Protein AF-A0A212DAT8-F1 (afdb_monomer_lite)

Sequence (733 aa):
SWKTYIPGWPRCLNEETVKNLNLNIKYSVAKNTTFYLRGGSALAELKLKGLLDRKGLWKSLQEMRRVFNFRKTPAVEYVFEHWQEDAFFAYQFLNGLNPVLIRRCHYLPKNFPVTDAMVAPVLGPGTSLQAELEKGSLFLVDYGLLAGVRTNVINGRPQFSTAPMTLLYQRPGRGPLLPLAIQLSQTPGPNSPVFLPSDDKWDWLLAKTWVRNAEFSIHEALTHLLQAHLVPEVFALATLRQLPHCHPLFKLLIPHTRYTLHINTLGRELLIAPGQVVDRSTGLGIGGFSELIQKNMEQLNYSALCLPDDIRARGVEDIPDYYYRDDGMQIWGAVELFVSEMIDIYYPSDESVRNDSELQAWVWEIFSEGFLGRESSGLPSTLGTREALIQYVTMVIFNCSAKHSAVSAGQYDFGAWMPNLPPTMQLPPPTSKGQARLEGFLATLPPVNATCDVVTALWLLSKEPGDRSRLAEISRDIQERNRGLALPYPYLDPPLIENIMSKYTVRVATSSLLGSGTWDRVSVSLDGTPDESSRLRLDGFGKDFRQDAMSAVLAETPSHSNPHGLRGDSAPGRGPGAAGARAQGAPSTARAPPALCRWLQLMLPGGAPLRFHCYQWLEGEGSQVLREGQVSRGRAGAFPLREANAGSGPERAPVRWCGHWATLCTPTSCRFLNGLNPVLIRHCHHLSKNFPVTDAMVAPVLGPRTSLQAELELSQTSGPDSPIFEPSNSPEN

Secondary structure (DSSP, 8-state):
-EE-SSTTSPPEES-SSTTTS-TTTSPPHHHHHHHHHHHHHHHHHHHHTTTTT--S--S-HHHHGGGTTT---HHHHHHHHHTT-HHHHHHHHHHSS-TTS-EE-SS--TT----HHHHHHHH-TT--HHHHHHTT-EEEEE-GGGTTPPP-EETTEE-B----EEEEEE-TTT--EEEEEEESSSS-BTTB-EE-TTS-HHHHHHHHHHHHHHHHHHIIIIIIIIIIIIHHHHHHHHHHHHS-TTSHHHHHHTTTTTTHHHHHHHHHHHTSSTTSHHHHH-SSHHHHHHHHHHHHHHH--GGGTSHHHHHHHTT-SS-TT-HHHHHHHHHHHHHHHHHHHHHHHH--SHHHHHT-HHHHHHHHHIIIIISTT-GGG---SS--SHHHHHHHHHHHHHIIIIIHHHHHTTHHHHHSSGGGS-S-BSSPPPSSSS---HHHHHHHSPPHHHHHHHHHHHHHHT---S-----HHHHHHHHHHHHT-SS---TT-GGGSSS-EEEEEEEEEE-SSTT----SEEEEEEE-SS-BPP-EE---SSS---TT-EEEEEEEEETT----EEEEEEE---PPP--------PPPS-------EEEEEEE-SSSPPEEE---S---SSEEEEEETT-----SS---------PPP----PPPP-----------------------------------------------------------------------------

Foldseek 3Di:
DWDDPDPLAFIFDPDQALVVDDPQQHDDPVQVVVLCVLLVVLCVVCVVVVLLVFQFFQPALVSLCVLCVSPDDLLQVVLVVPLLDQLVLQVCCQQNQPVQQKFFALDDDPQDPDAQVQQCVPVDPPATPNRQSNVRQKMKGWQCLLAPQDWAQAPNFAFDAFGKMWMWGQDPPRDGIGTAWMWRYSHDDLQTDIDGPPFDSQLNLLRSLRVLLSVLLCLVLPLAPRQQQQLLSLLLVLLVPLPDPPHLLNQLCVLLSHNSSSVNSVCSVAPQDDPHLQNHFFTRHNRSSVSSSSSCLLQAAPLSLQLVSSCVVRPNPDRPPSVLNVLLVVVLVVLLVLLLVSLVVQPVWLVSQQPPPSNLSSQLSSCCNRSVVDVSRVRDNGRRTSNSVSSVSSSSSCSSKLSNLSNQQNLLSQLSSCSSRARTFRDYRGRDGPPGDSVVSSNGGTGSSSSSSSSSVSVSRNDRPDDFDDPPPSLVVLVVVQVPDPDRRCSSNRRSIHRQWWKKKKKWWWAQDAPAFDDWWKWKWFDFDPDIFDTHTPDDPDRPHDRGDIDIDMGIDGPSGDRQKMKMWTAGDDDDDDDDDDDDDDDDPDPDDDNATQWMWMDGDVDDIQIFGGGGDDDHGDMDITGGPDDDDDPDDDDDDDDDDDDDDDDDDDDDDDDDDDDDDDDDDDDDDDDDDDDDDDDDDDDDDDDDDDDDDDDDDDDDDDDDDDDDDDDDDDDDDDDDDDDDDDDDD

pLDDT: mean 75.95, std 27.85, range [19.14, 98.94]

Radius of gyration: 34.79 Å; chains: 1; bounding box: 63×97×116 Å

Structure (mmCIF, N/CA/C/O backbone):
data_AF-A0A212DAT8-F1
#
_entry.id   AF-A0A212DAT8-F1
#
loop_
_atom_site.group_PDB
_atom_site.id
_atom_site.type_symbol
_atom_site.label_atom_id
_atom_site.label_alt_id
_atom_site.label_comp_id
_atom_site.label_asym_id
_atom_site.label_entity_id
_atom_site.label_seq_id
_atom_site.pdbx_PDB_ins_code
_atom_site.Cartn_x
_atom_site.Cartn_y
_atom_site.Cartn_z
_atom_site.occupancy
_atom_site.B_iso_or_equiv
_atom_site.auth_seq_id
_atom_site.auth_comp_id
_atom_site.auth_asym_id
_atom_site.auth_atom_id
_atom_site.pdbx_PDB_model_num
ATOM 1 N N . SER A 1 1 ? -12.383 21.827 11.820 1.00 91.94 1 SER A N 1
ATOM 2 C CA . SER A 1 1 ? -13.535 21.459 10.963 1.00 91.94 1 SER A CA 1
ATOM 3 C C . SER A 1 1 ? -13.023 20.717 9.737 1.00 91.94 1 SER A C 1
ATOM 5 O O . SER A 1 1 ? -11.810 20.572 9.617 1.00 91.94 1 SER A O 1
ATOM 7 N N . TRP A 1 2 ? -13.903 20.227 8.863 1.00 98.19 2 TRP A N 1
ATOM 8 C CA . TRP A 1 2 ? -13.529 19.584 7.598 1.00 98.19 2 TRP A CA 1
ATOM 9 C C . TRP A 1 2 ? -13.233 20.603 6.494 1.00 98.19 2 TRP A C 1
ATOM 11 O O . TRP A 1 2 ? -13.866 21.660 6.444 1.00 98.19 2 TRP A O 1
ATOM 21 N N . LYS A 1 3 ? -12.322 20.260 5.580 1.00 97.56 3 LYS A N 1
ATOM 22 C CA . LYS A 1 3 ? -12.214 20.863 4.245 1.00 97.56 3 LYS A CA 1
ATOM 23 C C . LYS A 1 3 ? -12.069 19.790 3.175 1.00 97.56 3 LYS A C 1
ATOM 25 O O . LYS A 1 3 ? -11.593 18.689 3.434 1.00 97.56 3 LYS A O 1
ATOM 30 N N . THR A 1 4 ? -12.420 20.153 1.951 1.00 97.12 4 THR A N 1
ATOM 31 C CA . THR A 1 4 ? -12.051 19.384 0.760 1.00 97.12 4 THR A CA 1
ATOM 32 C C . THR A 1 4 ? -10.657 19.840 0.328 1.00 97.12 4 THR A C 1
ATOM 34 O O . THR A 1 4 ? -10.459 21.034 0.121 1.00 97.12 4 THR A O 1
ATOM 37 N N . TYR A 1 5 ? -9.687 18.926 0.234 1.00 95.25 5 TYR A N 1
ATOM 38 C CA . TYR A 1 5 ? -8.332 19.253 -0.238 1.00 95.25 5 TYR A CA 1
ATOM 39 C C . TYR A 1 5 ? -8.266 19.245 -1.769 1.00 95.25 5 TYR A C 1
ATOM 41 O O . TYR A 1 5 ? -7.872 20.232 -2.381 1.00 95.25 5 TYR A O 1
ATOM 49 N N . ILE A 1 6 ? -8.721 18.146 -2.374 1.00 94.62 6 ILE A N 1
ATOM 50 C CA . ILE A 1 6 ? -8.888 17.961 -3.818 1.00 94.62 6 ILE A CA 1
ATOM 51 C C . ILE A 1 6 ? -10.252 17.265 -4.023 1.00 94.62 6 ILE A C 1
ATOM 53 O O . ILE A 1 6 ? -10.624 16.431 -3.192 1.00 94.62 6 ILE A O 1
ATOM 57 N N . PRO A 1 7 ? -11.045 17.593 -5.064 1.00 94.69 7 PRO A N 1
ATOM 58 C CA . PRO A 1 7 ? -12.322 16.922 -5.320 1.00 94.69 7 PRO A CA 1
ATOM 59 C C . PRO A 1 7 ? -12.179 15.398 -5.456 1.00 94.69 7 PRO A C 1
ATOM 61 O O . PRO A 1 7 ? -11.207 14.911 -6.030 1.00 94.69 7 PRO A O 1
ATOM 64 N N . GLY A 1 8 ? -13.148 14.640 -4.936 1.00 94.81 8 GLY A N 1
ATOM 65 C CA . GLY A 1 8 ? -13.164 13.170 -4.994 1.00 94.81 8 GLY A CA 1
ATOM 66 C C . GLY A 1 8 ? -12.215 12.451 -4.022 1.00 94.81 8 GLY A C 1
ATOM 67 O O . GLY A 1 8 ? -12.266 11.228 -3.941 1.00 94.81 8 GLY A O 1
ATOM 68 N N . TRP A 1 9 ? -11.386 13.178 -3.267 1.00 98.00 9 TRP A N 1
ATOM 69 C CA . TRP A 1 9 ? -10.642 12.639 -2.122 1.00 98.00 9 TRP A CA 1
ATOM 70 C C . TRP A 1 9 ? -11.524 12.646 -0.858 1.00 98.00 9 TRP A C 1
ATOM 72 O O . TRP A 1 9 ? -12.429 13.485 -0.773 1.00 98.00 9 TRP A O 1
ATOM 82 N N . PRO A 1 10 ? -11.224 11.818 0.163 1.00 98.12 10 PRO A N 1
ATOM 83 C CA . PRO A 1 10 ? -11.741 12.025 1.515 1.00 98.12 10 PRO A CA 1
ATOM 84 C C . PRO A 1 10 ? -11.473 13.454 1.998 1.00 98.12 10 PRO A C 1
ATOM 86 O O . PRO A 1 10 ? -10.415 14.034 1.715 1.00 98.12 10 PRO A O 1
ATOM 89 N N . ARG A 1 11 ? -12.411 14.034 2.750 1.00 98.31 11 ARG A N 1
ATOM 90 C CA . ARG A 1 11 ? -12.193 15.343 3.375 1.00 98.31 11 ARG A CA 1
ATOM 91 C C . ARG A 1 11 ? -11.193 15.221 4.523 1.00 98.31 11 ARG A C 1
ATOM 93 O O . ARG A 1 11 ? -10.992 14.155 5.096 1.00 98.31 11 ARG A O 1
ATOM 100 N N . CYS A 1 12 ? -10.545 16.331 4.854 1.00 98.19 12 CYS A N 1
ATOM 101 C CA . CYS A 1 12 ? -9.455 16.370 5.826 1.00 98.19 12 CYS A CA 1
ATOM 102 C C . CYS A 1 12 ? -9.594 17.545 6.800 1.00 98.19 12 CYS A C 1
ATOM 104 O O . CYS A 1 12 ? -10.516 18.361 6.691 1.00 98.19 12 CYS A O 1
ATOM 106 N N . LEU A 1 13 ? -8.670 17.653 7.757 1.00 97.94 13 LEU A N 1
ATOM 107 C CA . LEU A 1 13 ? -8.641 18.770 8.694 1.00 97.94 13 LEU A CA 1
ATOM 108 C C . LEU A 1 13 ? -8.474 20.114 7.968 1.00 97.94 13 LEU A C 1
ATOM 110 O O . LEU A 1 13 ? -7.531 20.314 7.201 1.00 97.94 13 LEU A O 1
ATOM 114 N N . ASN A 1 14 ? -9.365 21.063 8.265 1.00 97.38 14 ASN A N 1
ATOM 115 C CA . ASN A 1 14 ? -9.313 22.443 7.783 1.00 97.38 14 ASN A CA 1
ATOM 116 C C . ASN A 1 14 ? -8.207 23.266 8.465 1.00 97.38 14 ASN A C 1
ATOM 118 O O . ASN A 1 14 ? -8.485 24.227 9.173 1.00 97.38 14 ASN A O 1
ATOM 122 N N . GLU A 1 15 ? -6.959 22.861 8.249 1.00 95.75 15 GLU A N 1
ATOM 123 C CA . GLU A 1 15 ? -5.752 23.586 8.638 1.00 95.75 15 GLU A CA 1
ATOM 124 C C . GLU A 1 15 ? -4.762 23.600 7.471 1.00 95.75 15 GLU A C 1
ATOM 126 O O . GLU A 1 15 ? -4.713 22.665 6.665 1.00 95.75 15 GLU A O 1
ATOM 131 N N . GLU A 1 16 ? -4.018 24.692 7.314 1.00 90.44 16 GLU A N 1
ATOM 132 C CA . GLU A 1 16 ? -3.115 24.892 6.168 1.00 90.44 16 GLU A CA 1
ATOM 133 C C . GLU A 1 16 ? -1.683 24.446 6.445 1.00 90.44 16 GLU A C 1
ATOM 135 O O . GLU A 1 16 ? -1.040 23.890 5.561 1.00 90.44 16 GLU A O 1
ATOM 140 N N . THR A 1 17 ? -1.195 24.665 7.669 1.00 93.12 17 THR A N 1
ATOM 141 C CA . THR A 1 17 ? 0.179 24.333 8.068 1.00 93.12 17 THR A CA 1
ATOM 142 C C . THR A 1 17 ? 0.209 23.697 9.449 1.00 93.12 17 THR A C 1
ATOM 144 O O . THR A 1 17 ? -0.672 23.932 10.286 1.00 93.12 17 THR A O 1
ATOM 147 N N . VAL A 1 18 ? 1.280 22.963 9.754 1.00 91.50 18 VAL A N 1
ATOM 148 C CA . VAL A 1 18 ? 1.470 22.373 11.091 1.00 91.50 18 VAL A CA 1
ATOM 149 C C . VAL A 1 18 ? 1.577 23.403 12.223 1.00 91.50 18 VAL A C 1
ATOM 151 O O . VAL A 1 18 ? 1.440 23.049 13.398 1.00 91.50 18 VAL A O 1
ATOM 154 N N . LYS A 1 19 ? 1.794 24.687 11.902 1.00 90.56 19 LYS A N 1
ATOM 155 C CA . LYS A 1 19 ? 1.864 25.785 12.878 1.00 90.56 19 LYS A CA 1
ATOM 156 C C . LYS A 1 19 ? 0.498 26.122 13.469 1.00 90.56 19 LYS A C 1
ATOM 158 O O . LYS A 1 19 ? 0.444 26.444 14.657 1.00 90.56 19 LYS A O 1
ATOM 163 N N . ASN A 1 20 ? -0.579 25.997 12.697 1.00 92.25 20 ASN A N 1
ATOM 164 C CA . ASN A 1 20 ? -1.924 26.391 13.123 1.00 92.25 20 ASN A CA 1
ATOM 165 C C . ASN A 1 20 ? -2.554 25.375 14.093 1.00 92.25 20 ASN A C 1
ATOM 167 O O . ASN A 1 20 ? -3.254 25.764 15.024 1.00 92.25 20 ASN A O 1
ATOM 171 N N . LEU A 1 21 ? -2.240 24.084 13.911 1.00 90.19 21 LEU A N 1
ATOM 172 C CA . LEU A 1 21 ? -2.785 22.953 14.675 1.00 90.19 21 LEU A CA 1
ATOM 173 C C . LEU A 1 21 ? -2.852 23.209 16.194 1.00 90.19 21 LEU A C 1
ATOM 175 O O . LEU A 1 21 ? -1.903 23.715 16.802 1.00 90.19 21 LEU A O 1
ATOM 179 N N . ASN A 1 22 ? -3.932 22.769 16.841 1.00 91.94 22 ASN A N 1
ATOM 180 C CA . ASN A 1 22 ? -4.049 22.815 18.300 1.00 91.94 22 ASN A CA 1
ATOM 181 C C . ASN A 1 22 ? -2.918 22.003 18.979 1.00 91.94 22 ASN A C 1
ATOM 183 O O . ASN A 1 22 ? -2.496 20.961 18.473 1.00 91.94 22 ASN A O 1
ATOM 187 N N . LEU A 1 23 ? -2.431 22.462 20.140 1.00 88.38 23 LEU A N 1
ATOM 188 C CA . LEU A 1 23 ? -1.356 21.798 20.893 1.00 88.38 23 LEU A CA 1
ATOM 189 C C . LEU A 1 23 ? -1.659 20.325 21.213 1.00 88.38 23 LEU A C 1
ATOM 191 O O . LEU A 1 23 ? -0.742 19.511 21.191 1.00 88.38 23 LEU A O 1
ATOM 195 N N . ASN A 1 24 ? -2.929 19.973 21.434 1.00 86.19 24 ASN A N 1
ATOM 196 C CA . ASN A 1 24 ? -3.353 18.611 21.767 1.00 86.19 24 ASN A CA 1
ATOM 197 C C . ASN A 1 24 ? -3.184 17.610 20.606 1.00 86.19 24 ASN A C 1
ATOM 199 O O . ASN A 1 24 ? -3.125 16.410 20.854 1.00 86.19 24 ASN A O 1
ATOM 203 N N . ILE A 1 25 ? -3.103 18.088 19.356 1.00 87.81 25 ILE A N 1
ATOM 204 C CA . ILE A 1 25 ? -2.953 17.247 18.151 1.00 87.81 25 ILE A CA 1
ATOM 205 C C . ILE A 1 25 ? -1.596 17.421 17.450 1.00 87.81 25 ILE A C 1
ATOM 207 O O . ILE A 1 25 ? -1.312 16.716 16.484 1.00 87.81 25 ILE A O 1
ATOM 211 N N . LYS A 1 26 ? -0.739 18.338 17.921 1.00 83.94 26 LYS A N 1
ATOM 212 C CA . LYS A 1 26 ? 0.630 18.532 17.413 1.00 83.94 26 LYS A CA 1
ATOM 213 C C . LYS A 1 26 ? 1.567 17.409 17.867 1.00 83.94 26 LYS A C 1
ATOM 215 O O . LYS A 1 26 ? 1.401 16.849 18.948 1.00 83.94 26 LYS A O 1
ATOM 220 N N . TYR A 1 27 ? 2.611 17.137 17.078 1.00 83.06 27 TYR A N 1
ATOM 221 C CA . TYR A 1 27 ? 3.769 16.367 17.543 1.00 83.06 27 TYR A CA 1
ATOM 222 C C . TYR A 1 27 ? 4.326 16.935 18.859 1.00 83.06 27 TYR A C 1
ATOM 224 O O . TYR A 1 27 ? 4.384 18.151 19.056 1.00 83.06 27 TYR A O 1
ATOM 232 N N . SER A 1 28 ? 4.813 16.056 19.739 1.00 79.19 28 SER A N 1
ATOM 233 C CA . SER A 1 28 ? 5.617 16.487 20.886 1.00 79.19 28 SER A CA 1
ATOM 234 C C . SER A 1 28 ? 6.922 17.135 20.412 1.00 79.19 28 SER A C 1
ATOM 236 O O . SER A 1 28 ? 7.454 16.776 19.360 1.00 79.19 28 SER A O 1
ATOM 238 N N . VAL A 1 29 ? 7.491 18.044 21.213 1.00 75.88 29 VAL A N 1
ATOM 239 C CA . VAL A 1 29 ? 8.786 18.684 20.901 1.00 75.88 29 VAL A CA 1
ATOM 240 C C . VAL A 1 29 ? 9.879 17.636 20.640 1.00 75.88 29 VAL A C 1
ATOM 242 O O . VAL A 1 29 ? 10.715 17.834 19.766 1.00 75.88 29 VAL A O 1
ATOM 245 N N . ALA A 1 30 ? 9.829 16.484 21.320 1.00 73.00 30 ALA A N 1
ATOM 246 C CA . ALA A 1 30 ? 10.729 15.359 21.076 1.00 73.00 30 ALA A CA 1
ATOM 247 C C . ALA A 1 30 ? 10.510 14.694 19.698 1.00 73.00 30 ALA A C 1
ATOM 249 O O . ALA A 1 30 ? 11.453 14.654 18.910 1.00 73.00 30 ALA A O 1
ATOM 250 N N . LYS A 1 31 ? 9.285 14.236 19.362 1.00 77.94 31 LYS A N 1
ATOM 251 C CA . LYS A 1 31 ? 8.987 13.589 18.057 1.00 77.94 31 LYS A CA 1
ATOM 252 C C . LYS A 1 31 ? 9.256 14.567 16.899 1.00 77.94 31 LYS A C 1
ATOM 254 O O . LYS A 1 31 ? 9.888 14.181 15.920 1.00 77.94 31 LYS A O 1
ATOM 259 N N . ASN A 1 32 ? 8.916 15.851 17.065 1.00 77.81 32 ASN A N 1
ATOM 260 C CA . ASN A 1 32 ? 9.205 16.923 16.106 1.00 77.81 32 ASN A CA 1
ATOM 261 C C . ASN A 1 32 ? 10.711 17.153 15.891 1.00 77.81 32 ASN A C 1
ATOM 263 O O . ASN A 1 32 ? 11.193 17.061 14.764 1.00 77.81 32 ASN A O 1
ATOM 267 N N . THR A 1 33 ? 11.474 17.413 16.957 1.00 76.56 33 THR A N 1
ATOM 268 C CA . THR A 1 33 ? 12.925 17.646 16.854 1.00 76.56 33 THR A CA 1
ATOM 269 C C . THR A 1 33 ? 13.648 16.425 16.288 1.00 76.56 33 THR A C 1
ATOM 271 O O . THR A 1 33 ? 14.509 16.574 15.425 1.00 76.56 33 THR A O 1
ATOM 274 N N . THR A 1 34 ? 13.276 15.205 16.692 1.00 78.19 34 THR A N 1
ATOM 275 C CA . THR A 1 34 ? 13.860 13.981 16.126 1.00 78.19 34 THR A CA 1
ATOM 276 C C . THR A 1 34 ? 13.530 13.808 14.641 1.00 78.19 34 THR A C 1
ATOM 278 O O . THR A 1 34 ? 14.423 13.436 13.882 1.00 78.19 34 THR A O 1
ATOM 281 N N . PHE A 1 35 ? 12.303 14.108 14.203 1.00 78.69 35 PHE A N 1
ATOM 282 C CA . PHE A 1 35 ? 11.917 14.048 12.789 1.00 78.69 35 PHE A CA 1
ATOM 283 C C . PHE A 1 35 ? 12.742 15.022 11.932 1.00 78.69 35 PHE A C 1
ATOM 285 O O . PHE A 1 35 ? 13.412 14.599 10.988 1.00 78.69 35 PHE A O 1
ATOM 292 N N . TYR A 1 36 ? 12.784 16.306 12.307 1.00 80.62 36 TYR A N 1
ATOM 293 C CA . TYR A 1 36 ? 13.533 17.319 11.555 1.00 80.62 36 TYR A CA 1
ATOM 294 C C . TYR A 1 36 ? 15.055 17.107 11.597 1.00 80.62 36 TYR A C 1
ATOM 296 O O . TYR A 1 36 ? 15.713 17.323 10.581 1.00 80.62 36 TYR A O 1
ATOM 304 N N . LEU A 1 37 ? 15.631 16.628 12.709 1.00 81.56 37 LEU A N 1
ATOM 305 C CA . LEU A 1 37 ? 17.060 16.285 12.763 1.00 81.56 37 LEU A CA 1
ATOM 306 C C . LEU A 1 37 ? 17.400 15.063 11.895 1.00 81.56 37 LEU A C 1
ATOM 308 O O . LEU A 1 37 ? 18.420 15.084 11.206 1.00 81.56 37 LEU A O 1
ATOM 312 N N . ARG A 1 38 ? 16.550 14.021 11.875 1.00 82.06 38 ARG A N 1
ATOM 313 C CA . ARG A 1 38 ? 16.717 12.863 10.976 1.00 82.06 38 ARG A CA 1
ATOM 314 C C . ARG A 1 38 ? 16.670 13.310 9.512 1.00 82.06 38 ARG A C 1
ATOM 316 O O . ARG A 1 38 ? 17.630 13.073 8.781 1.00 82.06 38 ARG A O 1
ATOM 323 N N . GLY A 1 39 ? 15.601 13.998 9.101 1.00 79.88 39 GLY A N 1
ATOM 324 C CA . GLY A 1 39 ? 15.423 14.465 7.721 1.00 79.88 39 GLY A CA 1
ATOM 325 C C . GLY A 1 39 ? 16.510 15.448 7.274 1.00 79.88 39 GLY A C 1
ATOM 326 O O . GLY A 1 39 ? 17.096 15.280 6.206 1.00 79.88 39 GLY A O 1
ATOM 327 N N . GLY A 1 40 ? 16.852 16.423 8.122 1.00 81.75 40 GLY A N 1
ATOM 328 C CA . GLY A 1 40 ? 17.917 17.392 7.857 1.00 81.75 40 GLY A CA 1
ATOM 329 C C . GLY A 1 40 ? 19.291 16.737 7.700 1.00 81.75 40 GLY A C 1
ATOM 330 O O . GLY A 1 40 ? 20.000 17.038 6.743 1.00 81.75 40 GLY A O 1
ATOM 331 N N . SER A 1 41 ? 19.645 15.788 8.576 1.00 83.62 41 SER A N 1
ATOM 332 C CA . SER A 1 41 ? 20.892 15.019 8.452 1.00 83.62 41 SER A CA 1
ATOM 333 C C . SER A 1 41 ? 20.938 14.187 7.168 1.00 83.62 41 SER A C 1
ATOM 335 O O . SER A 1 41 ? 22.003 14.078 6.565 1.00 83.62 41 SER A O 1
ATOM 337 N N . ALA A 1 42 ? 19.812 13.601 6.750 1.00 82.38 42 ALA A N 1
ATOM 338 C CA . ALA A 1 42 ? 19.737 12.770 5.551 1.00 82.38 42 ALA A CA 1
ATOM 339 C C . ALA A 1 42 ? 19.927 13.585 4.265 1.00 82.38 42 ALA A C 1
ATOM 341 O O . ALA A 1 42 ? 20.788 13.275 3.437 1.00 82.38 42 ALA A O 1
ATOM 342 N N . LEU A 1 43 ? 19.171 14.679 4.142 1.00 82.69 43 LEU A N 1
ATOM 343 C CA . LEU A 1 43 ? 19.263 15.599 3.012 1.00 82.69 43 LEU A CA 1
ATOM 344 C C . LEU A 1 43 ? 20.649 16.251 2.935 1.00 82.69 43 LEU A C 1
ATOM 346 O O . LEU A 1 43 ? 21.221 16.320 1.849 1.00 82.69 43 LEU A O 1
ATOM 350 N N . ALA A 1 44 ? 21.223 16.671 4.068 1.00 82.94 44 ALA A N 1
ATOM 351 C CA . ALA A 1 44 ? 22.563 17.256 4.110 1.00 82.94 44 ALA A CA 1
ATOM 352 C C . ALA A 1 44 ? 23.636 16.287 3.590 1.00 82.94 44 ALA A C 1
ATOM 354 O O . ALA A 1 44 ? 24.473 16.679 2.779 1.00 82.94 44 ALA A O 1
ATOM 355 N N . GLU A 1 45 ? 23.598 15.014 3.991 1.00 85.00 45 GLU A N 1
ATOM 356 C CA . GLU A 1 45 ? 24.589 14.021 3.568 1.00 85.00 45 GLU A CA 1
ATOM 357 C C . GLU A 1 45 ? 24.543 13.762 2.049 1.00 85.00 45 GLU A C 1
ATOM 359 O O . GLU A 1 45 ? 25.579 13.739 1.380 1.00 85.00 45 GLU A O 1
ATOM 364 N N . LEU A 1 46 ? 23.344 13.626 1.476 1.00 81.88 46 LEU A N 1
ATOM 365 C CA . LEU A 1 46 ? 23.158 13.386 0.040 1.00 81.88 46 LEU A CA 1
ATOM 366 C C . LEU A 1 46 ? 23.377 14.650 -0.810 1.00 81.88 46 LEU A C 1
ATOM 368 O O . LEU A 1 46 ? 23.826 14.543 -1.957 1.00 81.88 46 LEU A O 1
ATOM 372 N N . LYS A 1 47 ? 23.139 15.840 -0.241 1.00 85.00 47 LYS A N 1
ATOM 373 C CA . LYS A 1 47 ? 23.489 17.139 -0.835 1.00 85.00 47 LYS A CA 1
ATOM 374 C C . LYS A 1 47 ? 25.004 17.348 -0.875 1.00 85.00 47 LYS A C 1
ATOM 376 O O . LYS A 1 47 ? 25.530 17.707 -1.922 1.00 85.00 47 LYS A O 1
ATOM 381 N N . LEU A 1 48 ? 25.720 17.047 0.212 1.00 82.31 48 LEU A N 1
ATOM 382 C CA . LEU A 1 48 ? 27.189 17.123 0.276 1.00 82.31 48 LEU A CA 1
ATOM 383 C C . LEU A 1 48 ? 27.871 16.099 -0.646 1.00 82.31 48 LEU A C 1
ATOM 385 O O . LEU A 1 48 ? 28.912 16.392 -1.227 1.00 82.31 48 LEU A O 1
ATOM 389 N N . LYS A 1 49 ? 27.256 14.927 -0.860 1.00 83.94 49 LYS A N 1
ATOM 390 C CA . LYS A 1 49 ? 27.667 13.953 -1.892 1.00 83.94 49 LYS A CA 1
ATOM 391 C C . LYS A 1 49 ? 27.301 14.385 -3.329 1.00 83.94 49 LYS A C 1
ATOM 393 O O . LYS A 1 49 ? 27.595 13.651 -4.272 1.00 83.94 49 LYS A O 1
ATOM 398 N N . GLY A 1 50 ? 26.640 15.534 -3.513 1.00 86.19 50 GLY A N 1
ATOM 399 C CA . GLY A 1 50 ? 26.213 16.080 -4.808 1.00 86.19 50 GLY A CA 1
ATOM 400 C C . GLY A 1 50 ? 25.140 15.262 -5.537 1.00 86.19 50 GLY A C 1
ATOM 401 O O . GLY A 1 50 ? 24.891 15.490 -6.719 1.00 86.19 50 GLY A O 1
ATOM 402 N N . LEU A 1 51 ? 24.515 14.280 -4.878 1.00 88.62 51 LEU A N 1
ATOM 403 C CA . LEU A 1 51 ? 23.609 13.333 -5.538 1.00 88.62 51 LEU A CA 1
ATOM 404 C C . LEU A 1 51 ? 22.246 13.966 -5.845 1.00 88.62 51 LEU A C 1
ATOM 406 O O . LEU A 1 51 ? 21.715 13.761 -6.934 1.00 88.62 51 LEU A O 1
ATOM 410 N N . LEU A 1 52 ? 21.734 14.812 -4.945 1.00 88.19 52 LEU A N 1
ATOM 411 C CA . LEU A 1 52 ? 20.471 15.542 -5.133 1.00 88.19 52 LEU A CA 1
ATOM 412 C C . LEU A 1 52 ? 20.522 16.583 -6.275 1.00 88.19 52 LEU A C 1
ATOM 414 O O . LEU A 1 52 ? 19.477 17.022 -6.746 1.00 88.19 52 LEU A O 1
ATOM 418 N N . ASP A 1 53 ? 21.712 16.944 -6.765 1.00 91.56 53 ASP A N 1
ATOM 419 C CA . ASP A 1 53 ? 21.895 17.869 -7.896 1.00 91.56 53 ASP A CA 1
ATOM 420 C C . ASP A 1 53 ? 22.147 17.152 -9.238 1.00 91.56 53 ASP A C 1
ATOM 422 O O . ASP A 1 53 ? 22.073 17.765 -10.307 1.00 91.56 53 ASP A O 1
ATOM 426 N N . ARG A 1 54 ? 22.412 15.837 -9.226 1.00 94.44 54 ARG A N 1
ATOM 427 C CA . ARG A 1 54 ? 22.674 15.053 -10.444 1.00 94.44 54 ARG A CA 1
ATOM 428 C C . ARG A 1 54 ? 21.376 14.727 -11.189 1.00 94.44 54 ARG A C 1
ATOM 430 O O . ARG A 1 54 ? 20.779 13.673 -11.000 1.00 94.44 54 ARG A O 1
ATOM 437 N N . LYS A 1 55 ? 20.996 15.597 -12.127 1.00 94.62 55 LYS A N 1
ATOM 438 C CA . LYS A 1 55 ? 19.837 15.407 -13.028 1.00 94.62 55 LYS A CA 1
ATOM 439 C C . LYS A 1 55 ? 19.984 14.270 -14.060 1.00 94.62 55 LYS A C 1
ATOM 441 O O . LYS A 1 55 ? 19.023 13.953 -14.755 1.00 94.62 55 LYS A O 1
ATOM 446 N N . GLY A 1 56 ? 21.183 13.700 -14.204 1.00 93.31 56 GLY A N 1
ATOM 447 C CA . GLY A 1 56 ? 21.505 12.659 -15.188 1.00 93.31 56 GLY A CA 1
ATOM 448 C C . GLY A 1 56 ? 21.334 11.222 -14.681 1.00 93.31 56 GLY A C 1
ATOM 449 O O . GLY A 1 56 ? 20.948 10.986 -13.536 1.00 93.31 56 GLY A O 1
ATOM 450 N N . LEU A 1 57 ? 21.667 10.262 -15.547 1.00 95.56 57 LEU A N 1
ATOM 451 C CA . LEU A 1 57 ? 21.617 8.826 -15.255 1.00 95.56 57 LEU A CA 1
ATOM 452 C C . LEU A 1 57 ? 22.671 8.379 -14.224 1.00 95.56 57 LEU A C 1
ATOM 454 O O . LEU A 1 57 ? 23.702 9.028 -13.997 1.00 95.56 57 LEU A O 1
ATOM 458 N N . TRP A 1 58 ? 22.421 7.208 -13.642 1.00 95.50 58 TRP A N 1
ATOM 459 C CA . TRP A 1 58 ? 23.433 6.397 -12.968 1.00 95.50 58 TRP A CA 1
ATOM 460 C C . TRP A 1 58 ? 24.392 5.793 -14.001 1.00 95.50 58 TRP A C 1
ATOM 462 O O . TRP A 1 58 ? 23.956 5.312 -15.043 1.00 95.50 58 TRP A O 1
ATOM 472 N N . LYS A 1 59 ? 25.701 5.783 -13.718 1.00 94.50 59 LYS A N 1
ATOM 473 C CA . LYS A 1 59 ? 26.712 5.266 -14.663 1.00 94.50 59 LYS A CA 1
ATOM 474 C C . LYS A 1 59 ? 26.678 3.743 -14.826 1.00 94.50 59 LYS A C 1
ATOM 476 O O . LYS A 1 59 ? 27.141 3.228 -15.836 1.00 94.50 59 LYS A O 1
ATOM 481 N N . SER A 1 60 ? 26.191 3.029 -13.814 1.00 95.56 60 SER A N 1
ATOM 482 C CA . SER A 1 60 ? 25.986 1.578 -13.811 1.00 95.56 60 SER A CA 1
ATOM 483 C C . SER A 1 60 ? 25.152 1.167 -12.593 1.00 95.56 60 SER A C 1
ATOM 485 O O . SER A 1 60 ? 25.020 1.938 -11.638 1.00 95.56 60 SER A O 1
ATOM 487 N N . LEU A 1 61 ? 24.664 -0.078 -12.574 1.00 93.06 61 LEU A N 1
ATOM 488 C CA . LEU A 1 61 ? 24.026 -0.674 -11.390 1.00 93.06 61 LEU A CA 1
ATOM 489 C C . LEU A 1 61 ? 24.973 -0.673 -10.171 1.00 93.06 61 LEU A C 1
ATOM 491 O O . LEU A 1 61 ? 24.551 -0.425 -9.045 1.00 93.06 61 LEU A O 1
ATOM 495 N N . GLN A 1 62 ? 26.280 -0.854 -10.388 1.00 91.06 62 GLN A N 1
ATOM 496 C CA . GLN A 1 62 ? 27.281 -0.778 -9.318 1.00 91.06 62 GLN A CA 1
ATOM 497 C C . GLN A 1 62 ? 27.450 0.655 -8.768 1.00 91.06 62 GLN A C 1
ATOM 499 O O . GLN A 1 62 ? 27.821 0.807 -7.606 1.00 91.06 62 GLN A O 1
ATOM 504 N N . GLU A 1 63 ? 27.142 1.714 -9.538 1.00 92.12 63 GLU A N 1
ATOM 505 C CA . GLU A 1 63 ? 27.099 3.076 -8.983 1.00 92.12 63 GLU A CA 1
ATOM 506 C C . GLU A 1 63 ? 25.903 3.265 -8.034 1.00 92.12 63 GLU A C 1
ATOM 508 O O . GLU A 1 63 ? 26.059 3.922 -7.005 1.00 92.12 63 GLU A O 1
ATOM 513 N N . MET A 1 64 ? 24.747 2.651 -8.317 1.00 90.94 64 MET A N 1
ATOM 514 C CA . MET A 1 64 ? 23.541 2.767 -7.477 1.00 90.94 64 MET A CA 1
ATOM 515 C C . MET A 1 64 ? 23.772 2.269 -6.043 1.00 90.94 64 MET A C 1
ATOM 517 O O . MET A 1 64 ? 23.203 2.824 -5.107 1.00 90.94 64 MET A O 1
ATOM 521 N N . ARG A 1 65 ? 24.696 1.318 -5.823 1.00 84.19 65 ARG A N 1
ATOM 522 C CA . ARG A 1 65 ? 25.101 0.874 -4.471 1.00 84.19 65 ARG A CA 1
ATOM 523 C C . ARG A 1 65 ? 25.650 2.002 -3.587 1.00 84.19 65 ARG A C 1
ATOM 525 O O . ARG A 1 65 ? 25.667 1.860 -2.370 1.00 84.19 65 ARG A O 1
ATOM 532 N N . ARG A 1 66 ? 26.046 3.152 -4.154 1.00 77.31 66 ARG A N 1
ATOM 533 C CA . ARG A 1 66 ? 26.404 4.362 -3.385 1.00 77.31 66 ARG A CA 1
ATOM 534 C C . ARG A 1 66 ? 25.244 4.906 -2.545 1.00 77.31 66 ARG A C 1
ATOM 536 O O . ARG A 1 66 ? 25.507 5.634 -1.592 1.00 77.31 66 ARG A O 1
ATOM 543 N N . VAL A 1 67 ? 23.998 4.537 -2.849 1.00 72.44 67 VAL A N 1
ATOM 544 C CA . VAL A 1 67 ? 22.830 4.812 -2.000 1.00 72.44 67 VAL A CA 1
ATOM 545 C C . VAL A 1 67 ? 22.940 4.077 -0.654 1.00 72.44 67 VAL A C 1
ATOM 547 O O . VAL A 1 67 ? 22.618 4.659 0.375 1.00 72.44 67 VAL A O 1
ATOM 550 N N . PHE A 1 68 ? 23.508 2.867 -0.606 1.00 65.88 68 PHE A N 1
ATOM 551 C CA . PHE A 1 68 ? 23.720 2.128 0.651 1.00 65.88 68 PHE A CA 1
ATOM 552 C C . PHE A 1 68 ? 24.831 2.727 1.530 1.00 65.88 68 PHE A C 1
ATOM 554 O O . PHE A 1 68 ? 24.883 2.485 2.734 1.00 65.88 68 PHE A O 1
ATOM 561 N N . ASN A 1 69 ? 25.684 3.589 0.961 1.00 67.94 69 ASN A N 1
ATOM 562 C CA . ASN A 1 69 ? 26.634 4.399 1.731 1.00 67.94 69 ASN A CA 1
ATOM 563 C C . ASN A 1 69 ? 25.946 5.550 2.495 1.00 67.94 69 ASN A C 1
ATOM 565 O O . ASN A 1 69 ? 26.649 6.367 3.089 1.00 67.94 69 ASN A O 1
ATOM 569 N N . PHE A 1 70 ? 24.615 5.681 2.417 1.00 67.44 70 PHE A N 1
ATOM 570 C CA . PHE A 1 70 ? 23.811 6.512 3.314 1.00 67.44 70 PHE A CA 1
ATOM 571 C C . PHE A 1 70 ? 23.349 5.695 4.530 1.00 67.44 70 PHE A C 1
ATOM 573 O O . PHE A 1 70 ? 23.713 6.001 5.665 1.00 67.44 70 PHE A O 1
ATOM 580 N N . ARG A 1 71 ? 22.575 4.625 4.304 1.00 76.00 71 ARG A N 1
ATOM 581 C CA . ARG A 1 71 ? 22.128 3.668 5.330 1.00 76.00 71 ARG A CA 1
ATOM 582 C C . ARG A 1 71 ? 22.044 2.263 4.728 1.00 76.00 71 ARG A C 1
ATOM 584 O O . ARG A 1 71 ? 21.917 2.103 3.520 1.00 76.00 71 ARG A O 1
ATOM 591 N N . LYS A 1 72 ? 22.121 1.251 5.592 1.00 79.50 72 LYS A N 1
ATOM 592 C CA . LYS A 1 72 ? 22.152 -0.172 5.235 1.00 79.50 72 LYS A CA 1
ATOM 593 C C . LYS A 1 72 ? 21.429 -0.980 6.311 1.00 79.50 72 LYS A C 1
ATOM 595 O O . LYS A 1 72 ? 21.620 -0.721 7.499 1.00 79.50 72 LYS A O 1
ATOM 600 N N . THR A 1 73 ? 20.613 -1.941 5.895 1.00 86.19 73 THR A N 1
ATOM 601 C CA . THR A 1 73 ? 19.955 -2.943 6.750 1.00 86.19 73 THR A CA 1
ATOM 602 C C . THR A 1 73 ? 20.205 -4.332 6.141 1.00 86.19 73 THR A C 1
ATOM 604 O O . THR A 1 73 ? 20.593 -4.407 4.971 1.00 86.19 73 THR A O 1
ATOM 607 N N . PRO A 1 74 ? 19.993 -5.438 6.879 1.00 91.00 74 PRO A N 1
ATOM 608 C CA . PRO A 1 74 ? 20.086 -6.779 6.298 1.00 91.00 74 PRO A CA 1
ATOM 609 C C . PRO A 1 74 ? 19.107 -6.986 5.131 1.00 91.00 74 PRO A C 1
ATOM 611 O O . PRO A 1 74 ? 19.486 -7.552 4.110 1.00 91.00 74 PRO A O 1
ATOM 614 N N . ALA A 1 75 ? 17.883 -6.459 5.243 1.00 93.06 75 ALA A N 1
ATOM 615 C CA . ALA A 1 75 ? 16.867 -6.564 4.198 1.00 93.06 75 ALA A CA 1
ATOM 616 C C . ALA A 1 75 ? 17.241 -5.777 2.926 1.00 93.06 75 ALA A C 1
ATOM 618 O O . ALA A 1 75 ? 17.046 -6.291 1.829 1.00 93.06 75 ALA A O 1
ATOM 619 N N . VAL A 1 76 ? 17.855 -4.591 3.048 1.00 92.69 76 VAL A N 1
ATOM 620 C CA . VAL A 1 76 ? 18.351 -3.820 1.888 1.00 92.69 76 VAL A CA 1
ATOM 621 C C . VAL A 1 76 ? 19.428 -4.580 1.104 1.00 92.69 76 VAL A C 1
ATOM 623 O O . VAL A 1 76 ? 19.430 -4.537 -0.126 1.00 92.69 76 VAL A O 1
ATOM 626 N N . GLU A 1 77 ? 20.335 -5.294 1.781 1.00 92.88 77 GLU A N 1
ATOM 627 C CA . GLU A 1 77 ? 21.323 -6.132 1.083 1.00 92.88 77 GLU A CA 1
ATOM 628 C C . GLU A 1 77 ? 20.671 -7.363 0.452 1.00 92.88 77 GLU A C 1
ATOM 630 O O . GLU A 1 77 ? 20.941 -7.637 -0.711 1.00 92.88 77 GLU A O 1
ATOM 635 N N . TYR A 1 78 ? 19.752 -8.035 1.156 1.00 96.25 78 TYR A N 1
ATOM 636 C CA . TYR A 1 78 ? 18.992 -9.158 0.598 1.00 96.25 78 TYR A CA 1
ATOM 637 C C . TYR A 1 78 ? 18.250 -8.748 -0.686 1.00 96.25 78 TYR A C 1
ATOM 639 O O . TYR A 1 78 ? 18.310 -9.434 -1.702 1.00 96.25 78 TYR A O 1
ATOM 647 N N . VAL A 1 79 ? 17.606 -7.577 -0.684 1.00 96.62 79 VAL A N 1
ATOM 648 C CA . VAL A 1 79 ? 16.952 -7.005 -1.871 1.00 96.62 79 VAL A CA 1
ATOM 649 C C . VAL A 1 79 ? 17.976 -6.719 -2.979 1.00 96.62 79 VAL A C 1
ATOM 651 O O . VAL A 1 79 ? 17.725 -7.049 -4.137 1.00 96.62 79 VAL A O 1
ATOM 654 N N . PHE A 1 80 ? 19.139 -6.144 -2.658 1.00 94.94 80 PHE A N 1
ATOM 655 C CA . PHE A 1 80 ? 20.211 -5.911 -3.636 1.00 94.94 80 PHE A CA 1
ATOM 656 C C . PHE A 1 80 ? 20.749 -7.210 -4.265 1.00 94.94 80 PHE A C 1
ATOM 658 O O . PHE A 1 80 ? 21.064 -7.224 -5.458 1.00 94.94 80 PHE A O 1
ATOM 665 N N . GLU A 1 81 ? 20.849 -8.288 -3.491 1.00 96.06 81 GLU A N 1
ATOM 666 C CA . GLU A 1 81 ? 21.359 -9.582 -3.949 1.00 96.06 81 GLU A CA 1
ATOM 667 C C . GLU A 1 81 ? 20.301 -10.334 -4.780 1.00 96.06 81 GLU A C 1
ATOM 669 O O . GLU A 1 81 ? 20.605 -10.787 -5.886 1.00 96.06 81 GLU A O 1
ATOM 674 N N . HIS A 1 82 ? 19.040 -10.356 -4.331 1.00 98.25 82 HIS A N 1
ATOM 675 C CA . HIS A 1 82 ? 17.990 -11.221 -4.885 1.00 98.25 82 HIS A CA 1
ATOM 676 C C . HIS A 1 82 ? 16.979 -10.549 -5.846 1.00 98.25 82 HIS A C 1
ATOM 678 O O . HIS A 1 82 ? 16.194 -11.259 -6.469 1.00 98.25 82 HIS A O 1
ATOM 684 N N . TRP A 1 83 ? 16.975 -9.221 -6.067 1.00 98.06 83 TRP A N 1
ATOM 685 C CA . TRP A 1 83 ? 15.976 -8.540 -6.941 1.00 98.06 83 TRP A CA 1
ATOM 686 C C . TRP A 1 83 ? 15.846 -9.077 -8.382 1.00 98.06 83 TRP A C 1
ATOM 688 O O . TRP A 1 83 ? 14.814 -8.879 -9.024 1.00 98.06 83 TRP A O 1
ATOM 698 N N . GLN A 1 84 ? 16.882 -9.730 -8.919 1.00 98.56 84 GLN A N 1
ATOM 699 C CA . GLN A 1 84 ? 16.834 -10.339 -10.254 1.00 98.56 84 GLN A CA 1
ATOM 700 C C . GLN A 1 84 ? 16.053 -11.660 -10.284 1.00 98.56 84 GLN A C 1
ATOM 702 O O . GLN A 1 84 ? 15.650 -12.090 -11.365 1.00 98.56 84 GLN A O 1
ATOM 707 N N . GLU A 1 85 ? 15.823 -12.300 -9.138 1.00 98.75 85 GLU A N 1
ATOM 708 C CA . GLU A 1 85 ? 15.213 -13.624 -9.038 1.00 98.75 85 GLU A CA 1
ATOM 709 C C . GLU A 1 85 ? 13.691 -13.584 -9.204 1.00 98.75 85 GLU A C 1
ATOM 711 O O . GLU A 1 85 ? 13.009 -12.636 -8.811 1.00 98.75 85 GLU A O 1
ATOM 716 N N . ASP A 1 86 ? 13.139 -14.638 -9.797 1.00 98.75 86 ASP A N 1
ATOM 717 C CA . ASP A 1 86 ? 11.697 -14.770 -10.022 1.00 98.75 86 ASP A CA 1
ATOM 718 C C . ASP A 1 86 ? 10.936 -15.110 -8.735 1.00 98.75 86 ASP A C 1
ATOM 720 O O . ASP A 1 86 ? 9.863 -14.557 -8.493 1.00 98.75 86 ASP A O 1
ATOM 724 N N . ALA A 1 87 ? 11.527 -15.933 -7.862 1.00 98.25 87 ALA A N 1
ATOM 725 C CA . ALA A 1 87 ? 10.967 -16.239 -6.547 1.00 98.25 87 ALA A CA 1
ATOM 726 C C . ALA A 1 87 ? 10.912 -14.995 -5.644 1.00 98.25 87 ALA A C 1
ATOM 728 O O . ALA A 1 87 ? 9.887 -14.741 -5.018 1.00 98.25 87 ALA A O 1
ATOM 729 N N . PHE A 1 88 ? 11.968 -14.172 -5.615 1.00 98.69 88 PHE A N 1
ATOM 730 C CA . PHE A 1 88 ? 11.977 -12.953 -4.802 1.00 98.69 88 PHE A CA 1
ATOM 731 C C . PHE A 1 88 ? 11.109 -11.820 -5.385 1.00 98.69 88 PHE A C 1
ATOM 733 O O . PHE A 1 88 ? 10.521 -11.036 -4.637 1.00 98.69 88 PHE A O 1
ATOM 740 N N . PHE A 1 89 ? 10.954 -11.750 -6.711 1.00 98.88 89 PHE A N 1
ATOM 741 C CA . PHE A 1 89 ? 9.949 -10.886 -7.338 1.00 98.88 89 PHE A CA 1
ATOM 742 C C . PHE A 1 89 ? 8.526 -11.272 -6.899 1.00 98.88 89 PHE A C 1
ATOM 744 O O . PHE A 1 89 ? 7.768 -10.405 -6.469 1.00 98.88 89 PHE A O 1
ATOM 751 N N . ALA A 1 90 ? 8.187 -12.566 -6.932 1.00 98.75 90 ALA A N 1
ATOM 752 C CA . ALA A 1 90 ? 6.883 -13.071 -6.500 1.00 98.75 90 ALA A CA 1
ATOM 753 C C . ALA A 1 90 ? 6.635 -12.920 -4.988 1.00 98.75 90 ALA A C 1
ATOM 755 O O . ALA A 1 90 ? 5.558 -12.487 -4.577 1.00 98.75 90 ALA A O 1
ATOM 756 N N . TYR A 1 91 ? 7.640 -13.228 -4.160 1.00 98.56 91 TYR A N 1
ATOM 757 C CA . TYR A 1 91 ? 7.601 -13.114 -2.696 1.00 98.56 91 TYR A CA 1
ATOM 758 C C . TYR A 1 91 ? 7.139 -11.728 -2.229 1.00 98.56 91 TYR A C 1
ATOM 760 O O . TYR A 1 91 ? 6.414 -11.606 -1.242 1.00 98.56 91 TYR A O 1
ATOM 768 N N . GLN A 1 92 ? 7.504 -10.671 -2.959 1.00 98.75 92 GLN A N 1
ATOM 769 C CA . GLN A 1 92 ? 7.148 -9.300 -2.602 1.00 98.75 92 GLN A CA 1
ATOM 770 C C . GLN A 1 92 ? 5.656 -8.959 -2.758 1.00 98.75 92 GLN A C 1
ATOM 772 O O . GLN A 1 92 ? 5.230 -7.950 -2.198 1.00 98.75 92 GLN A O 1
ATOM 777 N N . PHE A 1 93 ? 4.853 -9.784 -3.438 1.00 98.81 93 PHE A N 1
ATOM 778 C CA . PHE A 1 93 ? 3.389 -9.634 -3.460 1.00 98.81 93 PHE A CA 1
ATOM 779 C C . PHE A 1 93 ? 2.701 -10.229 -2.218 1.00 98.81 93 PHE A C 1
ATOM 781 O O . PHE A 1 93 ? 1.536 -9.929 -1.967 1.00 98.81 93 PHE A O 1
ATOM 788 N N . LEU A 1 94 ? 3.419 -11.041 -1.431 1.00 98.62 94 LEU A N 1
ATOM 789 C CA . LEU A 1 94 ? 2.944 -11.641 -0.177 1.00 98.62 94 LEU A CA 1
ATOM 790 C C . LEU A 1 94 ? 3.576 -10.983 1.057 1.00 98.62 94 LEU A C 1
ATOM 792 O O . LEU A 1 94 ? 2.899 -10.701 2.038 1.00 98.62 94 LEU A O 1
ATOM 796 N N . ASN A 1 95 ? 4.881 -10.721 0.995 1.00 98.31 95 ASN A N 1
ATOM 797 C CA . ASN A 1 95 ? 5.716 -10.354 2.144 1.00 98.31 95 ASN A CA 1
ATOM 798 C C . ASN A 1 95 ? 6.573 -9.104 1.876 1.00 98.31 95 ASN A C 1
ATOM 800 O O . ASN A 1 95 ? 7.504 -8.800 2.625 1.00 98.31 95 ASN A O 1
ATOM 804 N N . GLY A 1 96 ? 6.299 -8.414 0.767 1.00 96.06 96 GLY A N 1
ATOM 805 C CA . GLY A 1 96 ? 6.942 -7.160 0.397 1.00 96.06 96 GLY A CA 1
ATOM 806 C C . GLY A 1 96 ? 6.221 -5.938 0.955 1.00 96.06 96 GLY A C 1
ATOM 807 O O . GLY A 1 96 ? 5.432 -6.020 1.891 1.00 96.06 96 GLY A O 1
ATOM 808 N N . LEU A 1 97 ? 6.486 -4.796 0.323 1.00 94.38 97 LEU A N 1
ATOM 809 C CA . LEU A 1 97 ? 5.957 -3.485 0.703 1.00 94.38 97 LEU A CA 1
ATOM 810 C C . LEU A 1 97 ? 4.427 -3.345 0.562 1.00 94.38 97 LEU A C 1
ATOM 812 O O . LEU A 1 97 ? 3.810 -2.567 1.284 1.00 94.38 97 LEU A O 1
ATOM 816 N N . ASN A 1 98 ? 3.814 -4.079 -0.371 1.00 97.75 98 ASN A N 1
ATOM 817 C CA . ASN A 1 98 ? 2.414 -3.888 -0.762 1.00 97.75 98 ASN A CA 1
ATOM 818 C C . ASN A 1 98 ? 1.637 -5.222 -0.837 1.00 97.75 98 ASN A C 1
ATOM 820 O O . ASN A 1 98 ? 1.183 -5.627 -1.910 1.00 97.75 98 ASN A O 1
ATOM 824 N N . PRO A 1 99 ? 1.493 -5.949 0.285 1.00 97.94 99 PRO A N 1
ATOM 825 C CA . PRO A 1 99 ? 1.067 -7.352 0.310 1.00 97.94 99 PRO A CA 1
ATOM 826 C C . PRO A 1 99 ? -0.456 -7.558 0.131 1.00 97.94 99 PRO A C 1
ATOM 828 O O . PRO A 1 99 ? -1.045 -8.444 0.750 1.00 97.94 99 PRO A O 1
ATOM 831 N N . VAL A 1 100 ? -1.118 -6.721 -0.676 1.00 97.81 100 VAL A N 1
ATOM 832 C CA . VAL A 1 100 ? -2.590 -6.561 -0.709 1.00 97.81 100 VAL A CA 1
ATOM 833 C C . VAL A 1 100 ? -3.227 -6.704 -2.098 1.00 97.81 100 VAL A C 1
ATOM 835 O O . VAL A 1 100 ? -4.446 -6.775 -2.200 1.00 97.81 100 VAL A O 1
ATOM 838 N N . LEU A 1 101 ? -2.449 -6.727 -3.186 1.00 98.25 101 LEU A N 1
ATOM 839 C CA . LEU A 1 101 ? -3.009 -6.719 -4.551 1.00 98.25 101 LEU A CA 1
ATOM 840 C C . LEU A 1 101 ? -3.266 -8.117 -5.135 1.00 98.25 101 LEU A C 1
ATOM 842 O O . LEU A 1 101 ? -4.162 -8.280 -5.973 1.00 98.25 101 LEU A O 1
ATOM 846 N N . ILE A 1 102 ? -2.479 -9.108 -4.707 1.00 98.81 102 ILE A N 1
ATOM 847 C CA . ILE A 1 102 ? -2.520 -10.474 -5.235 1.00 98.81 102 ILE A CA 1
ATOM 848 C C . ILE A 1 102 ? -3.827 -11.182 -4.874 1.00 98.81 102 ILE A C 1
ATOM 850 O O . ILE A 1 102 ? -4.288 -11.123 -3.732 1.00 98.81 102 ILE A O 1
ATOM 854 N N . ARG A 1 103 ? -4.413 -11.857 -5.865 1.00 98.69 103 ARG A N 1
ATOM 855 C CA . ARG A 1 103 ? -5.653 -12.634 -5.739 1.00 98.69 103 ARG A CA 1
ATOM 856 C C . ARG A 1 103 ? -5.576 -13.937 -6.528 1.00 98.69 103 ARG A C 1
ATOM 858 O O . ARG A 1 103 ? -4.856 -14.004 -7.524 1.00 98.69 103 ARG A O 1
ATOM 865 N N . ARG A 1 104 ? -6.327 -14.958 -6.119 1.00 98.75 104 ARG A N 1
ATOM 866 C CA . ARG A 1 104 ? -6.436 -16.228 -6.851 1.00 98.75 104 ARG A CA 1
ATOM 867 C C . ARG A 1 104 ? -7.150 -16.030 -8.189 1.00 98.75 104 ARG A C 1
ATOM 869 O O . ARG A 1 104 ? -8.074 -15.227 -8.304 1.00 98.75 104 ARG A O 1
ATOM 876 N N . CYS A 1 105 ? -6.703 -16.748 -9.214 1.00 98.62 105 CYS A N 1
ATOM 877 C CA . CYS A 1 105 ? -7.182 -16.628 -10.584 1.00 98.62 105 CYS A CA 1
ATOM 878 C C . CYS A 1 105 ? -7.736 -17.977 -11.061 1.00 98.62 105 CYS A C 1
ATOM 880 O O . CYS A 1 105 ? -6.980 -18.913 -11.295 1.00 98.62 105 CYS A O 1
ATOM 882 N N . HIS A 1 106 ? -9.060 -18.057 -11.214 1.00 98.00 106 HIS A N 1
ATOM 883 C CA . HIS A 1 106 ? -9.752 -19.210 -11.815 1.00 98.00 106 HIS A CA 1
ATOM 884 C C . HIS A 1 106 ? -10.153 -18.970 -13.281 1.00 98.00 106 HIS A C 1
ATOM 886 O O . HIS A 1 106 ? -10.480 -19.906 -14.002 1.00 98.00 106 HIS A O 1
ATOM 892 N N . TYR A 1 107 ? -10.111 -17.713 -13.734 1.00 97.62 107 TYR A N 1
ATOM 893 C CA . TYR A 1 107 ? -10.401 -17.302 -15.105 1.00 97.62 107 TYR A CA 1
ATOM 894 C C . TYR A 1 107 ? -9.442 -16.174 -15.488 1.00 97.62 107 TYR A C 1
ATOM 896 O O . TYR A 1 107 ? -9.352 -15.176 -14.768 1.00 97.62 107 TYR A O 1
ATOM 904 N N . LEU A 1 108 ? -8.738 -16.312 -16.614 1.00 97.88 108 LEU A N 1
ATOM 905 C CA . LEU A 1 108 ? -7.881 -15.241 -17.123 1.00 97.88 108 LEU A CA 1
ATOM 906 C C . LEU A 1 108 ? -8.719 -14.041 -17.605 1.00 97.88 108 LEU A C 1
ATOM 908 O O . LEU A 1 108 ? -9.750 -14.239 -18.260 1.00 97.88 108 LEU A O 1
ATOM 912 N N . PRO A 1 109 ? -8.274 -12.794 -17.355 1.00 98.31 109 PRO A N 1
ATOM 913 C CA . PRO A 1 109 ? -8.857 -11.615 -17.985 1.00 98.31 109 PRO A CA 1
ATOM 914 C C . PRO A 1 109 ? -8.806 -11.736 -19.514 1.00 98.31 109 PRO A C 1
ATOM 916 O O . PRO A 1 109 ? -7.767 -12.063 -20.085 1.00 98.31 109 PRO A O 1
ATOM 919 N N . LYS A 1 110 ? -9.912 -11.435 -20.210 1.00 97.81 110 LYS A N 1
ATOM 920 C CA . LYS A 1 110 ? -9.995 -11.554 -21.686 1.00 97.81 110 LYS A CA 1
ATOM 921 C C . LYS A 1 110 ? -8.984 -10.670 -22.430 1.00 97.81 110 LYS A C 1
ATOM 923 O O . LYS A 1 110 ? -8.670 -10.928 -23.586 1.00 97.81 110 LYS A O 1
ATOM 928 N N . ASN A 1 111 ? -8.496 -9.625 -21.769 1.00 98.44 111 ASN A N 1
ATOM 929 C CA . ASN A 1 111 ? -7.474 -8.702 -22.246 1.00 98.44 111 ASN A CA 1
ATOM 930 C C . ASN A 1 111 ? -6.031 -9.143 -21.912 1.00 98.44 111 ASN A C 1
ATOM 932 O O . ASN A 1 111 ? -5.091 -8.435 -22.269 1.00 98.44 111 ASN A O 1
ATOM 936 N N . PHE A 1 112 ? -5.841 -10.307 -21.280 1.00 98.62 112 PHE A N 1
ATOM 937 C CA . PHE A 1 112 ? -4.541 -10.913 -20.979 1.00 98.62 112 PHE A CA 1
ATOM 938 C C . PHE A 1 112 ? -4.433 -12.301 -21.649 1.00 98.62 112 PHE A C 1
ATOM 940 O O . PHE A 1 112 ? -4.628 -13.325 -20.993 1.00 98.62 112 PHE A O 1
ATOM 947 N N . PRO A 1 113 ? -4.165 -12.364 -22.971 1.00 98.00 113 PRO A N 1
ATOM 948 C CA . PRO A 1 113 ? -4.202 -13.591 -23.771 1.00 98.00 113 PRO A CA 1
ATOM 949 C C . PRO A 1 113 ? -2.958 -14.478 -23.565 1.00 98.00 113 PRO A C 1
ATOM 951 O O . PRO A 1 113 ? -2.237 -14.800 -24.510 1.00 98.00 113 PRO A O 1
ATOM 954 N N . VAL A 1 114 ? -2.701 -14.878 -22.318 1.00 98.56 114 VAL A N 1
ATOM 955 C CA . VAL A 1 114 ? -1.717 -15.917 -21.989 1.00 98.56 114 VAL A CA 1
ATOM 956 C C . VAL A 1 114 ? -2.227 -17.255 -22.523 1.00 98.56 114 VAL A C 1
ATOM 958 O O . VAL A 1 114 ? -3.386 -17.610 -22.311 1.00 98.56 114 VAL A O 1
ATOM 961 N N . THR A 1 115 ? -1.372 -18.007 -23.214 1.00 98.44 115 THR A N 1
ATOM 962 C CA . THR A 1 115 ? -1.706 -19.338 -23.740 1.00 98.44 115 THR A CA 1
ATOM 963 C C . THR A 1 115 ? -0.907 -20.426 -23.034 1.00 98.44 115 THR A C 1
ATOM 965 O O . THR A 1 115 ? 0.155 -20.167 -22.472 1.00 98.44 115 THR A O 1
ATOM 968 N N . ASP A 1 116 ? -1.398 -21.664 -23.087 1.00 98.19 116 ASP A N 1
ATOM 969 C CA . ASP A 1 116 ? -0.733 -22.822 -22.478 1.00 98.19 116 ASP A CA 1
ATOM 970 C C . ASP A 1 116 ? 0.734 -22.960 -22.928 1.00 98.19 116 ASP A C 1
ATOM 972 O O . ASP A 1 116 ? 1.645 -23.032 -22.104 1.00 98.19 116 ASP A O 1
ATOM 976 N N . ALA A 1 117 ? 0.982 -22.830 -24.235 1.00 98.25 117 ALA A N 1
ATOM 977 C CA . ALA A 1 117 ? 2.318 -22.889 -24.827 1.00 98.25 117 ALA A CA 1
ATOM 978 C C . ALA A 1 117 ? 3.288 -21.797 -24.324 1.00 98.25 117 ALA A C 1
ATOM 980 O O . ALA A 1 117 ? 4.499 -22.002 -24.377 1.00 98.25 117 ALA A O 1
ATOM 981 N N . MET A 1 118 ? 2.791 -20.655 -23.825 1.00 98.44 118 MET A N 1
ATOM 982 C CA . MET A 1 118 ? 3.637 -19.620 -23.212 1.00 98.44 118 MET A CA 1
ATOM 983 C C . MET A 1 118 ? 4.142 -20.023 -21.820 1.00 98.44 118 MET A C 1
ATOM 985 O O . MET A 1 118 ? 5.230 -19.613 -21.424 1.00 98.44 118 MET A O 1
ATOM 989 N N . VAL A 1 119 ? 3.360 -20.804 -21.066 1.00 98.06 119 VAL A N 1
ATOM 990 C CA . VAL A 1 119 ? 3.622 -21.101 -19.644 1.00 98.06 119 VAL A CA 1
ATOM 991 C C . VAL A 1 119 ? 4.059 -22.545 -19.384 1.00 98.06 119 VAL A C 1
ATOM 993 O O . VAL A 1 119 ? 4.654 -22.825 -18.340 1.00 98.06 119 VAL A O 1
ATOM 996 N N . ALA A 1 120 ? 3.856 -23.447 -20.347 1.00 97.25 120 ALA A N 1
ATOM 997 C CA . ALA A 1 120 ? 4.307 -24.837 -20.312 1.00 97.25 120 ALA A CA 1
ATOM 998 C C . ALA A 1 120 ? 5.789 -25.033 -19.899 1.00 97.25 120 ALA A C 1
ATOM 1000 O O . ALA A 1 120 ? 6.051 -25.982 -19.157 1.00 97.25 120 ALA A O 1
ATOM 1001 N N . PRO A 1 121 ? 6.762 -24.156 -20.251 1.00 96.00 121 PRO A N 1
ATOM 1002 C CA . PRO A 1 121 ? 8.141 -24.280 -19.759 1.00 96.00 121 PRO A CA 1
ATOM 1003 C C . PRO A 1 121 ? 8.299 -24.157 -18.231 1.00 96.00 121 PRO A C 1
ATOM 1005 O O . PRO A 1 121 ? 9.272 -24.666 -17.679 1.00 96.00 121 PRO A O 1
ATOM 1008 N N . VAL A 1 122 ? 7.363 -23.492 -17.540 1.00 95.31 122 VAL A N 1
ATOM 1009 C CA . VAL A 1 122 ? 7.399 -23.270 -16.080 1.00 95.31 122 VAL A CA 1
ATOM 1010 C C . VAL A 1 122 ? 6.434 -24.197 -15.332 1.00 95.31 122 VAL A C 1
ATOM 1012 O O . VAL A 1 122 ? 6.753 -24.627 -14.217 1.00 95.31 122 VAL A O 1
ATOM 1015 N N . LEU A 1 123 ? 5.288 -24.526 -15.944 1.00 95.88 123 LEU A N 1
ATOM 1016 C CA . LEU A 1 123 ? 4.319 -25.504 -15.430 1.00 95.88 123 LEU A CA 1
ATOM 1017 C C . LEU A 1 123 ? 4.826 -26.953 -15.550 1.00 95.88 123 LEU A C 1
ATOM 1019 O O . LEU A 1 123 ? 4.603 -27.762 -14.649 1.00 95.88 123 LEU A O 1
ATOM 1023 N N . GLY A 1 124 ? 5.545 -27.264 -16.633 1.00 92.69 124 GLY A N 1
ATOM 1024 C CA . GLY A 1 124 ? 5.984 -28.612 -16.990 1.00 92.69 124 GLY A CA 1
ATOM 1025 C C . GLY A 1 124 ? 4.893 -29.450 -17.682 1.00 92.69 124 GLY A C 1
ATOM 1026 O O . GLY A 1 124 ? 3.716 -29.101 -17.645 1.00 92.69 124 GLY A O 1
ATOM 1027 N N . PRO A 1 125 ? 5.256 -30.595 -18.293 1.00 93.25 125 PRO A N 1
ATOM 1028 C CA . PRO A 1 125 ? 4.359 -31.395 -19.140 1.00 93.25 125 PRO A CA 1
ATOM 1029 C C . PRO A 1 125 ? 3.300 -32.211 -18.374 1.00 93.25 125 PRO A C 1
ATOM 1031 O O . PRO A 1 125 ? 2.569 -32.987 -18.982 1.00 93.25 125 PRO A O 1
ATOM 1034 N N . GLY A 1 126 ? 3.245 -32.099 -17.043 1.00 94.81 126 GLY A N 1
ATOM 1035 C CA . GLY A 1 126 ? 2.314 -32.846 -16.187 1.00 94.81 126 GLY A CA 1
ATOM 1036 C C . GLY A 1 126 ? 0.994 -32.125 -15.893 1.00 94.81 126 GLY A C 1
ATOM 1037 O O . GLY A 1 126 ? 0.200 -32.637 -15.109 1.00 94.81 126 GLY A O 1
ATOM 1038 N N . THR A 1 127 ? 0.781 -30.932 -16.451 1.00 97.12 127 THR A N 1
ATOM 1039 C CA . THR A 1 127 ? -0.416 -30.105 -16.241 1.00 97.12 127 THR A CA 1
ATOM 1040 C C . THR A 1 127 ? -0.611 -29.139 -17.420 1.00 97.12 127 THR A C 1
ATOM 1042 O O . THR A 1 127 ? 0.156 -29.178 -18.381 1.00 97.12 127 THR A O 1
ATOM 1045 N N . SER A 1 128 ? -1.627 -28.280 -17.356 1.00 98.00 128 SER A N 1
ATOM 1046 C CA . SER A 1 128 ? -1.891 -27.215 -18.330 1.00 98.00 128 SER A CA 1
ATOM 1047 C C . SER A 1 128 ? -2.319 -25.921 -17.635 1.00 98.00 128 SER A C 1
ATOM 1049 O O . SER A 1 128 ? -2.737 -25.929 -16.476 1.00 98.00 128 SER A O 1
ATOM 1051 N N . LEU A 1 129 ? -2.269 -24.802 -18.360 1.00 98.38 129 LEU A N 1
ATOM 1052 C CA . LEU A 1 129 ? -2.760 -23.498 -17.905 1.00 98.38 129 LEU A CA 1
ATOM 1053 C C . LEU A 1 129 ? -4.204 -23.581 -17.381 1.00 98.38 129 LEU A C 1
ATOM 1055 O O . LEU A 1 129 ? -4.502 -23.045 -16.318 1.00 98.38 129 LEU A O 1
ATOM 1059 N N . GLN A 1 130 ? -5.083 -24.297 -18.090 1.00 98.25 130 GLN A N 1
ATOM 1060 C CA . GLN A 1 130 ? -6.482 -24.469 -17.689 1.00 98.25 130 GLN A CA 1
ATOM 1061 C C . GLN A 1 130 ? -6.622 -25.338 -16.428 1.00 98.25 130 GLN A C 1
ATOM 1063 O O . GLN A 1 130 ? -7.387 -24.990 -15.531 1.00 98.25 130 GLN A O 1
ATOM 1068 N N . ALA A 1 131 ? -5.852 -26.425 -16.316 1.00 98.19 131 ALA A N 1
ATOM 1069 C CA . ALA A 1 131 ? -5.894 -27.293 -15.140 1.00 98.19 131 ALA A CA 1
ATOM 1070 C C . ALA A 1 131 ? -5.404 -26.575 -13.868 1.00 98.19 131 ALA A C 1
ATOM 1072 O O . ALA A 1 131 ? -5.968 -26.769 -12.794 1.00 98.19 131 ALA A O 1
ATOM 1073 N N . GLU A 1 132 ? -4.391 -25.708 -13.972 1.00 98.50 132 GLU A N 1
ATOM 1074 C CA . GLU A 1 132 ? -3.896 -24.919 -12.837 1.00 98.50 132 GLU A CA 1
ATOM 1075 C C . GLU A 1 132 ? -4.829 -23.735 -12.467 1.00 98.50 132 GLU A C 1
ATOM 1077 O O . GLU A 1 132 ? -4.934 -23.400 -11.284 1.00 98.50 132 GLU A O 1
ATOM 1082 N N . LEU A 1 133 ? -5.587 -23.164 -13.422 1.00 98.44 133 LEU A N 1
ATOM 1083 C CA . LEU A 1 133 ? -6.704 -22.237 -13.133 1.00 98.44 133 LEU A CA 1
ATOM 1084 C C . LEU A 1 133 ? -7.817 -22.929 -12.320 1.00 98.44 133 LEU A C 1
ATOM 1086 O O . LEU A 1 133 ? -8.241 -22.429 -11.274 1.00 98.44 133 LEU A O 1
ATOM 1090 N N . GLU A 1 134 ? -8.280 -24.097 -12.776 1.00 98.19 134 GLU A N 1
ATOM 1091 C CA . GLU A 1 134 ? -9.353 -24.871 -12.127 1.00 98.19 134 GLU A CA 1
ATOM 1092 C C . GLU A 1 134 ? -8.954 -25.335 -10.719 1.00 98.19 134 GLU A C 1
ATOM 1094 O O . GLU A 1 134 ? -9.729 -25.223 -9.770 1.00 98.19 134 GLU A O 1
ATOM 1099 N N . LYS A 1 135 ? -7.702 -25.771 -10.566 1.00 97.25 135 LYS A N 1
ATOM 1100 C CA . LYS A 1 135 ? -7.064 -26.156 -9.298 1.00 97.25 135 LYS A CA 1
ATOM 1101 C C . LYS A 1 135 ? -6.781 -24.974 -8.358 1.00 97.25 135 LYS A C 1
ATOM 1103 O O . LYS A 1 135 ? -6.474 -25.198 -7.190 1.00 97.25 135 LYS A O 1
ATOM 1108 N N . GLY A 1 136 ? -6.867 -23.731 -8.841 1.00 97.81 136 GLY A N 1
ATOM 1109 C CA . GLY A 1 136 ? -6.667 -22.523 -8.035 1.00 97.81 136 GLY A CA 1
ATOM 1110 C C . GLY A 1 136 ? -5.219 -22.247 -7.620 1.00 97.81 136 GLY A C 1
ATOM 1111 O O . GLY A 1 136 ? -4.992 -21.506 -6.669 1.00 97.81 136 GLY A O 1
ATOM 1112 N N . SER A 1 137 ? -4.233 -22.827 -8.307 1.00 98.00 137 SER A N 1
ATOM 1113 C CA . SER A 1 137 ? -2.805 -22.605 -8.032 1.00 98.00 137 SER A CA 1
ATOM 1114 C C . SER A 1 137 ? -2.240 -21.366 -8.738 1.00 98.00 137 SER A C 1
ATOM 1116 O O . SER A 1 137 ? -1.089 -20.990 -8.495 1.00 98.00 137 SER A O 1
ATOM 1118 N N . LEU A 1 138 ? -3.025 -20.733 -9.616 1.00 98.75 138 LEU A N 1
ATOM 1119 C CA . LEU A 1 138 ? -2.654 -19.502 -10.304 1.00 98.75 138 LEU A CA 1
ATOM 1120 C C . LEU A 1 138 ? -3.190 -18.264 -9.585 1.00 98.75 138 LEU A C 1
ATOM 1122 O O . LEU A 1 138 ? -4.312 -18.235 -9.079 1.00 98.75 138 LEU A O 1
ATOM 1126 N N . PHE A 1 139 ? -2.377 -17.213 -9.586 1.00 98.88 139 PHE A N 1
ATOM 1127 C CA . PHE A 1 139 ? -2.654 -15.940 -8.931 1.00 98.88 139 PHE A CA 1
ATOM 1128 C C . PHE A 1 139 ? -2.397 -14.787 -9.902 1.00 98.88 139 PHE A C 1
ATOM 1130 O O . PHE A 1 139 ? -1.525 -14.868 -10.766 1.00 98.88 139 PHE A O 1
ATOM 1137 N N . LEU A 1 140 ? -3.161 -13.709 -9.766 1.00 98.94 140 LEU A N 1
ATOM 1138 C CA . LEU A 1 140 ? -3.080 -12.519 -10.606 1.00 98.94 140 LEU A CA 1
ATOM 1139 C C . LEU A 1 140 ? -2.754 -11.298 -9.743 1.00 98.94 140 LEU A C 1
ATOM 1141 O O . LEU A 1 140 ? -3.337 -11.111 -8.671 1.00 98.94 140 LEU A O 1
ATOM 1145 N N . VAL A 1 141 ? -1.871 -10.439 -10.250 1.00 98.88 141 VAL A N 1
ATOM 1146 C CA . VAL A 1 141 ? -1.732 -9.052 -9.793 1.00 98.88 141 VAL A CA 1
ATOM 1147 C C . VAL A 1 141 ? -2.002 -8.136 -10.982 1.00 98.88 141 VAL A C 1
ATOM 1149 O O . VAL A 1 141 ? -1.351 -8.250 -12.021 1.00 98.88 141 VAL A O 1
ATOM 1152 N N . ASP A 1 142 ? -2.999 -7.268 -10.844 1.00 98.75 142 ASP A N 1
ATOM 1153 C CA . ASP A 1 142 ? -3.530 -6.419 -11.911 1.00 98.75 142 ASP A CA 1
ATOM 1154 C C . ASP A 1 142 ? -3.529 -4.955 -11.457 1.00 98.75 142 ASP A C 1
ATOM 1156 O O . ASP A 1 142 ? -4.063 -4.614 -10.399 1.00 98.75 142 ASP A O 1
ATOM 1160 N N . TYR A 1 143 ? -2.911 -4.097 -12.268 1.00 98.75 143 TYR A N 1
ATOM 1161 C CA . TYR A 1 143 ? -2.715 -2.675 -11.998 1.00 98.75 143 TYR A CA 1
ATOM 1162 C C . TYR A 1 143 ? -3.589 -1.802 -12.911 1.00 98.75 143 TYR A C 1
ATOM 1164 O O . TYR A 1 143 ? -3.250 -0.645 -13.166 1.00 98.75 143 TYR A O 1
ATOM 1172 N N . GLY A 1 144 ? -4.718 -2.325 -13.406 1.00 98.38 144 GLY A N 1
ATOM 1173 C CA . GLY A 1 144 ? -5.638 -1.631 -14.315 1.00 98.38 144 GLY A CA 1
ATOM 1174 C C . GLY A 1 144 ? -6.081 -0.224 -13.883 1.00 98.38 144 GLY A C 1
ATOM 1175 O O . GLY A 1 144 ? -6.355 0.607 -14.744 1.00 98.38 144 GLY A O 1
ATOM 1176 N N . LEU A 1 145 ? -6.043 0.109 -12.585 1.00 97.62 145 LEU A N 1
ATOM 1177 C CA . LEU A 1 145 ? -6.253 1.479 -12.081 1.00 97.62 145 LEU A CA 1
ATOM 1178 C C . LEU A 1 145 ? -5.303 2.523 -12.707 1.00 97.62 145 LEU A C 1
ATOM 1180 O O . LEU A 1 145 ? -5.724 3.658 -12.953 1.00 97.62 145 LEU A O 1
ATOM 1184 N N . LEU A 1 146 ? -4.056 2.138 -13.017 1.00 98.62 146 LEU A N 1
ATOM 1185 C CA . LEU A 1 146 ? -3.061 2.989 -13.689 1.00 98.62 146 LEU A CA 1
ATOM 1186 C C . LEU A 1 146 ? -3.406 3.279 -15.161 1.00 98.62 146 LEU A C 1
ATOM 1188 O O . LEU A 1 146 ? -2.801 4.166 -15.763 1.00 98.62 146 LEU A O 1
ATOM 1192 N N . ALA A 1 147 ? -4.368 2.571 -15.765 1.00 97.88 147 ALA A N 1
ATOM 1193 C CA . ALA A 1 147 ? -4.713 2.769 -17.168 1.00 97.88 147 ALA A CA 1
ATOM 1194 C C . ALA A 1 147 ? -5.254 4.189 -17.400 1.00 97.88 147 ALA A C 1
ATOM 1196 O O . ALA A 1 147 ? -6.229 4.619 -16.777 1.00 97.88 147 ALA A O 1
ATOM 1197 N N . GLY A 1 148 ? -4.587 4.937 -18.281 1.00 96.62 148 GLY A N 1
ATOM 1198 C CA . GLY A 1 148 ? -4.930 6.329 -18.577 1.00 96.62 148 GLY A CA 1
ATOM 1199 C C . GLY A 1 148 ? -4.700 7.316 -17.425 1.00 96.62 148 GLY A C 1
ATOM 1200 O O . GLY A 1 148 ? -5.269 8.398 -17.471 1.00 96.62 148 GLY A O 1
ATOM 1201 N N . VAL A 1 149 ? -3.918 6.967 -16.393 1.00 98.19 149 VAL A N 1
ATOM 1202 C CA . VAL A 1 149 ? -3.454 7.947 -15.391 1.00 98.19 149 VAL A CA 1
ATOM 1203 C C . VAL A 1 149 ? -2.347 8.811 -15.998 1.00 98.19 149 VAL A C 1
ATOM 1205 O O . VAL A 1 149 ? -1.437 8.291 -16.649 1.00 98.19 149 VAL A O 1
ATOM 1208 N N . ARG A 1 150 ? -2.405 10.128 -15.782 1.00 96.75 150 ARG A N 1
ATOM 1209 C CA . ARG A 1 150 ? -1.381 11.071 -16.256 1.00 96.75 150 ARG A CA 1
ATOM 1210 C C . ARG A 1 150 ? -0.007 10.813 -15.633 1.00 96.75 150 ARG A C 1
ATOM 1212 O O . ARG A 1 150 ? 0.113 10.478 -14.455 1.00 96.75 150 ARG A O 1
ATOM 1219 N N . THR A 1 151 ? 1.041 11.066 -16.411 1.00 98.44 151 THR A N 1
ATOM 1220 C CA . THR A 1 151 ? 2.434 11.008 -15.950 1.00 98.44 151 THR A CA 1
ATOM 1221 C C . THR A 1 151 ? 3.025 12.405 -15.730 1.00 98.44 151 THR A C 1
ATOM 1223 O O . THR A 1 151 ? 2.399 13.430 -16.011 1.00 98.44 151 THR A O 1
ATOM 1226 N N . ASN A 1 152 ? 4.230 12.442 -15.163 1.00 98.38 152 ASN A N 1
ATOM 1227 C CA . ASN A 1 152 ? 4.920 13.644 -14.704 1.00 98.38 152 ASN A CA 1
ATOM 1228 C C . ASN A 1 152 ? 6.060 14.088 -15.651 1.00 98.38 152 ASN A C 1
ATOM 1230 O O . ASN A 1 152 ? 6.411 13.388 -16.602 1.00 98.38 152 ASN A O 1
ATOM 1234 N N . VAL A 1 153 ? 6.693 15.230 -15.363 1.00 98.50 153 VAL A N 1
ATOM 1235 C CA . VAL A 1 153 ? 7.886 15.740 -16.059 1.00 98.50 153 VAL A CA 1
ATOM 1236 C C . VAL A 1 153 ? 9.010 16.000 -15.049 1.00 98.50 153 VAL A C 1
ATOM 1238 O O . VAL A 1 153 ? 9.038 17.028 -14.378 1.00 98.50 153 VAL A O 1
ATOM 1241 N N . ILE A 1 154 ? 9.989 15.094 -14.969 1.00 98.25 154 ILE A N 1
ATOM 1242 C CA . ILE A 1 154 ? 11.134 15.203 -14.046 1.00 98.25 154 ILE A CA 1
ATOM 1243 C C . ILE A 1 154 ? 12.349 15.738 -14.802 1.00 98.25 154 ILE A C 1
ATOM 1245 O O . ILE A 1 154 ? 12.683 15.262 -15.886 1.00 98.25 154 ILE A O 1
ATOM 1249 N N . ASN A 1 155 ? 13.039 16.734 -14.235 1.00 97.25 155 ASN A N 1
ATOM 1250 C CA . ASN A 1 155 ? 14.201 17.400 -14.848 1.00 97.25 155 ASN A CA 1
ATOM 1251 C C . ASN A 1 155 ? 13.949 17.937 -16.282 1.00 97.25 155 ASN A C 1
ATOM 1253 O O . ASN A 1 155 ? 14.898 18.088 -17.049 1.00 97.25 155 ASN A O 1
ATOM 1257 N N . GLY A 1 156 ? 12.692 18.218 -16.653 1.00 96.94 156 GLY A N 1
ATOM 1258 C CA . GLY A 1 156 ? 12.307 18.618 -18.015 1.00 96.94 156 GLY A CA 1
ATOM 1259 C C . GLY A 1 156 ? 12.120 17.458 -19.006 1.00 96.94 156 GLY A C 1
ATOM 1260 O O . GLY A 1 156 ? 11.940 17.706 -20.195 1.00 96.94 156 GLY A O 1
ATOM 1261 N N . ARG A 1 157 ? 12.152 16.198 -18.549 1.00 97.62 157 ARG A N 1
ATOM 1262 C CA . ARG A 1 157 ? 11.887 15.003 -19.366 1.00 97.62 157 ARG A CA 1
ATOM 1263 C C . ARG A 1 157 ? 10.518 14.404 -19.012 1.00 97.62 157 ARG A C 1
ATOM 1265 O O . ARG A 1 157 ? 10.287 14.155 -17.825 1.00 97.62 157 ARG A O 1
ATOM 1272 N N . PRO A 1 158 ? 9.638 14.106 -19.986 1.00 98.38 158 PRO A N 1
ATOM 1273 C CA . PRO A 1 158 ? 8.439 13.308 -19.739 1.00 98.38 158 PRO A CA 1
ATOM 1274 C C . PRO A 1 158 ? 8.784 11.976 -19.073 1.00 98.38 158 PRO A C 1
ATOM 1276 O O . PRO A 1 158 ? 9.792 11.351 -19.410 1.00 98.38 158 PRO A O 1
ATOM 1279 N N . GLN A 1 159 ? 7.968 11.576 -18.105 1.00 98.62 159 GLN A N 1
ATOM 1280 C CA . GLN A 1 159 ? 8.041 10.284 -17.436 1.00 98.62 159 GLN A CA 1
ATOM 1281 C C . GLN A 1 159 ? 6.923 9.367 -17.938 1.00 98.62 159 GLN A C 1
ATOM 1283 O O . GLN A 1 159 ? 5.945 9.814 -18.542 1.00 98.62 159 GLN A O 1
ATOM 1288 N N . PHE A 1 160 ? 7.071 8.077 -17.670 1.00 98.69 160 PHE A N 1
ATOM 1289 C CA . PHE A 1 160 ? 6.199 7.020 -18.158 1.00 98.69 160 PHE A CA 1
ATOM 1290 C C . PHE A 1 160 ? 5.754 6.119 -17.002 1.00 98.69 160 PHE A C 1
ATOM 1292 O O . PHE A 1 160 ? 6.464 5.959 -16.009 1.00 98.69 160 PHE A O 1
ATOM 1299 N N . SER A 1 161 ? 4.576 5.521 -17.154 1.00 98.38 161 SER A N 1
ATOM 1300 C CA . SER A 1 161 ? 4.020 4.501 -16.264 1.00 98.38 161 SER A CA 1
ATOM 1301 C C . SER A 1 161 ? 3.295 3.446 -17.108 1.00 98.38 161 SER A C 1
ATOM 1303 O O . SER A 1 161 ? 3.088 3.633 -18.309 1.00 98.38 161 SER A O 1
ATOM 1305 N N . THR A 1 162 ? 2.928 2.330 -16.490 1.00 98.44 162 THR A N 1
ATOM 1306 C CA . THR A 1 162 ? 2.269 1.181 -17.127 1.00 98.44 162 THR A CA 1
ATOM 1307 C C . THR A 1 162 ? 1.138 0.677 -16.245 1.00 98.44 162 THR A C 1
ATOM 1309 O O . THR A 1 162 ? 1.216 0.802 -15.028 1.00 98.44 162 THR A O 1
ATOM 1312 N N . ALA A 1 163 ? 0.144 0.020 -16.840 1.00 98.69 163 ALA A N 1
ATOM 1313 C CA . ALA A 1 163 ? -0.942 -0.647 -16.119 1.00 98.69 163 ALA A CA 1
ATOM 1314 C C . ALA A 1 163 ? -0.867 -2.173 -16.322 1.00 98.69 163 ALA A C 1
ATOM 1316 O O . ALA A 1 163 ? -1.720 -2.732 -17.018 1.00 98.69 163 ALA A O 1
ATOM 1317 N N . PRO A 1 164 ? 0.191 -2.843 -15.819 1.00 98.88 164 PRO A N 1
ATOM 1318 C CA . PRO A 1 164 ? 0.468 -4.227 -16.165 1.00 98.88 164 PRO A CA 1
ATOM 1319 C C . PRO A 1 164 ? -0.535 -5.225 -15.577 1.00 98.88 164 PRO A C 1
ATOM 1321 O O . PRO A 1 164 ? -1.302 -4.917 -14.666 1.00 98.88 164 PRO A O 1
ATOM 1324 N N . MET A 1 165 ? -0.449 -6.458 -16.070 1.00 98.94 165 MET A N 1
ATOM 1325 C CA . MET A 1 165 ? -1.000 -7.660 -15.447 1.00 98.94 165 MET A CA 1
ATOM 1326 C C . MET A 1 165 ? 0.119 -8.692 -15.302 1.00 98.94 165 MET A C 1
ATOM 1328 O O . MET A 1 165 ? 0.897 -8.901 -16.235 1.00 98.94 165 MET A O 1
ATOM 1332 N N . THR A 1 166 ? 0.206 -9.321 -14.131 1.00 98.94 166 THR A N 1
ATOM 1333 C CA . THR A 1 166 ? 1.207 -10.343 -13.788 1.00 98.94 166 THR A CA 1
ATOM 1334 C C . THR A 1 166 ? 0.497 -11.623 -13.374 1.00 98.94 166 THR A C 1
ATOM 1336 O O . THR A 1 166 ? -0.205 -11.635 -12.363 1.00 98.94 166 THR A O 1
ATOM 1339 N N . LEU A 1 167 ? 0.690 -12.698 -14.137 1.00 98.94 167 LEU A N 1
ATOM 1340 C CA . LEU A 1 167 ? 0.238 -14.041 -13.778 1.00 98.94 167 LEU A CA 1
ATOM 1341 C C . LEU A 1 167 ? 1.342 -14.746 -12.984 1.00 98.94 167 LEU A C 1
ATOM 1343 O O . LEU A 1 167 ? 2.504 -14.719 -13.395 1.00 98.94 167 LEU A O 1
ATOM 1347 N N . LEU A 1 168 ? 0.984 -15.402 -11.882 1.00 98.88 168 LEU A N 1
ATOM 1348 C CA . LEU A 1 168 ? 1.879 -16.182 -11.028 1.00 98.88 168 LEU A CA 1
ATOM 1349 C C . LEU A 1 168 ? 1.337 -17.598 -10.795 1.00 98.88 168 LEU A C 1
ATOM 1351 O O . LEU A 1 168 ? 0.136 -17.833 -10.883 1.00 98.88 168 LEU A O 1
ATOM 1355 N N . TYR A 1 169 ? 2.234 -18.521 -10.458 1.00 98.56 169 TYR A N 1
ATOM 1356 C CA . TYR A 1 169 ? 1.967 -19.927 -10.168 1.00 98.56 169 TYR A CA 1
ATOM 1357 C C . TYR A 1 169 ? 2.560 -20.324 -8.820 1.00 98.56 169 TYR A C 1
ATOM 1359 O O . TYR A 1 169 ? 3.770 -20.217 -8.602 1.00 98.56 169 TYR A O 1
ATOM 1367 N N . GLN A 1 170 ? 1.705 -20.804 -7.921 1.00 98.00 170 GLN A N 1
ATOM 1368 C CA . GLN A 1 170 ? 2.097 -21.409 -6.658 1.00 98.00 170 GLN A CA 1
ATOM 1369 C C . GLN A 1 170 ? 2.528 -22.859 -6.902 1.00 98.00 170 GLN A C 1
ATOM 1371 O O . GLN A 1 170 ? 1.690 -23.732 -7.141 1.00 98.00 170 GLN A O 1
ATOM 1376 N N . ARG A 1 171 ? 3.835 -23.146 -6.820 1.00 94.75 171 ARG A N 1
ATOM 1377 C CA . ARG A 1 171 ? 4.322 -24.520 -7.013 1.00 94.75 171 ARG A CA 1
ATOM 1378 C C . ARG A 1 171 ? 3.767 -25.481 -5.940 1.00 94.75 171 ARG A C 1
ATOM 1380 O O . ARG A 1 171 ? 3.651 -25.086 -4.774 1.00 94.75 171 ARG A O 1
ATOM 1387 N N . PRO A 1 172 ? 3.456 -26.746 -6.293 1.00 91.94 172 PRO A N 1
ATOM 1388 C CA . PRO A 1 172 ? 2.961 -27.747 -5.345 1.00 91.94 172 PRO A CA 1
ATOM 1389 C C . PRO A 1 172 ? 3.889 -27.977 -4.142 1.00 91.94 172 PRO A C 1
ATOM 1391 O O . PRO A 1 172 ? 5.084 -27.693 -4.201 1.00 91.94 172 PRO A O 1
ATOM 1394 N N . GLY A 1 173 ? 3.341 -28.531 -3.055 1.00 89.06 173 GLY A N 1
ATOM 1395 C CA . GLY A 1 173 ? 4.129 -28.974 -1.894 1.00 89.06 173 GLY A CA 1
ATOM 1396 C C . GLY A 1 173 ? 4.779 -27.847 -1.081 1.00 89.06 173 GLY A C 1
ATOM 1397 O O . GLY A 1 173 ? 5.851 -28.055 -0.525 1.00 89.06 173 GLY A O 1
ATOM 1398 N N . ARG A 1 174 ? 4.156 -26.658 -1.035 1.00 87.50 174 ARG A N 1
ATOM 1399 C CA . ARG A 1 174 ? 4.744 -25.410 -0.499 1.00 87.50 174 ARG A CA 1
ATOM 1400 C C . ARG A 1 174 ? 6.059 -25.012 -1.195 1.00 87.50 174 ARG A C 1
ATOM 1402 O O . ARG A 1 174 ? 6.973 -24.495 -0.562 1.00 87.50 174 ARG A O 1
ATOM 1409 N N . GLY A 1 175 ? 6.160 -25.256 -2.505 1.00 90.50 175 GLY A N 1
ATOM 1410 C CA . GLY A 1 175 ? 7.218 -24.678 -3.335 1.00 90.50 175 GLY A CA 1
ATOM 1411 C C . GLY A 1 175 ? 7.080 -23.152 -3.477 1.00 90.50 175 GLY A C 1
ATOM 1412 O O . GLY A 1 175 ? 6.091 -22.576 -3.024 1.00 90.50 175 GLY A O 1
ATOM 1413 N N . PRO A 1 176 ? 8.034 -22.468 -4.131 1.00 94.25 176 PRO A N 1
ATOM 1414 C CA . PRO A 1 176 ? 7.955 -21.023 -4.319 1.00 94.25 176 PRO A CA 1
ATOM 1415 C C . PRO A 1 176 ? 6.798 -20.629 -5.249 1.00 94.25 176 PRO A C 1
ATOM 1417 O O . PRO A 1 176 ? 6.546 -21.290 -6.263 1.00 94.25 176 PRO A O 1
ATOM 1420 N N . LEU A 1 177 ? 6.155 -19.504 -4.935 1.00 98.25 177 LEU A N 1
ATOM 1421 C CA . LEU A 1 177 ? 5.377 -18.724 -5.897 1.00 98.25 177 LEU A CA 1
ATOM 1422 C C . LEU A 1 177 ? 6.333 -18.181 -6.972 1.00 98.25 177 LEU A C 1
ATOM 1424 O O . LEU A 1 177 ? 7.411 -17.683 -6.645 1.00 98.25 177 LEU A O 1
ATOM 1428 N N . LEU A 1 178 ? 5.960 -18.279 -8.249 1.00 98.50 178 LEU A N 1
ATOM 1429 C CA . LEU A 1 178 ? 6.770 -17.802 -9.375 1.00 98.50 178 LEU A CA 1
ATOM 1430 C C . LEU A 1 178 ? 5.919 -17.026 -10.390 1.00 98.50 178 LEU A C 1
ATOM 1432 O O . LEU A 1 178 ? 4.792 -17.438 -10.658 1.00 98.50 178 LEU A O 1
ATOM 1436 N N . PRO A 1 179 ? 6.432 -15.950 -11.011 1.00 98.69 179 PRO A N 1
ATOM 1437 C CA . PRO A 1 179 ? 5.806 -15.341 -12.180 1.00 98.69 179 PRO A CA 1
ATOM 1438 C C . PRO A 1 179 ? 5.789 -16.307 -13.378 1.00 98.69 179 PRO A C 1
ATOM 1440 O O . PRO A 1 179 ? 6.766 -17.004 -13.646 1.00 98.69 179 PRO A O 1
ATOM 1443 N N . LEU A 1 180 ? 4.683 -16.308 -14.122 1.00 98.69 180 LEU A N 1
ATOM 1444 C CA . LEU A 1 180 ? 4.517 -17.014 -15.397 1.00 98.69 180 LEU A CA 1
ATOM 1445 C C . LEU A 1 180 ? 4.573 -16.066 -16.598 1.00 98.69 180 LEU A C 1
ATOM 1447 O O . LEU A 1 180 ? 5.167 -16.401 -17.617 1.00 98.69 180 LEU A O 1
ATOM 1451 N N . ALA A 1 181 ? 3.908 -14.913 -16.494 1.00 98.88 181 ALA A N 1
ATOM 1452 C CA . ALA A 1 181 ? 3.707 -13.997 -17.611 1.00 98.88 181 ALA A CA 1
ATOM 1453 C C . ALA A 1 181 ? 3.462 -12.561 -17.128 1.00 98.88 181 ALA A C 1
ATOM 1455 O O . ALA A 1 181 ? 2.811 -12.354 -16.102 1.00 98.88 181 ALA A O 1
ATOM 1456 N N . ILE A 1 182 ? 3.939 -11.575 -17.892 1.00 98.94 182 ILE A N 1
ATOM 1457 C CA . ILE A 1 182 ? 3.710 -10.141 -17.661 1.00 98.94 182 ILE A CA 1
ATOM 1458 C C . ILE A 1 182 ? 3.264 -9.479 -18.968 1.00 98.94 182 ILE A C 1
ATOM 1460 O O . ILE A 1 182 ? 3.989 -9.520 -19.958 1.00 98.94 182 ILE A O 1
ATOM 1464 N N . GLN A 1 183 ? 2.118 -8.800 -18.969 1.00 98.88 183 GLN A N 1
ATOM 1465 C CA . GLN A 1 183 ? 1.732 -7.862 -20.032 1.00 98.88 183 GLN A CA 1
ATOM 1466 C C . GLN A 1 183 ? 1.783 -6.440 -19.470 1.00 98.88 183 GLN A C 1
ATOM 1468 O O . GLN A 1 183 ? 1.271 -6.201 -18.381 1.00 98.88 183 GLN A O 1
ATOM 1473 N N . LEU A 1 184 ? 2.392 -5.487 -20.185 1.00 98.81 184 LEU A N 1
ATOM 1474 C CA . LEU A 1 184 ? 2.624 -4.118 -19.678 1.00 98.81 184 LEU A CA 1
ATOM 1475 C C . LEU A 1 184 ? 1.469 -3.129 -19.937 1.00 98.81 184 LEU A C 1
ATOM 1477 O O . LEU A 1 184 ? 1.570 -1.947 -19.606 1.00 98.81 184 LEU A O 1
ATOM 1481 N N . SER A 1 185 ? 0.368 -3.605 -20.516 1.00 98.31 185 SER A N 1
ATOM 1482 C CA . SER A 1 185 ? -0.819 -2.822 -20.865 1.00 98.31 185 SER A CA 1
ATOM 1483 C C . SER A 1 185 ? -2.095 -3.588 -20.533 1.00 98.31 185 SER A C 1
ATOM 1485 O O . SER A 1 185 ? -2.126 -4.817 -20.607 1.00 98.31 185 SER A O 1
ATOM 1487 N N . GLN A 1 186 ? -3.175 -2.852 -20.274 1.00 98.50 186 GLN A N 1
ATOM 1488 C CA . GLN A 1 186 ? -4.535 -3.394 -20.231 1.00 98.50 186 GLN A CA 1
ATOM 1489 C C . GLN A 1 186 ? -5.099 -3.710 -21.623 1.00 98.50 186 GLN A C 1
ATOM 1491 O O . GLN A 1 186 ? -6.075 -4.446 -21.722 1.00 98.50 186 GLN A O 1
ATOM 1496 N N . THR A 1 187 ? -4.491 -3.191 -22.694 1.00 98.12 187 THR A N 1
ATOM 1497 C CA . THR A 1 187 ? -4.889 -3.471 -24.081 1.00 98.12 187 THR A CA 1
ATOM 1498 C C . THR A 1 187 ? -3.845 -4.379 -24.739 1.00 98.12 187 THR A C 1
ATOM 1500 O O . THR A 1 187 ? -2.717 -3.918 -24.951 1.00 98.12 187 THR A O 1
ATOM 1503 N N . PRO A 1 188 ? -4.182 -5.640 -25.078 1.00 97.62 188 PRO A N 1
ATOM 1504 C CA . PRO A 1 188 ? -3.266 -6.555 -25.750 1.00 97.62 188 PRO A CA 1
ATOM 1505 C C . PRO A 1 188 ? -3.087 -6.177 -27.226 1.00 97.62 188 PRO A C 1
ATOM 1507 O O . PRO A 1 188 ? -3.970 -5.585 -27.848 1.00 97.62 188 PRO A O 1
ATOM 1510 N N . GLY A 1 189 ? -1.952 -6.552 -27.813 1.00 95.19 189 GLY A N 1
ATOM 1511 C CA . GLY A 1 189 ? -1.677 -6.336 -29.235 1.00 95.19 189 GLY A CA 1
ATOM 1512 C C . GLY A 1 189 ? -0.201 -6.538 -29.586 1.00 95.19 189 GLY A C 1
ATOM 1513 O O . GLY A 1 189 ? 0.606 -6.788 -28.692 1.00 95.19 189 GLY A O 1
ATOM 1514 N N . PRO A 1 190 ? 0.193 -6.386 -30.864 1.00 94.19 190 PRO A N 1
ATOM 1515 C CA . PRO A 1 190 ? 1.581 -6.591 -31.294 1.00 94.19 190 PRO A CA 1
ATOM 1516 C C . PRO A 1 190 ? 2.574 -5.648 -30.597 1.00 94.19 190 PRO A C 1
ATOM 1518 O O . PRO A 1 190 ? 3.712 -6.035 -30.368 1.00 94.19 190 PRO A O 1
ATOM 1521 N N . ASN A 1 191 ? 2.122 -4.451 -30.202 1.00 96.50 191 ASN A N 1
ATOM 1522 C CA . ASN A 1 191 ? 2.917 -3.454 -29.475 1.00 96.50 191 ASN A CA 1
ATOM 1523 C C . ASN A 1 191 ? 2.841 -3.602 -27.939 1.00 96.50 191 ASN A C 1
ATOM 1525 O O . ASN A 1 191 ? 3.377 -2.760 -27.222 1.00 96.50 191 ASN A O 1
ATOM 1529 N N . SER A 1 192 ? 2.154 -4.623 -27.415 1.00 97.12 192 SER A N 1
ATOM 1530 C CA . SER A 1 192 ? 2.165 -4.970 -25.988 1.00 97.12 192 SER A CA 1
ATOM 1531 C C . SER A 1 192 ? 2.331 -6.485 -25.829 1.00 97.12 192 SER A C 1
ATOM 1533 O O . SER A 1 192 ? 1.358 -7.199 -25.574 1.00 97.12 192 SER A O 1
ATOM 1535 N N . PRO A 1 193 ? 3.553 -7.003 -26.052 1.00 98.06 193 PRO A N 1
ATOM 1536 C CA . PRO A 1 193 ? 3.821 -8.430 -25.958 1.00 98.06 193 PRO A CA 1
ATOM 1537 C C . PRO A 1 193 ? 3.663 -8.941 -24.520 1.00 98.06 193 PRO A C 1
ATOM 1539 O O . PRO A 1 193 ? 3.972 -8.247 -23.549 1.00 98.06 193 PRO A O 1
ATOM 1542 N N . VAL A 1 194 ? 3.239 -10.199 -24.399 1.00 98.81 194 VAL A N 1
ATOM 1543 C CA . VAL A 1 194 ? 3.294 -10.953 -23.142 1.00 98.81 194 VAL A CA 1
ATOM 1544 C C . VAL A 1 194 ? 4.737 -11.417 -22.929 1.00 98.81 194 VAL A C 1
ATOM 1546 O O . VAL A 1 194 ? 5.232 -12.278 -23.661 1.00 98.81 194 VAL A O 1
ATOM 1549 N N . PHE A 1 195 ? 5.423 -10.823 -21.957 1.00 98.81 195 PHE A N 1
ATOM 1550 C CA . PHE A 1 195 ? 6.766 -11.204 -21.523 1.00 98.81 195 PHE A CA 1
ATOM 1551 C C . PHE A 1 195 ? 6.724 -12.442 -20.623 1.00 98.81 195 PHE A C 1
ATOM 1553 O O . PHE A 1 195 ? 5.766 -12.630 -19.872 1.00 98.81 195 PHE A O 1
ATOM 1560 N N . LEU A 1 196 ? 7.762 -13.274 -20.702 1.00 98.81 196 LEU A N 1
ATOM 1561 C CA . LEU A 1 196 ? 7.858 -14.594 -20.072 1.00 98.81 196 LEU A CA 1
ATOM 1562 C C . LEU A 1 196 ? 9.245 -14.792 -19.425 1.00 98.81 196 LEU A C 1
ATOM 1564 O O . LEU A 1 196 ? 10.225 -14.263 -19.952 1.00 98.81 196 LEU A O 1
ATOM 1568 N N . PRO A 1 197 ? 9.380 -15.629 -18.375 1.00 98.44 197 PRO A N 1
ATOM 1569 C CA . PRO A 1 197 ? 10.678 -16.018 -17.803 1.00 98.44 197 PRO A CA 1
ATOM 1570 C C . PRO A 1 197 ? 11.666 -16.660 -18.792 1.00 98.44 197 PRO A C 1
ATOM 1572 O O . PRO A 1 197 ? 12.857 -16.747 -18.506 1.00 98.44 197 PRO A O 1
ATOM 1575 N N . SER A 1 198 ? 11.176 -17.133 -19.943 1.00 97.44 198 SER A N 1
ATOM 1576 C CA . SER A 1 198 ? 11.964 -17.719 -21.032 1.00 97.44 198 SER A CA 1
ATOM 1577 C C . SER A 1 198 ? 12.479 -16.707 -22.067 1.00 97.44 198 SER A C 1
ATOM 1579 O O . SER A 1 198 ? 13.132 -17.120 -23.023 1.00 97.44 198 SER A O 1
ATOM 1581 N N . ASP A 1 199 ? 12.148 -15.420 -21.935 1.00 98.44 199 ASP A N 1
ATOM 1582 C CA . ASP A 1 199 ? 12.648 -14.364 -22.824 1.00 98.44 199 ASP A CA 1
ATOM 1583 C C . ASP A 1 199 ? 14.109 -13.983 -22.501 1.00 98.44 199 ASP A C 1
ATOM 1585 O O . ASP A 1 199 ? 14.659 -14.353 -21.460 1.00 98.44 199 ASP A O 1
ATOM 1589 N N . ASP A 1 200 ? 14.740 -13.187 -23.375 1.00 97.50 200 ASP A N 1
ATOM 1590 C CA . ASP A 1 200 ? 16.066 -12.607 -23.131 1.00 97.50 200 ASP A CA 1
ATOM 1591 C C . ASP A 1 200 ? 16.131 -11.936 -21.747 1.00 97.50 200 ASP A C 1
ATOM 1593 O O . ASP A 1 200 ? 15.256 -11.144 -21.380 1.00 97.50 200 ASP A O 1
ATOM 1597 N N . LYS A 1 201 ? 17.228 -12.175 -21.007 1.00 97.81 201 LYS A N 1
ATOM 1598 C CA . LYS A 1 201 ? 17.431 -11.694 -19.623 1.00 97.81 201 LYS A CA 1
ATOM 1599 C C . LYS A 1 201 ? 16.971 -10.248 -19.396 1.00 97.81 201 LYS A C 1
ATOM 1601 O O . LYS A 1 201 ? 16.375 -9.950 -18.363 1.00 97.81 201 LYS A O 1
ATOM 1606 N N . TRP A 1 202 ? 17.309 -9.342 -20.312 1.00 98.38 202 TRP A N 1
ATOM 1607 C CA . TRP A 1 202 ? 17.010 -7.918 -20.163 1.00 98.38 202 TRP A CA 1
ATOM 1608 C C . TRP A 1 202 ? 15.564 -7.556 -20.502 1.00 98.38 202 TRP A C 1
ATOM 1610 O O . TRP A 1 202 ? 15.061 -6.612 -19.900 1.00 98.38 202 TRP A O 1
ATOM 1620 N N . ASP A 1 203 ? 14.886 -8.291 -21.389 1.00 98.69 203 ASP A N 1
ATOM 1621 C CA . ASP A 1 203 ? 13.461 -8.070 -21.664 1.00 98.69 203 ASP A CA 1
ATOM 1622 C C . ASP A 1 203 ? 12.640 -8.491 -20.441 1.00 98.69 203 ASP A C 1
ATOM 1624 O O . ASP A 1 203 ? 11.845 -7.706 -19.923 1.00 98.69 203 ASP A O 1
ATOM 1628 N N . TRP A 1 204 ? 12.903 -9.695 -19.915 1.00 98.81 204 TRP A N 1
ATOM 1629 C CA . TRP A 1 204 ? 12.213 -10.213 -18.734 1.00 98.81 204 TRP A CA 1
ATOM 1630 C C . TRP A 1 204 ? 12.468 -9.354 -17.488 1.00 98.81 204 TRP A C 1
ATOM 1632 O O . TRP A 1 204 ? 11.536 -8.968 -16.779 1.00 98.81 204 TRP A O 1
ATOM 1642 N N . LEU A 1 205 ? 13.726 -8.973 -17.239 1.00 98.81 205 LEU A N 1
ATOM 1643 C CA . LEU A 1 205 ? 14.077 -8.117 -16.105 1.00 98.81 205 LEU A CA 1
ATOM 1644 C C . LEU A 1 205 ? 13.483 -6.703 -16.236 1.00 98.81 205 LEU A C 1
ATOM 1646 O O . LEU A 1 205 ? 13.056 -6.133 -15.229 1.00 98.81 205 LEU A O 1
ATOM 1650 N N . LEU A 1 206 ? 13.400 -6.143 -17.450 1.00 98.88 206 LEU A N 1
ATOM 1651 C CA . LEU A 1 206 ? 12.723 -4.867 -17.698 1.00 98.88 206 LEU A CA 1
ATOM 1652 C C . LEU A 1 206 ? 11.209 -4.984 -17.469 1.00 98.88 206 LEU A C 1
ATOM 1654 O O . LEU A 1 206 ? 10.646 -4.122 -16.798 1.00 98.88 206 LEU A O 1
ATOM 1658 N N . ALA A 1 207 ? 10.562 -6.055 -17.937 1.00 98.88 207 ALA A N 1
ATOM 1659 C CA . ALA A 1 207 ? 9.140 -6.309 -17.696 1.00 98.88 207 ALA A CA 1
ATOM 1660 C C . ALA A 1 207 ? 8.820 -6.410 -16.193 1.00 98.88 207 ALA A C 1
ATOM 1662 O O . ALA A 1 207 ? 7.923 -5.717 -15.709 1.00 98.88 207 ALA A O 1
ATOM 1663 N N . LYS A 1 208 ? 9.614 -7.169 -15.422 1.00 98.94 208 LYS A N 1
ATOM 1664 C CA . LYS A 1 208 ? 9.512 -7.200 -13.950 1.00 98.94 208 LYS A CA 1
ATOM 1665 C C . LYS A 1 208 ? 9.712 -5.814 -13.327 1.00 98.94 208 LYS A C 1
ATOM 1667 O O . LYS A 1 208 ? 8.950 -5.419 -12.450 1.00 98.94 208 LYS A O 1
ATOM 1672 N N . THR A 1 209 ? 10.688 -5.042 -13.804 1.00 98.94 209 THR A N 1
ATOM 1673 C CA . THR A 1 209 ? 10.980 -3.686 -13.296 1.00 98.94 209 THR A CA 1
ATOM 1674 C C . THR A 1 209 ? 9.828 -2.701 -13.552 1.00 98.94 209 THR A C 1
ATOM 1676 O O . THR A 1 209 ? 9.536 -1.870 -12.694 1.00 98.94 209 THR A O 1
ATOM 1679 N N . TRP A 1 210 ? 9.100 -2.829 -14.668 1.00 98.94 210 TRP A N 1
ATOM 1680 C CA . TRP A 1 210 ? 7.861 -2.075 -14.911 1.00 98.94 210 TRP A CA 1
ATOM 1681 C C . TRP A 1 210 ? 6.736 -2.445 -13.937 1.00 98.94 210 TRP A C 1
ATOM 1683 O O . TRP A 1 210 ? 6.062 -1.554 -13.423 1.00 98.94 210 TRP A O 1
ATOM 1693 N N . VAL A 1 211 ? 6.573 -3.728 -13.598 1.00 98.94 211 VAL A N 1
ATOM 1694 C CA . VAL A 1 211 ? 5.639 -4.138 -12.531 1.00 98.94 211 VAL A CA 1
ATOM 1695 C C . VAL A 1 211 ? 6.057 -3.545 -11.182 1.00 98.94 211 VAL A C 1
ATOM 1697 O O . VAL A 1 211 ? 5.208 -3.066 -10.438 1.00 98.94 211 VAL A O 1
ATOM 1700 N N . ARG A 1 212 ? 7.361 -3.458 -10.885 1.00 98.88 212 ARG A N 1
ATOM 1701 C CA . ARG A 1 212 ? 7.855 -2.777 -9.673 1.00 98.88 212 ARG A CA 1
ATOM 1702 C C . ARG A 1 212 ? 7.644 -1.248 -9.681 1.00 98.88 212 ARG A C 1
ATOM 1704 O O . ARG A 1 212 ? 7.500 -0.665 -8.609 1.00 98.88 212 ARG A O 1
ATOM 1711 N N . ASN A 1 213 ? 7.562 -0.598 -10.848 1.00 98.88 213 ASN A N 1
ATOM 1712 C CA . ASN A 1 213 ? 7.127 0.806 -10.966 1.00 98.88 213 ASN A CA 1
ATOM 1713 C C . ASN A 1 213 ? 5.615 0.974 -10.716 1.00 98.88 213 ASN A C 1
ATOM 1715 O O . ASN A 1 213 ? 5.195 1.914 -10.035 1.00 98.88 213 ASN A O 1
ATOM 1719 N N . ALA A 1 214 ? 4.802 0.059 -11.250 1.00 98.88 214 ALA A N 1
ATOM 1720 C CA . ALA A 1 214 ? 3.362 0.029 -11.010 1.00 98.88 214 ALA A CA 1
ATOM 1721 C C . ALA A 1 214 ? 3.043 -0.224 -9.524 1.00 98.88 214 ALA A C 1
ATOM 1723 O O . ALA A 1 214 ? 2.179 0.446 -8.961 1.00 98.88 214 ALA A O 1
ATOM 1724 N N . GLU A 1 215 ? 3.811 -1.106 -8.873 1.00 98.75 215 GLU A N 1
ATOM 1725 C CA . GLU A 1 215 ? 3.783 -1.329 -7.424 1.00 98.75 215 GLU A CA 1
ATOM 1726 C C . GLU A 1 215 ? 4.010 -0.052 -6.626 1.00 98.75 215 GLU A C 1
ATOM 1728 O O . GLU A 1 215 ? 3.124 0.336 -5.877 1.00 98.75 215 GLU A O 1
ATOM 1733 N N . PHE A 1 216 ? 5.140 0.640 -6.826 1.00 98.81 216 PHE A N 1
ATOM 1734 C CA . PHE A 1 216 ? 5.415 1.916 -6.150 1.00 98.81 216 PHE A CA 1
ATOM 1735 C C . PHE A 1 216 ? 4.254 2.909 -6.307 1.00 98.81 216 PHE A C 1
ATOM 1737 O O . PHE A 1 216 ? 3.841 3.564 -5.354 1.00 98.81 216 PHE A O 1
ATOM 1744 N N . SER A 1 217 ? 3.709 2.995 -7.522 1.00 98.69 217 SER A N 1
ATOM 1745 C CA . SER A 1 217 ? 2.662 3.953 -7.872 1.00 98.69 217 SER A CA 1
ATOM 1746 C C . SER A 1 217 ? 1.327 3.662 -7.175 1.00 98.69 217 SER A C 1
ATOM 1748 O O . SER A 1 217 ? 0.660 4.594 -6.731 1.00 98.69 217 SER A O 1
ATOM 1750 N N . ILE A 1 218 ? 0.933 2.388 -7.057 1.00 98.75 218 ILE A N 1
ATOM 1751 C CA . ILE A 1 218 ? -0.290 1.978 -6.348 1.00 98.75 218 ILE A CA 1
ATOM 1752 C C . ILE A 1 218 ? -0.081 1.966 -4.830 1.00 98.75 218 ILE A C 1
ATOM 1754 O O . ILE A 1 218 ? -0.955 2.428 -4.098 1.00 98.75 218 ILE A O 1
ATOM 1758 N N . HIS A 1 219 ? 1.065 1.480 -4.354 1.00 98.75 219 HIS A N 1
ATOM 1759 C CA . HIS A 1 219 ? 1.409 1.448 -2.935 1.00 98.75 219 HIS A CA 1
ATOM 1760 C C . HIS A 1 219 ? 1.375 2.849 -2.322 1.00 98.75 219 HIS A C 1
ATOM 1762 O O . HIS A 1 219 ? 0.576 3.081 -1.417 1.00 98.75 219 HIS A O 1
ATOM 1768 N N . GLU A 1 220 ? 2.168 3.791 -2.839 1.00 98.50 220 GLU A N 1
ATOM 1769 C CA . GLU A 1 220 ? 2.310 5.102 -2.201 1.00 98.50 220 GLU A CA 1
ATOM 1770 C C . GLU A 1 220 ? 1.026 5.932 -2.309 1.00 98.50 220 GLU A C 1
ATOM 1772 O O . GLU A 1 220 ? 0.622 6.569 -1.338 1.00 98.50 220 GLU A O 1
ATOM 1777 N N . ALA A 1 221 ? 0.341 5.903 -3.458 1.00 98.44 221 ALA A N 1
ATOM 1778 C CA . ALA A 1 221 ? -0.883 6.680 -3.655 1.00 98.44 221 ALA A CA 1
ATOM 1779 C C . ALA A 1 221 ? -2.105 6.083 -2.932 1.00 98.44 221 ALA A C 1
ATOM 1781 O O . ALA A 1 221 ? -2.922 6.835 -2.398 1.00 98.44 221 ALA A O 1
ATOM 1782 N N . LEU A 1 222 ? -2.257 4.752 -2.921 1.00 98.38 222 LEU A N 1
ATOM 1783 C CA . LEU A 1 222 ? -3.491 4.090 -2.481 1.00 98.38 222 LEU A CA 1
ATOM 1784 C C . LEU A 1 222 ? -3.317 3.335 -1.166 1.00 98.38 222 LEU A C 1
ATOM 1786 O O . LEU A 1 222 ? -3.982 3.667 -0.187 1.00 98.38 222 LEU A O 1
ATOM 1790 N N . THR A 1 223 ? -2.432 2.341 -1.116 1.00 98.25 223 THR A N 1
ATOM 1791 C CA . THR A 1 223 ? -2.277 1.500 0.082 1.00 98.25 223 THR A CA 1
ATOM 1792 C C . THR A 1 223 ? -1.736 2.296 1.274 1.00 98.25 223 THR A C 1
ATOM 1794 O O . THR A 1 223 ? -2.146 2.076 2.412 1.00 98.25 223 THR A O 1
ATOM 1797 N N . HIS A 1 224 ? -0.832 3.241 1.014 1.00 97.81 224 HIS A N 1
ATOM 1798 C CA . HIS A 1 224 ? -0.163 4.053 2.021 1.00 97.81 224 HIS A CA 1
ATOM 1799 C C . HIS A 1 224 ? -0.883 5.396 2.231 1.00 97.81 224 HIS A C 1
ATOM 1801 O O . HIS A 1 224 ? -1.493 5.596 3.281 1.00 97.81 224 HIS A O 1
ATOM 1807 N N . LEU A 1 225 ? -0.895 6.302 1.242 1.00 97.88 225 LEU A N 1
ATOM 1808 C CA . LEU A 1 225 ? -1.497 7.629 1.417 1.00 97.88 225 LEU A CA 1
ATOM 1809 C C . LEU A 1 225 ? -3.018 7.574 1.634 1.00 97.88 225 LEU A C 1
ATOM 1811 O O . LEU A 1 225 ? -3.507 8.127 2.617 1.00 97.88 225 LEU A O 1
ATOM 1815 N N . LEU A 1 226 ? -3.790 6.919 0.761 1.00 98.38 226 LEU A N 1
ATOM 1816 C CA . LEU A 1 226 ? -5.248 6.887 0.924 1.00 98.38 226 LEU A CA 1
ATOM 1817 C C . LEU A 1 226 ? -5.681 6.030 2.124 1.00 98.38 226 LEU A C 1
ATOM 1819 O O . LEU A 1 226 ? -6.342 6.534 3.033 1.00 98.38 226 LEU A O 1
ATOM 1823 N N . GLN A 1 227 ? -5.306 4.751 2.138 1.00 97.25 227 GLN A N 1
ATOM 1824 C CA . GLN A 1 227 ? -5.843 3.767 3.084 1.00 97.25 227 GLN A CA 1
ATOM 1825 C C . GLN A 1 227 ? -5.187 3.824 4.471 1.00 97.25 227 GLN A C 1
ATOM 1827 O O . GLN A 1 227 ? -5.886 3.632 5.462 1.00 97.25 227 GLN A O 1
ATOM 1832 N N . ALA A 1 228 ? -3.884 4.120 4.569 1.00 96.06 228 ALA A N 1
ATOM 1833 C CA . ALA A 1 228 ? -3.158 4.155 5.846 1.00 96.06 228 ALA A CA 1
ATOM 1834 C C . ALA A 1 228 ? -2.900 5.572 6.404 1.00 96.06 228 ALA A C 1
ATOM 1836 O O . ALA A 1 228 ? -2.470 5.694 7.549 1.00 96.06 228 ALA A O 1
ATOM 1837 N N . HIS A 1 229 ? -3.207 6.639 5.654 1.00 97.75 229 HIS A N 1
ATOM 1838 C CA . HIS A 1 229 ? -3.116 8.024 6.138 1.00 97.75 229 HIS A CA 1
ATOM 1839 C C . HIS A 1 229 ? -4.445 8.788 6.071 1.00 97.75 229 HIS A C 1
ATOM 1841 O O . HIS A 1 229 ? -4.912 9.271 7.104 1.00 97.75 229 HIS A O 1
ATOM 1847 N N . LEU A 1 230 ? -5.062 8.947 4.894 1.00 98.44 230 LEU A N 1
ATOM 1848 C CA . LEU A 1 230 ? -6.253 9.797 4.742 1.00 98.44 230 LEU A CA 1
ATOM 1849 C C . LEU A 1 230 ? -7.485 9.201 5.438 1.00 98.44 230 LEU A C 1
ATOM 1851 O O . LEU A 1 230 ? -8.172 9.918 6.161 1.00 98.44 230 LEU A O 1
ATOM 1855 N N . VAL A 1 231 ? -7.732 7.897 5.292 1.00 98.25 231 VAL A N 1
ATOM 1856 C CA . VAL A 1 231 ? -8.838 7.202 5.977 1.00 98.25 231 VAL A CA 1
ATOM 1857 C C . VAL A 1 231 ? -8.672 7.238 7.517 1.00 98.25 231 VAL A C 1
ATOM 1859 O O . VAL A 1 231 ? -9.603 7.675 8.196 1.00 98.25 231 VAL A O 1
ATOM 1862 N N . PRO A 1 232 ? -7.490 6.950 8.101 1.00 98.44 232 PRO A N 1
ATOM 1863 C CA . PRO A 1 232 ? -7.208 7.218 9.518 1.00 98.44 232 PRO A CA 1
ATOM 1864 C C . PRO A 1 232 ? -7.379 8.677 9.978 1.00 98.44 232 PRO A C 1
ATOM 1866 O O . PRO A 1 232 ? -7.778 8.911 11.120 1.00 98.44 232 PRO A O 1
ATOM 1869 N N . GLU A 1 233 ? -7.126 9.679 9.127 1.00 98.69 233 GLU A N 1
ATOM 1870 C CA . GLU A 1 233 ? -7.441 11.080 9.455 1.00 98.69 233 GLU A CA 1
ATOM 1871 C C . GLU A 1 233 ? -8.949 11.337 9.534 1.00 98.69 233 GLU A C 1
ATOM 1873 O O . GLU A 1 233 ? -9.374 12.090 10.414 1.00 98.69 233 GLU A O 1
ATOM 1878 N N . VAL A 1 234 ? -9.759 10.688 8.689 1.00 98.75 234 VAL A N 1
ATOM 1879 C CA . VAL A 1 234 ? -11.224 10.755 8.800 1.00 98.75 234 VAL A CA 1
ATOM 1880 C C . VAL A 1 234 ? -11.662 10.215 10.162 1.00 98.75 234 VAL A C 1
ATOM 1882 O O . VAL A 1 234 ? -12.378 10.902 10.894 1.00 98.75 234 VAL A O 1
ATOM 1885 N N . PHE A 1 235 ? -11.182 9.026 10.544 1.00 98.62 235 PHE A N 1
ATOM 1886 C CA . PHE A 1 235 ? -11.494 8.421 11.842 1.00 98.62 235 PHE A CA 1
ATOM 1887 C C . PHE A 1 235 ? -11.071 9.328 13.006 1.00 98.62 235 PHE A C 1
ATOM 1889 O O . PHE A 1 235 ? -11.844 9.537 13.943 1.00 98.62 235 PHE A O 1
ATOM 1896 N N . ALA A 1 236 ? -9.874 9.922 12.940 1.00 98.19 236 ALA A N 1
ATOM 1897 C CA . ALA A 1 236 ? -9.376 10.850 13.953 1.00 98.19 236 ALA A CA 1
ATOM 1898 C C . ALA A 1 236 ? -10.244 12.112 14.082 1.00 98.19 236 ALA A C 1
ATOM 1900 O O . ALA A 1 236 ? -10.597 12.513 15.194 1.00 98.19 236 ALA A O 1
ATOM 1901 N N . LEU A 1 237 ? -10.611 12.740 12.962 1.00 98.62 237 LEU A N 1
ATOM 1902 C CA . LEU A 1 237 ? -11.355 13.997 12.974 1.00 98.62 237 LEU A CA 1
ATOM 1903 C C . LEU A 1 237 ? -12.825 13.805 13.370 1.00 98.62 237 LEU A C 1
ATOM 1905 O O . LEU A 1 237 ? -13.328 14.605 14.158 1.00 98.62 237 LEU A O 1
ATOM 1909 N N . ALA A 1 238 ? -13.477 12.727 12.923 1.00 98.81 238 ALA A N 1
ATOM 1910 C CA . ALA A 1 238 ? -14.819 12.365 13.381 1.00 98.81 238 ALA A CA 1
ATOM 1911 C C . ALA A 1 238 ? -14.830 12.045 14.889 1.00 98.81 238 ALA A C 1
ATOM 1913 O O . ALA A 1 238 ? -15.677 12.554 15.625 1.00 98.81 238 ALA A O 1
ATOM 1914 N N . THR A 1 239 ? -13.845 11.281 15.383 1.00 98.62 239 THR A N 1
ATOM 1915 C CA . THR A 1 239 ? -13.702 10.950 16.819 1.00 98.62 239 THR A CA 1
ATOM 1916 C C . THR A 1 239 ? -13.590 12.207 17.682 1.00 98.62 239 THR A C 1
ATOM 1918 O O . THR A 1 239 ? -14.282 12.320 18.687 1.00 98.62 239 THR A O 1
ATOM 1921 N N . LEU A 1 240 ? -12.781 13.190 17.269 1.00 98.00 240 LEU A N 1
ATOM 1922 C CA . LEU A 1 240 ? -12.630 14.467 17.981 1.00 98.00 240 LEU A CA 1
ATOM 1923 C C . LEU A 1 240 ? -13.843 15.409 17.871 1.00 98.00 240 LEU A C 1
ATOM 1925 O O . LEU A 1 240 ? -13.861 16.441 18.545 1.00 98.00 240 LEU A O 1
ATOM 1929 N N . ARG A 1 241 ? -14.815 15.114 16.999 1.00 98.38 241 ARG A N 1
ATOM 1930 C CA . ARG A 1 241 ? -15.974 15.978 16.725 1.00 98.38 241 ARG A CA 1
ATOM 1931 C C . ARG A 1 241 ? -17.289 15.458 17.284 1.00 98.38 241 ARG A C 1
ATOM 1933 O O . ARG A 1 241 ? -18.101 16.281 17.692 1.00 98.38 241 ARG A O 1
ATOM 1940 N N . GLN A 1 242 ? -17.491 14.143 17.260 1.00 98.75 242 GLN A N 1
ATOM 1941 C CA . GLN A 1 242 ? -18.778 13.512 17.566 1.00 98.75 242 GLN A CA 1
ATOM 1942 C C . GLN A 1 242 ? -18.777 12.740 18.891 1.00 98.75 242 GLN A C 1
ATOM 1944 O O . GLN A 1 242 ? -19.834 12.566 19.484 1.00 98.75 242 GLN A O 1
ATOM 1949 N N . LEU A 1 243 ? -17.607 12.323 19.394 1.00 97.88 243 LEU A N 1
ATOM 1950 C CA . LEU A 1 243 ? -17.494 11.575 20.648 1.00 97.88 243 LEU A CA 1
ATOM 1951 C C . LEU A 1 243 ? -16.891 12.470 21.751 1.00 97.88 243 LEU A C 1
ATOM 1953 O O . LEU A 1 243 ? -15.751 12.923 21.614 1.00 97.88 243 LEU A O 1
ATOM 1957 N N . PRO A 1 244 ? -17.596 12.753 22.862 1.00 94.25 244 PRO A N 1
ATOM 1958 C CA . PRO A 1 244 ? -17.044 13.537 23.962 1.00 94.25 244 PRO A CA 1
ATOM 1959 C C . PRO A 1 244 ? -16.015 12.737 24.773 1.00 94.25 244 PRO A C 1
ATOM 1961 O O . PRO A 1 244 ? -16.014 11.510 24.802 1.00 94.25 244 PRO A O 1
ATOM 1964 N N . HIS A 1 245 ? -15.156 13.430 25.526 1.00 90.25 245 HIS A N 1
ATOM 1965 C CA . HIS A 1 245 ? -14.056 12.803 26.277 1.00 90.25 245 HIS A CA 1
ATOM 1966 C C . HIS A 1 245 ? -14.501 11.763 27.337 1.00 90.25 245 HIS A C 1
ATOM 1968 O O . HIS A 1 245 ? -13.706 10.930 27.782 1.00 90.25 245 HIS A O 1
ATOM 1974 N N . CYS A 1 246 ? -15.762 11.799 27.776 1.00 88.19 246 CYS A N 1
ATOM 1975 C CA . CYS A 1 246 ? -16.358 10.792 28.658 1.00 88.19 246 CYS A CA 1
ATOM 1976 C C . CYS A 1 246 ? -16.764 9.494 27.935 1.00 88.19 246 CYS A C 1
ATOM 1978 O O . CYS A 1 246 ? -16.813 8.459 28.597 1.00 88.19 246 CYS A O 1
ATOM 1980 N N . HIS A 1 247 ? -17.002 9.533 26.622 1.00 95.88 247 HIS A N 1
ATOM 1981 C CA . HIS A 1 247 ? -17.521 8.421 25.828 1.00 95.88 247 HIS A CA 1
ATOM 1982 C C . HIS A 1 247 ? -16.560 7.216 25.819 1.00 95.88 247 HIS A C 1
ATOM 1984 O O . HIS A 1 247 ? -15.350 7.420 25.652 1.00 95.88 247 HIS A O 1
ATOM 1990 N N . PRO A 1 248 ? -17.039 5.962 25.951 1.00 90.31 248 PRO A N 1
ATOM 1991 C CA . PRO A 1 248 ? -16.166 4.785 25.977 1.00 90.31 248 PRO A CA 1
ATOM 1992 C C . PRO A 1 248 ? -15.329 4.662 24.697 1.00 90.31 248 PRO A C 1
ATOM 1994 O O . PRO A 1 248 ? -14.109 4.507 24.773 1.00 90.31 248 PRO A O 1
ATOM 1997 N N . LEU A 1 249 ? -15.944 4.857 23.525 1.00 93.31 249 LEU A N 1
ATOM 1998 C CA . LEU A 1 249 ? -15.227 4.817 22.245 1.00 93.31 249 LEU A CA 1
ATOM 1999 C C . LEU A 1 249 ? -14.208 5.954 22.083 1.00 93.31 249 LEU A C 1
ATOM 2001 O O . LEU A 1 249 ? -13.172 5.732 21.467 1.00 93.31 249 LEU A O 1
ATOM 2005 N N . PHE A 1 250 ? -14.418 7.137 22.680 1.00 95.94 250 PHE A N 1
ATOM 2006 C CA . PHE A 1 250 ? -13.378 8.176 22.670 1.00 95.94 250 PHE A CA 1
ATOM 2007 C C . PHE A 1 250 ? -12.131 7.682 23.410 1.00 95.94 250 PHE A C 1
ATOM 2009 O O . PHE A 1 250 ? -11.018 7.819 22.910 1.00 95.94 250 PHE A O 1
ATOM 2016 N N . LYS A 1 251 ? -12.311 7.086 24.597 1.00 83.25 251 LYS A N 1
ATOM 2017 C CA . LYS A 1 251 ? -11.204 6.578 25.425 1.00 83.25 251 LYS A CA 1
ATOM 2018 C C . LYS A 1 251 ? -10.444 5.446 24.736 1.00 83.25 251 LYS A C 1
ATOM 2020 O O . LYS A 1 251 ? -9.222 5.408 24.829 1.00 83.25 251 LYS A O 1
ATOM 2025 N N . LEU A 1 252 ? -11.168 4.575 24.033 1.00 86.25 252 LEU A N 1
ATOM 2026 C CA . LEU A 1 252 ? -10.613 3.473 23.252 1.00 86.25 252 LEU A CA 1
ATOM 2027 C C . LEU A 1 252 ? -9.855 3.963 22.004 1.00 86.25 252 LEU A C 1
ATOM 2029 O O . LEU A 1 252 ? -8.754 3.498 21.743 1.00 86.25 252 LEU A O 1
ATOM 2033 N N . LEU A 1 253 ? -10.402 4.924 21.251 1.00 92.81 253 LEU A N 1
ATOM 2034 C CA . LEU A 1 253 ? -9.850 5.352 19.956 1.00 92.81 253 LEU A CA 1
ATOM 2035 C C . LEU A 1 253 ? -8.776 6.451 20.048 1.00 92.81 253 LEU A C 1
ATOM 2037 O O . LEU A 1 253 ? -7.903 6.533 19.178 1.00 92.81 253 LEU A O 1
ATOM 2041 N N . ILE A 1 254 ? -8.794 7.301 21.082 1.00 90.31 254 ILE A N 1
ATOM 2042 C CA . ILE A 1 254 ? -7.867 8.443 21.173 1.00 90.31 254 ILE A CA 1
ATOM 2043 C C . ILE A 1 254 ? -6.362 8.069 21.161 1.00 90.31 254 ILE A C 1
ATOM 2045 O O . ILE A 1 254 ? -5.598 8.843 20.581 1.00 90.31 254 ILE A O 1
ATOM 2049 N N . PRO A 1 255 ? -5.884 6.910 21.678 1.00 84.50 255 PRO A N 1
ATOM 2050 C CA . PRO A 1 255 ? -4.476 6.524 21.545 1.00 84.50 255 PRO A CA 1
ATOM 2051 C C . PRO A 1 255 ? -4.089 6.194 20.097 1.00 84.50 255 PRO A C 1
ATOM 2053 O O . PRO A 1 255 ? -3.017 6.588 19.646 1.00 84.50 255 PRO A O 1
ATOM 2056 N N . HIS A 1 256 ? -4.971 5.523 19.351 1.00 89.00 256 HIS A N 1
ATOM 2057 C CA . HIS A 1 256 ? -4.714 5.067 17.979 1.00 89.00 256 HIS A CA 1
ATOM 2058 C C . HIS A 1 256 ? -4.750 6.212 16.950 1.00 89.00 256 HIS A C 1
ATOM 2060 O O . HIS A 1 256 ? -4.099 6.138 15.915 1.00 89.00 256 HIS A O 1
ATOM 2066 N N . THR A 1 257 ? -5.451 7.308 17.254 1.00 89.38 257 THR A N 1
ATOM 2067 C CA . THR A 1 257 ? -5.516 8.527 16.412 1.00 89.38 257 THR A CA 1
ATOM 2068 C C . THR A 1 257 ? -4.383 9.534 16.685 1.00 89.38 257 THR A C 1
ATOM 2070 O O . THR A 1 257 ? -4.343 10.636 16.121 1.00 89.38 257 THR A O 1
ATOM 2073 N N . ARG A 1 258 ? -3.451 9.194 17.587 1.00 87.69 258 ARG A N 1
ATOM 2074 C CA . ARG A 1 258 ? -2.412 10.101 18.082 1.00 87.69 258 ARG A CA 1
ATOM 2075 C C . ARG A 1 258 ? -1.439 10.506 16.973 1.00 87.69 258 ARG A C 1
ATOM 2077 O O . ARG A 1 258 ? -0.696 9.693 16.440 1.00 87.69 258 ARG A O 1
ATOM 2084 N N . TYR A 1 259 ? -1.379 11.816 16.733 1.00 90.12 259 TYR A N 1
ATOM 2085 C CA . TYR A 1 259 ? -0.539 12.507 15.746 1.00 90.12 259 TYR A CA 1
ATOM 2086 C C . TYR A 1 259 ? -0.925 12.369 14.258 1.00 90.12 259 TYR A C 1
ATOM 2088 O O . TYR A 1 259 ? -0.345 13.098 13.449 1.00 90.12 259 TYR A O 1
ATOM 2096 N N . THR A 1 260 ? -1.930 11.567 13.883 1.00 93.81 260 THR A N 1
ATOM 2097 C CA . THR A 1 260 ? -2.381 11.385 12.482 1.00 93.81 260 THR A CA 1
ATOM 2098 C C . THR A 1 260 ? -2.690 12.721 11.788 1.00 93.81 260 THR A C 1
ATOM 2100 O O . THR A 1 260 ? -2.193 13.013 10.701 1.00 93.81 260 THR A O 1
ATOM 2103 N N . LEU A 1 261 ? -3.415 13.609 12.477 1.00 95.38 261 LEU A N 1
ATOM 2104 C CA . LEU A 1 261 ? -3.762 14.953 11.989 1.00 95.38 261 LEU A CA 1
ATOM 2105 C C . LEU A 1 261 ? -2.534 15.853 11.749 1.00 95.38 261 LEU A C 1
ATOM 2107 O O . LEU A 1 261 ? -2.569 16.730 10.883 1.00 95.38 261 LEU A O 1
ATOM 2111 N N . HIS A 1 262 ? -1.440 15.646 12.491 1.00 93.69 262 HIS A N 1
ATOM 2112 C CA . HIS A 1 262 ? -0.203 16.405 12.312 1.00 93.69 262 HIS A CA 1
ATOM 2113 C C . HIS A 1 262 ? 0.593 15.902 11.110 1.00 93.69 262 HIS A C 1
ATOM 2115 O O . HIS A 1 262 ? 0.970 16.716 10.269 1.00 93.69 262 HIS A O 1
ATOM 2121 N N . ILE A 1 263 ? 0.820 14.587 10.995 1.00 93.06 263 ILE A N 1
ATOM 2122 C CA . ILE A 1 263 ? 1.601 14.031 9.880 1.00 93.06 263 ILE A CA 1
ATOM 2123 C C . ILE A 1 263 ? 0.890 14.224 8.537 1.00 93.06 263 ILE A C 1
ATOM 2125 O O . ILE A 1 263 ? 1.541 14.604 7.570 1.00 93.06 263 ILE A O 1
ATOM 2129 N N . ASN A 1 264 ? -0.439 14.108 8.474 1.00 96.31 264 ASN A N 1
ATOM 2130 C CA . ASN A 1 264 ? -1.173 14.368 7.232 1.00 96.31 264 ASN A CA 1
ATOM 2131 C C . ASN A 1 264 ? -1.159 15.854 6.836 1.00 96.31 264 ASN A C 1
ATOM 2133 O O . ASN A 1 264 ? -1.061 16.180 5.652 1.00 96.31 264 ASN A O 1
ATOM 2137 N N . THR A 1 265 ? -1.207 16.768 7.811 1.00 96.88 265 THR A N 1
ATOM 2138 C CA . THR A 1 265 ? -1.039 18.208 7.548 1.00 96.88 265 THR A CA 1
ATOM 2139 C C . THR A 1 265 ? 0.383 18.506 7.062 1.00 96.88 265 THR A C 1
ATOM 2141 O O . THR A 1 265 ? 0.547 19.209 6.070 1.00 96.88 265 THR A O 1
ATOM 2144 N N . LEU A 1 266 ? 1.402 17.888 7.670 1.00 92.75 266 LEU A N 1
ATOM 2145 C CA . LEU A 1 266 ? 2.795 17.990 7.227 1.00 92.75 266 LEU A CA 1
ATOM 2146 C C . LEU A 1 266 ? 3.014 17.384 5.830 1.00 92.75 266 LEU A C 1
ATOM 2148 O O . LEU A 1 266 ? 3.779 17.928 5.042 1.00 92.75 266 LEU A O 1
ATOM 2152 N N . GLY A 1 267 ? 2.319 16.294 5.495 1.00 94.38 267 GLY A N 1
ATOM 2153 C CA . GLY A 1 267 ? 2.334 15.682 4.166 1.00 94.38 267 GLY A CA 1
ATOM 2154 C C . GLY A 1 267 ? 1.735 16.601 3.099 1.00 94.38 267 GLY A C 1
ATOM 2155 O O . GLY A 1 267 ? 2.338 16.796 2.043 1.00 94.38 267 GLY A O 1
ATOM 2156 N N . ARG A 1 268 ? 0.603 17.250 3.400 1.00 96.62 268 ARG A N 1
ATOM 2157 C CA . ARG A 1 268 ? 0.011 18.292 2.541 1.00 96.62 268 ARG A CA 1
ATOM 2158 C C . ARG A 1 268 ? 0.901 19.531 2.382 1.00 96.62 268 ARG A C 1
ATOM 2160 O O . ARG A 1 268 ? 0.802 20.190 1.355 1.00 96.62 268 ARG A O 1
ATOM 2167 N N . GLU A 1 269 ? 1.758 19.832 3.360 1.00 92.00 269 GLU A N 1
ATOM 2168 C CA . GLU A 1 269 ? 2.692 20.971 3.347 1.00 92.00 269 GLU A CA 1
ATOM 2169 C C . GLU A 1 269 ? 4.021 20.645 2.617 1.00 92.00 269 GLU A C 1
ATOM 2171 O O . GLU A 1 269 ? 4.536 21.470 1.861 1.00 92.00 269 GLU A O 1
ATOM 2176 N N . LEU A 1 270 ? 4.576 19.437 2.810 1.00 88.88 270 LEU A N 1
ATOM 2177 C CA . LEU A 1 270 ? 5.961 19.084 2.441 1.00 88.88 270 LEU A CA 1
ATOM 2178 C C . LEU A 1 270 ? 6.139 17.809 1.587 1.00 88.88 270 LEU A C 1
ATOM 2180 O O . LEU A 1 270 ? 7.270 17.516 1.202 1.00 88.88 270 LEU A O 1
ATOM 2184 N N . LEU A 1 271 ? 5.080 17.050 1.280 1.00 92.44 271 LEU A N 1
ATOM 2185 C CA . LEU A 1 271 ? 5.165 15.796 0.508 1.00 92.44 271 LEU A CA 1
ATOM 2186 C C . LEU A 1 271 ? 4.427 15.882 -0.839 1.00 92.44 271 LEU A C 1
ATOM 2188 O O . LEU A 1 271 ? 5.030 15.629 -1.882 1.00 92.44 271 LEU A O 1
ATOM 2192 N N . ILE A 1 272 ? 3.145 16.272 -0.799 1.00 94.12 272 ILE A N 1
ATOM 2193 C CA . ILE A 1 272 ? 2.223 16.329 -1.954 1.00 94.12 272 ILE A CA 1
ATOM 2194 C C . ILE A 1 272 ? 1.869 17.762 -2.400 1.00 94.12 272 ILE A C 1
ATOM 2196 O O . ILE A 1 272 ? 0.954 17.952 -3.195 1.00 94.12 272 ILE A O 1
ATOM 2200 N N . ALA A 1 273 ? 2.599 18.772 -1.917 1.00 93.12 273 ALA A N 1
ATOM 2201 C CA . ALA A 1 273 ? 2.536 20.137 -2.446 1.00 93.12 273 ALA A CA 1
ATOM 2202 C C . ALA A 1 273 ? 3.447 20.311 -3.685 1.00 93.12 273 ALA A C 1
ATOM 2204 O O . ALA A 1 273 ? 4.456 19.605 -3.796 1.00 93.12 273 ALA A O 1
ATOM 2205 N N . PRO A 1 274 ? 3.147 21.253 -4.604 1.00 94.75 274 PRO A N 1
ATOM 2206 C CA . PRO A 1 274 ? 3.978 21.519 -5.780 1.00 94.75 274 PRO A CA 1
ATOM 2207 C C . PRO A 1 274 ? 5.454 21.765 -5.439 1.00 94.75 274 PRO A C 1
ATOM 2209 O O . PRO A 1 274 ? 5.783 22.410 -4.442 1.00 94.75 274 PRO A O 1
ATOM 2212 N N . GLY A 1 275 ? 6.355 21.232 -6.262 1.00 92.94 275 GLY A N 1
ATOM 2213 C CA . GLY A 1 275 ? 7.805 21.282 -6.062 1.00 92.94 275 GLY A CA 1
ATOM 2214 C C . GLY A 1 275 ? 8.368 20.354 -4.973 1.00 92.94 275 GLY A C 1
ATOM 2215 O O . GLY A 1 275 ? 9.595 20.237 -4.880 1.00 92.94 275 GLY A O 1
ATOM 2216 N N . GLN A 1 276 ? 7.530 19.682 -4.171 1.00 94.75 276 GLN A N 1
ATOM 2217 C CA . GLN A 1 276 ? 7.953 18.691 -3.167 1.00 94.75 276 GLN A CA 1
ATOM 2218 C C . GLN A 1 276 ? 8.196 17.301 -3.780 1.00 94.75 276 GLN A C 1
ATOM 2220 O O . GLN A 1 276 ? 8.051 17.118 -4.983 1.00 94.75 276 GLN A O 1
ATOM 2225 N N . VAL A 1 277 ? 8.613 16.315 -2.974 1.00 93.75 277 VAL A N 1
ATOM 2226 C CA . VAL A 1 277 ? 9.164 15.031 -3.466 1.00 93.75 277 VAL A CA 1
ATOM 2227 C C . VAL A 1 277 ? 8.247 14.270 -4.435 1.00 93.75 277 VAL A C 1
ATOM 2229 O O . VAL A 1 277 ? 8.748 13.732 -5.423 1.00 93.75 277 VAL A O 1
ATOM 2232 N N . VAL A 1 278 ? 6.923 14.262 -4.227 1.00 96.38 278 VAL A N 1
ATOM 2233 C CA . VAL A 1 278 ? 5.998 13.571 -5.147 1.00 96.38 278 VAL A CA 1
ATOM 2234 C C . VAL A 1 278 ? 6.000 14.242 -6.522 1.00 96.38 278 VAL A C 1
ATOM 2236 O O . VAL A 1 278 ? 6.195 13.571 -7.535 1.00 96.38 278 VAL A O 1
ATOM 2239 N N . ASP A 1 279 ? 5.879 15.568 -6.555 1.00 96.75 279 ASP A N 1
ATOM 2240 C CA . ASP A 1 279 ? 5.898 16.393 -7.770 1.00 96.75 279 ASP A CA 1
ATOM 2241 C C . ASP A 1 279 ? 7.269 16.403 -8.467 1.00 96.75 279 ASP A C 1
ATOM 2243 O O . ASP A 1 279 ? 7.371 16.384 -9.690 1.00 96.75 279 ASP A O 1
ATOM 2247 N N . ARG A 1 280 ? 8.346 16.393 -7.681 1.00 96.50 280 ARG A N 1
ATOM 2248 C CA . ARG A 1 280 ? 9.728 16.545 -8.145 1.00 96.50 280 ARG A CA 1
ATOM 2249 C C . ARG A 1 280 ? 10.352 15.244 -8.650 1.00 96.50 280 ARG A C 1
ATOM 2251 O O . ARG A 1 280 ? 11.240 15.305 -9.503 1.00 96.50 280 ARG A O 1
ATOM 2258 N N . SER A 1 281 ? 9.918 14.098 -8.116 1.00 97.75 281 SER A N 1
ATOM 2259 C CA . SER A 1 281 ? 10.699 12.854 -8.182 1.00 97.75 281 SER A CA 1
ATOM 2260 C C . SER A 1 281 ? 9.893 11.558 -8.400 1.00 97.75 281 SER A C 1
ATOM 2262 O O . SER A 1 281 ? 10.511 10.496 -8.485 1.00 97.75 281 SER A O 1
ATOM 2264 N N . THR A 1 282 ? 8.559 11.604 -8.557 1.00 98.50 282 THR A N 1
ATOM 2265 C CA . THR A 1 282 ? 7.738 10.423 -8.933 1.00 98.50 282 THR A CA 1
ATOM 2266 C C . THR A 1 282 ? 7.180 10.518 -10.355 1.00 98.50 282 THR A C 1
ATOM 2268 O O . THR A 1 282 ? 6.903 11.609 -10.855 1.00 98.50 282 THR A O 1
ATOM 2271 N N . GLY A 1 283 ? 6.984 9.374 -11.016 1.00 98.31 283 GLY A N 1
ATOM 2272 C CA . GLY A 1 283 ? 6.573 9.298 -12.425 1.00 98.31 283 GLY A CA 1
ATOM 2273 C C . GLY A 1 283 ? 5.127 9.708 -12.709 1.00 98.31 283 GLY A C 1
ATOM 2274 O O . GLY A 1 283 ? 4.800 9.988 -13.860 1.00 98.31 283 GLY A O 1
ATOM 2275 N N . LEU A 1 284 ? 4.286 9.788 -11.675 1.00 98.44 284 LEU A N 1
ATOM 2276 C CA . LEU A 1 284 ? 2.891 10.240 -11.749 1.00 98.44 284 LEU A CA 1
ATOM 2277 C C . LEU A 1 284 ? 2.696 11.687 -11.265 1.00 98.44 284 LEU A C 1
ATOM 2279 O O . LEU A 1 284 ? 1.800 12.387 -11.743 1.00 98.44 284 LEU A O 1
ATOM 2283 N N . GLY A 1 285 ? 3.538 12.152 -10.335 1.00 97.94 285 GLY A N 1
ATOM 2284 C CA . GLY A 1 285 ? 3.388 13.464 -9.706 1.00 97.94 285 GLY A CA 1
ATOM 2285 C C . GLY A 1 285 ? 2.081 13.596 -8.916 1.00 97.94 285 GLY A C 1
ATOM 2286 O O . GLY A 1 285 ? 1.318 12.640 -8.760 1.00 97.94 285 GLY A O 1
ATOM 2287 N N . ILE A 1 286 ? 1.788 14.808 -8.437 1.00 96.56 286 ILE A N 1
ATOM 2288 C CA . ILE A 1 286 ? 0.573 15.081 -7.643 1.00 96.56 286 ILE A CA 1
ATOM 2289 C C . ILE A 1 286 ? -0.694 14.757 -8.449 1.00 96.56 286 ILE A C 1
ATOM 2291 O O . ILE A 1 286 ? -1.658 14.207 -7.919 1.00 96.56 286 ILE A O 1
ATOM 2295 N N . GLY A 1 287 ? -0.685 15.070 -9.749 1.00 96.81 287 GLY A N 1
ATOM 2296 C CA . GLY A 1 287 ? -1.830 14.861 -10.632 1.00 96.81 287 GLY A CA 1
ATOM 2297 C C . GLY A 1 287 ? -2.195 13.388 -10.814 1.00 96.81 287 GLY A C 1
ATOM 2298 O O . GLY A 1 287 ? -3.354 13.033 -10.622 1.00 96.81 287 GLY A O 1
ATOM 2299 N N . GLY A 1 288 ? -1.225 12.523 -11.129 1.00 98.12 288 GLY A N 1
ATOM 2300 C CA . GLY A 1 288 ? -1.497 11.093 -11.292 1.00 98.12 288 GLY A CA 1
ATOM 2301 C C . GLY A 1 288 ? -1.806 10.389 -9.964 1.00 98.12 288 GLY A C 1
ATOM 2302 O O . GLY A 1 288 ? -2.656 9.503 -9.931 1.00 98.12 288 GLY A O 1
ATOM 2303 N N . PHE A 1 289 ? -1.214 10.840 -8.848 1.00 97.75 289 PHE A N 1
ATOM 2304 C CA . PHE A 1 289 ? -1.628 10.412 -7.502 1.00 97.75 289 PHE A CA 1
ATOM 2305 C C . PHE A 1 289 ? -3.097 10.779 -7.226 1.00 97.75 289 PHE A C 1
ATOM 2307 O O . PHE A 1 289 ? -3.851 9.952 -6.720 1.00 97.75 289 PHE A O 1
ATOM 2314 N N . SER A 1 290 ? -3.531 11.989 -7.599 1.00 97.81 290 SER A N 1
ATOM 2315 C CA . SER A 1 290 ? -4.927 12.410 -7.442 1.00 97.81 290 SER A CA 1
ATOM 2316 C C . SER A 1 290 ? -5.894 11.595 -8.296 1.00 97.81 290 SER A C 1
ATOM 2318 O O . SER A 1 290 ? -6.930 11.179 -7.787 1.00 97.81 290 SER A O 1
ATOM 2320 N N . GLU A 1 291 ? -5.573 11.353 -9.568 1.00 98.25 291 GLU A N 1
ATOM 2321 C CA . GLU A 1 291 ? -6.410 10.542 -10.462 1.00 98.25 291 GLU A CA 1
ATOM 2322 C C . GLU A 1 291 ? -6.538 9.096 -9.964 1.00 98.25 291 GLU A C 1
ATOM 2324 O O . GLU A 1 291 ? -7.628 8.525 -10.005 1.00 98.25 291 GLU A O 1
ATOM 2329 N N . LEU A 1 292 ? -5.456 8.512 -9.432 1.00 98.12 292 LEU A N 1
ATOM 2330 C CA . LEU A 1 292 ? -5.507 7.212 -8.757 1.00 98.12 292 LEU A CA 1
ATOM 2331 C C . LEU A 1 292 ? -6.430 7.234 -7.537 1.00 98.12 292 LEU A C 1
ATOM 2333 O O . LEU A 1 292 ? -7.266 6.343 -7.405 1.00 98.12 292 LEU A O 1
ATOM 2337 N N . ILE A 1 293 ? -6.292 8.228 -6.655 1.00 98.44 293 ILE A N 1
ATOM 2338 C CA . ILE A 1 293 ? -7.101 8.339 -5.432 1.00 98.44 293 ILE A CA 1
ATOM 2339 C C . ILE A 1 293 ? -8.584 8.512 -5.775 1.00 98.44 293 ILE A C 1
ATOM 2341 O O . ILE A 1 293 ? -9.419 7.815 -5.205 1.00 98.44 293 ILE A O 1
ATOM 2345 N N . GLN A 1 294 ? -8.911 9.359 -6.754 1.00 97.94 294 GLN A N 1
ATOM 2346 C CA . GLN A 1 294 ? -10.279 9.558 -7.245 1.00 97.94 294 GLN A CA 1
ATOM 2347 C C . GLN A 1 294 ? -10.885 8.251 -7.780 1.00 97.94 294 GLN A C 1
ATOM 2349 O O . GLN A 1 294 ? -11.949 7.844 -7.312 1.00 97.94 294 GLN A O 1
ATOM 2354 N N . LYS A 1 295 ? -10.172 7.547 -8.675 1.00 97.62 295 LYS A N 1
ATOM 2355 C CA . LYS A 1 295 ? -10.582 6.229 -9.195 1.00 97.62 295 LYS A CA 1
ATOM 2356 C C . LYS A 1 295 ? -10.739 5.187 -8.086 1.00 97.62 295 LYS A C 1
ATOM 2358 O O . LYS A 1 295 ? -11.688 4.412 -8.094 1.00 97.62 295 LYS A O 1
ATOM 2363 N N . ASN A 1 296 ? -9.820 5.138 -7.118 1.00 97.81 296 ASN A N 1
ATOM 2364 C CA . ASN A 1 296 ? -9.901 4.158 -6.036 1.00 97.81 296 ASN A CA 1
ATOM 2365 C C . ASN A 1 296 ? -11.094 4.436 -5.117 1.00 97.81 296 ASN A C 1
ATOM 2367 O O . ASN A 1 296 ? -11.816 3.503 -4.791 1.00 97.81 296 ASN A O 1
ATOM 2371 N N . MET A 1 297 ? -11.370 5.701 -4.790 1.00 97.44 297 MET A N 1
ATOM 2372 C CA . MET A 1 297 ? -12.532 6.109 -3.991 1.00 97.44 297 MET A CA 1
ATOM 2373 C C . MET A 1 297 ? -13.886 5.753 -4.625 1.00 97.44 297 MET A C 1
ATOM 2375 O O . MET A 1 297 ? -14.905 5.806 -3.937 1.00 97.44 297 MET A O 1
ATOM 2379 N N . GLU A 1 298 ? -13.954 5.443 -5.923 1.00 95.75 298 GLU A N 1
ATOM 2380 C CA . GLU A 1 298 ? -15.189 5.000 -6.599 1.00 95.75 298 GLU A CA 1
ATOM 2381 C C . GLU A 1 298 ? -15.492 3.511 -6.368 1.00 95.75 298 GLU A C 1
ATOM 2383 O O . GLU A 1 298 ? -16.651 3.105 -6.441 1.00 95.75 298 GLU A O 1
ATOM 2388 N N . GLN A 1 299 ? -14.469 2.721 -6.022 1.00 93.94 299 GLN A N 1
ATOM 2389 C CA . GLN A 1 299 ? -14.543 1.268 -5.811 1.00 93.94 299 GLN A CA 1
ATOM 2390 C C . GLN A 1 299 ? -13.987 0.798 -4.449 1.00 93.94 299 GLN A C 1
ATOM 2392 O O . GLN A 1 299 ? -13.896 -0.405 -4.204 1.00 93.94 299 GLN A O 1
ATOM 2397 N N . LEU A 1 300 ? -13.578 1.718 -3.568 1.00 94.12 300 LEU A N 1
ATOM 2398 C CA . LEU A 1 300 ? -13.066 1.411 -2.232 1.00 94.12 300 LEU A CA 1
ATOM 2399 C C . LEU A 1 300 ? -14.202 0.853 -1.374 1.00 94.12 300 LEU A C 1
ATOM 2401 O O . LEU A 1 300 ? -15.148 1.570 -1.052 1.00 94.12 300 LEU A O 1
ATOM 2405 N N . ASN A 1 301 ? -14.089 -0.419 -0.998 1.00 93.62 301 ASN A N 1
ATOM 2406 C CA . ASN A 1 301 ? -15.112 -1.125 -0.240 1.00 93.62 301 ASN A CA 1
ATOM 2407 C C . ASN A 1 301 ? -14.678 -1.391 1.212 1.00 93.62 301 ASN A C 1
ATOM 2409 O O . ASN A 1 301 ? -13.509 -1.676 1.465 1.00 93.62 301 ASN A O 1
ATOM 2413 N N . TYR A 1 302 ? -15.622 -1.354 2.155 1.00 96.12 302 TYR A N 1
ATOM 2414 C CA . TYR A 1 302 ? -15.406 -1.633 3.581 1.00 96.12 302 TYR A CA 1
ATOM 2415 C C . TYR A 1 302 ? -14.753 -3.005 3.836 1.00 96.12 302 TYR A C 1
ATOM 2417 O O . TYR A 1 302 ? -13.848 -3.098 4.661 1.00 96.12 302 TYR A O 1
ATOM 2425 N N . SER A 1 303 ? -15.092 -4.034 3.050 1.00 93.31 303 SER A N 1
ATOM 2426 C CA . SER A 1 303 ? -14.431 -5.351 3.116 1.00 93.31 303 SER A CA 1
ATOM 2427 C C . SER A 1 303 ? -12.918 -5.306 2.854 1.00 93.31 303 SER A C 1
ATOM 2429 O O . SER A 1 303 ? -12.183 -6.087 3.443 1.00 93.31 303 SER A O 1
ATOM 2431 N N . ALA A 1 304 ? -12.414 -4.356 2.055 1.00 94.12 304 ALA A N 1
ATOM 2432 C CA . ALA A 1 304 ? -10.974 -4.182 1.823 1.00 94.12 304 ALA A CA 1
ATOM 2433 C C . ALA A 1 304 ? -10.234 -3.529 3.015 1.00 94.12 304 ALA A C 1
ATOM 2435 O O . ALA A 1 304 ? -8.999 -3.490 3.044 1.00 94.12 304 ALA A O 1
ATOM 2436 N N . LEU A 1 305 ? -10.980 -3.004 3.995 1.00 97.12 305 LEU A N 1
ATOM 2437 C CA . LEU A 1 305 ? -10.459 -2.460 5.253 1.00 97.12 305 LEU A CA 1
ATOM 2438 C C . LEU A 1 305 ? -10.516 -3.492 6.395 1.00 97.12 305 LEU A C 1
ATOM 2440 O O . LEU A 1 305 ? -9.788 -3.343 7.379 1.00 97.12 305 LEU A O 1
ATOM 2444 N N . CYS A 1 306 ? -11.328 -4.544 6.254 1.00 98.56 306 CYS A N 1
ATOM 2445 C CA . CYS A 1 306 ? -11.451 -5.649 7.202 1.00 98.56 306 CYS A CA 1
ATOM 2446 C C . CYS A 1 306 ? -10.583 -6.831 6.750 1.00 98.56 306 CYS A C 1
ATOM 2448 O O . CYS A 1 306 ? -10.912 -7.506 5.777 1.00 98.56 306 CYS A O 1
ATOM 2450 N N . LEU A 1 307 ? -9.465 -7.100 7.438 1.00 98.56 307 LEU A N 1
ATOM 2451 C CA . LEU A 1 307 ? -8.461 -8.058 6.944 1.00 98.56 307 LEU A CA 1
ATOM 2452 C C . LEU A 1 307 ? -9.017 -9.471 6.644 1.00 98.56 307 LEU A C 1
ATOM 2454 O O . LEU A 1 307 ? -8.663 -10.001 5.589 1.00 98.56 307 LEU A O 1
ATOM 2458 N N . PRO A 1 308 ? -9.883 -10.085 7.482 1.00 98.62 308 PRO A N 1
ATOM 2459 C CA . PRO A 1 308 ? -10.451 -11.400 7.178 1.00 98.62 308 PRO A CA 1
ATOM 2460 C C . PRO A 1 308 ? -11.239 -11.426 5.863 1.00 98.62 308 PRO A C 1
ATOM 2462 O O . PRO A 1 308 ? -11.172 -12.404 5.118 1.00 98.62 308 PRO A O 1
ATOM 2465 N N . ASP A 1 309 ? -11.958 -10.345 5.562 1.00 98.50 309 ASP A N 1
ATOM 2466 C CA . ASP A 1 309 ? -12.812 -10.249 4.381 1.00 98.50 309 ASP A CA 1
ATOM 2467 C C . ASP A 1 309 ? -12.006 -9.894 3.125 1.00 98.50 309 ASP A C 1
ATOM 2469 O O . ASP A 1 309 ? -12.267 -10.466 2.071 1.00 98.50 309 ASP A O 1
ATOM 2473 N N . ASP A 1 310 ? -10.966 -9.059 3.232 1.00 98.44 310 ASP A N 1
ATOM 2474 C CA . ASP A 1 310 ? -9.983 -8.807 2.164 1.00 98.44 310 ASP A CA 1
ATOM 2475 C C . ASP A 1 310 ? -9.255 -10.097 1.735 1.00 98.44 310 ASP A C 1
ATOM 2477 O O . ASP A 1 310 ? -9.214 -10.449 0.552 1.00 98.44 310 ASP A O 1
ATOM 2481 N N . ILE A 1 311 ? -8.723 -10.847 2.705 1.00 98.69 311 ILE A N 1
ATOM 2482 C CA . ILE A 1 311 ? -8.005 -12.111 2.476 1.00 98.69 311 ILE A CA 1
ATOM 2483 C C . ILE A 1 311 ? -8.916 -13.160 1.815 1.00 98.69 311 ILE A C 1
ATOM 2485 O O . ILE A 1 311 ? -8.489 -13.852 0.882 1.00 98.69 311 ILE A O 1
ATOM 2489 N N . ARG A 1 312 ? -10.186 -13.236 2.234 1.00 98.56 312 ARG A N 1
ATOM 2490 C CA . ARG A 1 312 ? -11.195 -14.120 1.636 1.00 98.56 312 ARG A CA 1
ATOM 2491 C C . ARG A 1 312 ? -11.634 -13.664 0.248 1.00 98.56 312 ARG A C 1
ATOM 2493 O O . ARG A 1 312 ? -11.661 -14.475 -0.675 1.00 98.56 312 ARG A O 1
ATOM 2500 N N . ALA A 1 313 ? -11.931 -12.378 0.063 1.00 97.75 313 ALA A N 1
ATOM 2501 C CA . ALA A 1 313 ? -12.371 -11.814 -1.216 1.00 97.75 313 ALA A CA 1
ATOM 2502 C C . ALA A 1 313 ? -11.294 -11.929 -2.306 1.00 97.75 313 ALA A C 1
ATOM 2504 O O . ALA A 1 313 ? -11.614 -12.112 -3.482 1.00 97.75 313 ALA A O 1
ATOM 2505 N N . ARG A 1 314 ? -10.012 -11.880 -1.924 1.00 98.25 314 ARG A N 1
ATOM 2506 C CA . ARG A 1 314 ? -8.881 -12.160 -2.821 1.00 98.25 314 ARG A CA 1
ATOM 2507 C C . ARG A 1 314 ? -8.594 -13.659 -2.997 1.00 98.25 314 ARG A C 1
ATOM 2509 O O . ARG A 1 314 ? -7.804 -14.011 -3.870 1.00 98.25 314 ARG A O 1
ATOM 2516 N N . GLY A 1 315 ? -9.236 -14.549 -2.237 1.00 98.38 315 GLY A N 1
ATOM 2517 C CA . GLY A 1 315 ? -9.070 -16.003 -2.347 1.00 98.38 315 GLY A CA 1
ATOM 2518 C C . GLY A 1 315 ? -7.673 -16.485 -1.951 1.00 98.38 315 GLY A C 1
ATOM 2519 O O . GLY A 1 315 ? -7.130 -17.378 -2.593 1.00 98.38 315 GLY A O 1
ATOM 2520 N N . VAL A 1 316 ? -7.068 -15.850 -0.943 1.00 98.50 316 VAL A N 1
ATOM 2521 C CA . VAL A 1 316 ? -5.673 -16.066 -0.508 1.00 98.50 316 VAL A CA 1
ATOM 2522 C C . VAL A 1 316 ? -5.585 -16.566 0.942 1.00 98.50 316 VAL A C 1
ATOM 2524 O O . VAL A 1 316 ? -4.557 -16.419 1.602 1.00 98.50 316 VAL A O 1
ATOM 2527 N N . GLU A 1 317 ? -6.654 -17.185 1.447 1.00 98.19 317 GLU A N 1
ATOM 2528 C CA . GLU A 1 317 ? -6.707 -17.838 2.767 1.00 98.19 317 GLU A CA 1
ATOM 2529 C C . GLU A 1 317 ? -5.724 -19.028 2.876 1.00 98.19 317 GLU A C 1
ATOM 2531 O O . GLU A 1 317 ? -5.236 -19.315 3.964 1.00 98.19 317 GLU A O 1
ATOM 2536 N N . ASP A 1 318 ? -5.381 -19.683 1.759 1.00 96.25 318 ASP A N 1
ATOM 2537 C CA . ASP A 1 318 ? -4.675 -20.977 1.704 1.00 96.25 318 ASP A CA 1
ATOM 2538 C C . ASP A 1 318 ? -3.256 -20.949 1.096 1.00 96.25 318 ASP A C 1
ATOM 2540 O O . ASP A 1 318 ? -2.497 -21.909 1.260 1.00 96.25 318 ASP A O 1
ATOM 2544 N N . ILE A 1 319 ? -2.853 -19.863 0.425 1.00 96.75 319 ILE A N 1
ATOM 2545 C CA . ILE A 1 319 ? -1.516 -19.751 -0.184 1.00 96.75 319 ILE A CA 1
ATOM 2546 C C . ILE A 1 319 ? -0.404 -19.843 0.894 1.00 96.75 319 ILE A C 1
ATOM 2548 O O . ILE A 1 319 ? -0.516 -19.196 1.943 1.00 96.75 319 ILE A O 1
ATOM 2552 N N . PRO A 1 320 ? 0.655 -20.657 0.710 1.00 96.00 320 PRO A N 1
ATOM 2553 C CA . PRO A 1 320 ? 1.701 -20.822 1.718 1.00 96.00 320 PRO A CA 1
ATOM 2554 C C . PRO A 1 320 ? 2.581 -19.575 1.863 1.00 96.00 320 PRO A C 1
ATOM 2556 O O . PRO A 1 320 ? 2.720 -18.780 0.938 1.00 96.00 320 PRO A O 1
ATOM 2559 N N . ASP A 1 321 ? 3.217 -19.456 3.033 1.00 95.94 321 ASP A N 1
ATOM 2560 C CA . ASP A 1 321 ? 4.267 -18.469 3.328 1.00 95.94 321 ASP A CA 1
ATOM 2561 C C . ASP A 1 321 ? 3.855 -17.009 3.069 1.00 95.94 321 ASP A C 1
ATOM 2563 O O . ASP A 1 321 ? 4.632 -16.202 2.563 1.00 95.94 321 ASP A O 1
ATOM 2567 N N . TYR A 1 322 ? 2.618 -16.667 3.442 1.00 98.25 322 TYR A N 1
ATOM 2568 C CA . TYR A 1 322 ? 2.031 -15.332 3.316 1.00 98.25 322 TYR A CA 1
ATOM 2569 C C . TYR A 1 322 ? 1.974 -14.654 4.690 1.00 98.25 322 TYR A C 1
ATOM 2571 O O . TYR A 1 322 ? 0.920 -14.491 5.300 1.00 98.25 322 TYR A O 1
ATOM 2579 N N . TYR A 1 323 ? 3.138 -14.251 5.186 1.00 98.38 323 TYR A N 1
ATOM 2580 C CA . TYR A 1 323 ? 3.339 -13.783 6.556 1.00 98.38 323 TYR A CA 1
ATOM 2581 C C . TYR A 1 323 ? 2.554 -12.505 6.892 1.00 98.38 323 TYR A C 1
ATOM 2583 O O . TYR A 1 323 ? 2.129 -12.349 8.032 1.00 98.38 323 TYR A O 1
ATOM 2591 N N . TYR A 1 324 ? 2.259 -11.639 5.912 1.00 98.56 324 TYR A N 1
ATOM 2592 C CA . TYR A 1 324 ? 1.329 -10.515 6.112 1.00 98.56 324 TYR A CA 1
ATOM 2593 C C . TYR A 1 324 ? -0.069 -10.976 6.557 1.00 98.56 324 TYR A C 1
ATOM 2595 O O . TYR A 1 324 ? -0.642 -10.396 7.479 1.00 98.56 324 TYR A O 1
ATOM 2603 N N . ARG A 1 325 ? -0.610 -12.031 5.928 1.00 98.56 325 ARG A N 1
ATOM 2604 C CA . ARG A 1 325 ? -1.868 -12.658 6.352 1.00 98.56 325 ARG A CA 1
ATOM 2605 C C . ARG A 1 325 ? -1.683 -13.316 7.711 1.00 98.56 325 ARG A C 1
ATOM 2607 O O . ARG A 1 325 ? -2.470 -13.056 8.612 1.00 98.56 325 ARG A O 1
ATOM 2614 N N . ASP A 1 326 ? -0.670 -14.166 7.844 1.00 98.31 326 ASP A N 1
ATOM 2615 C CA . ASP A 1 326 ? -0.520 -15.038 9.012 1.00 98.31 326 ASP A CA 1
ATOM 2616 C C . ASP A 1 326 ? -0.338 -14.226 10.308 1.00 98.31 326 ASP A C 1
ATOM 2618 O O . ASP A 1 326 ? -0.973 -14.529 11.317 1.00 98.31 326 ASP A O 1
ATOM 2622 N N . ASP A 1 327 ? 0.443 -13.144 10.269 1.00 97.69 327 ASP A N 1
ATOM 2623 C CA . ASP A 1 327 ? 0.629 -12.225 11.400 1.00 97.69 327 ASP A CA 1
ATOM 2624 C C . ASP A 1 327 ? -0.569 -11.276 11.553 1.00 97.69 327 ASP A C 1
ATOM 2626 O O . ASP A 1 327 ? -1.067 -11.044 12.657 1.00 97.69 327 ASP A O 1
ATOM 2630 N N . GLY A 1 328 ? -1.070 -10.740 10.435 1.00 97.25 328 GLY A N 1
ATOM 2631 C CA . GLY A 1 328 ? -2.167 -9.776 10.424 1.00 97.25 328 GLY A CA 1
ATOM 2632 C C . GLY A 1 328 ? -3.471 -10.350 10.974 1.00 97.25 328 GLY A C 1
ATOM 2633 O O . GLY A 1 328 ? -4.174 -9.654 11.699 1.00 97.25 328 GLY A O 1
ATOM 2634 N N . MET A 1 329 ? -3.776 -11.619 10.688 1.00 98.12 329 MET A N 1
ATOM 2635 C CA . MET A 1 329 ? -4.975 -12.305 11.181 1.00 98.12 329 MET A CA 1
ATOM 2636 C C . MET A 1 329 ? -4.914 -12.565 12.692 1.00 98.12 329 MET A C 1
ATOM 2638 O O . MET A 1 329 ? -5.926 -12.414 13.373 1.00 98.12 329 MET A O 1
ATOM 2642 N N . GLN A 1 330 ? -3.732 -12.881 13.238 1.00 93.19 330 GLN A N 1
ATOM 2643 C CA . GLN A 1 330 ? -3.536 -12.986 14.691 1.00 93.19 330 GLN A CA 1
ATOM 2644 C C . GLN A 1 330 ? -3.758 -11.632 15.379 1.00 93.19 330 GLN A C 1
ATOM 2646 O O . GLN A 1 330 ? -4.426 -11.553 16.409 1.00 93.19 330 GLN A O 1
ATOM 2651 N N . ILE A 1 331 ? -3.229 -10.554 14.792 1.00 92.12 331 ILE A N 1
ATOM 2652 C CA . ILE A 1 331 ? -3.381 -9.195 15.327 1.00 92.12 331 ILE A CA 1
ATOM 2653 C C . ILE A 1 331 ? -4.827 -8.710 15.191 1.00 92.12 331 ILE A C 1
ATOM 2655 O O . ILE A 1 331 ? -5.331 -8.087 16.121 1.00 92.12 331 ILE A O 1
ATOM 2659 N N . TRP A 1 332 ? -5.513 -9.028 14.087 1.00 96.31 332 TRP A N 1
ATOM 2660 C CA . TRP A 1 332 ? -6.944 -8.759 13.932 1.00 96.31 332 TRP A CA 1
ATOM 2661 C C . TRP A 1 332 ? -7.738 -9.419 15.059 1.00 96.31 332 TRP A C 1
ATOM 2663 O O . TRP A 1 332 ? -8.413 -8.709 15.794 1.00 96.31 332 TRP A O 1
ATOM 2673 N N . GLY A 1 333 ? -7.585 -10.732 15.271 1.00 89.88 333 GLY A N 1
ATOM 2674 C CA . GLY A 1 333 ? -8.295 -11.451 16.336 1.00 89.88 333 GLY A CA 1
ATOM 2675 C C . GLY A 1 333 ? -7.989 -10.928 17.747 1.00 89.88 333 GLY A C 1
ATOM 2676 O O . GLY A 1 333 ? -8.887 -10.844 18.581 1.00 89.88 333 GLY A O 1
ATOM 2677 N N . ALA A 1 334 ? -6.748 -10.508 18.015 1.00 87.19 334 ALA A N 1
ATOM 2678 C CA . ALA A 1 334 ? -6.371 -9.902 19.295 1.00 87.19 334 ALA A CA 1
ATOM 2679 C C . ALA A 1 334 ? -6.997 -8.508 19.514 1.00 87.19 334 ALA A C 1
ATOM 2681 O O . ALA A 1 334 ? -7.385 -8.176 20.635 1.00 87.19 334 ALA A O 1
ATOM 2682 N N . VAL A 1 335 ? -7.115 -7.693 18.458 1.00 89.31 335 VAL A N 1
ATOM 2683 C CA . VAL A 1 335 ? -7.831 -6.406 18.514 1.00 89.31 335 VAL A CA 1
ATOM 2684 C C . VAL A 1 335 ? -9.338 -6.639 18.636 1.00 89.31 335 VAL A C 1
ATOM 2686 O O . VAL A 1 335 ? -9.976 -5.994 19.458 1.00 89.31 335 VAL A O 1
ATOM 2689 N N . GLU A 1 336 ? -9.897 -7.582 17.880 1.00 93.12 336 GLU A N 1
ATOM 2690 C CA . GLU A 1 336 ? -11.325 -7.915 17.851 1.00 93.12 336 GLU A CA 1
ATOM 2691 C C . GLU A 1 336 ? -11.834 -8.417 19.206 1.00 93.12 336 GLU A C 1
ATOM 2693 O O . GLU A 1 336 ? -12.857 -7.935 19.694 1.00 93.12 336 GLU A O 1
ATOM 2698 N N . LEU A 1 337 ? -11.074 -9.297 19.869 1.00 84.44 337 LEU A N 1
ATOM 2699 C CA . LEU A 1 337 ? -11.356 -9.752 21.233 1.00 84.44 337 LEU A CA 1
ATOM 2700 C C . LEU A 1 337 ? -11.379 -8.581 22.228 1.00 84.44 337 LEU A C 1
ATOM 2702 O O . LEU A 1 337 ? -12.356 -8.409 22.955 1.00 84.44 337 LEU A O 1
ATOM 2706 N N . PHE A 1 338 ? -10.342 -7.737 22.218 1.00 85.00 338 PHE A N 1
ATOM 2707 C CA . PHE A 1 338 ? -10.258 -6.558 23.087 1.00 85.00 338 PHE A CA 1
ATOM 2708 C C . PHE A 1 338 ? -11.396 -5.562 22.836 1.00 85.00 338 PHE A C 1
ATOM 2710 O O . PHE A 1 338 ? -11.957 -4.998 23.778 1.00 85.00 338 PHE A O 1
ATOM 2717 N N . VAL A 1 339 ? -11.762 -5.348 21.571 1.00 89.38 339 VAL A N 1
ATOM 2718 C CA . VAL A 1 339 ? -12.903 -4.509 21.212 1.00 89.38 339 VAL A CA 1
ATOM 2719 C C . VAL A 1 339 ? -14.199 -5.140 21.717 1.00 89.38 339 VAL A C 1
ATOM 2721 O O . VAL A 1 339 ? -14.979 -4.418 22.328 1.00 89.38 339 VAL A O 1
ATOM 2724 N N . SER A 1 340 ? -14.421 -6.451 21.561 1.00 84.38 340 SER A N 1
ATOM 2725 C CA . SER A 1 340 ? -15.610 -7.126 22.111 1.00 84.38 340 SER A CA 1
ATOM 2726 C C . SER A 1 340 ? -15.722 -6.932 23.619 1.00 84.38 340 SER A C 1
ATOM 2728 O O . SER A 1 340 ? -16.740 -6.423 24.077 1.00 84.38 340 SER A O 1
ATOM 2730 N N . GLU A 1 341 ? -14.664 -7.225 24.382 1.00 80.81 341 GLU A N 1
ATOM 2731 C CA . GLU A 1 341 ? -14.639 -7.027 25.838 1.00 80.81 341 GLU A CA 1
ATOM 2732 C C . GLU A 1 341 ? -14.984 -5.580 26.228 1.00 80.81 341 GLU A C 1
ATOM 2734 O O . GLU A 1 341 ? -15.783 -5.343 27.135 1.00 80.81 341 GLU A O 1
ATOM 2739 N N . MET A 1 342 ? -14.439 -4.596 25.505 1.00 87.19 342 MET A N 1
ATOM 2740 C CA . MET A 1 342 ? -14.740 -3.180 25.725 1.00 87.19 342 MET A CA 1
ATOM 2741 C C . MET A 1 342 ? -16.174 -2.796 25.327 1.00 87.19 342 MET A C 1
ATOM 2743 O O . MET A 1 342 ? -16.783 -1.976 26.013 1.00 87.19 342 MET A O 1
ATOM 2747 N N . ILE A 1 343 ? -16.740 -3.361 24.256 1.00 89.00 343 ILE A N 1
ATOM 2748 C CA . ILE A 1 343 ? -18.131 -3.108 23.850 1.00 89.00 343 ILE A CA 1
ATOM 2749 C C . ILE A 1 343 ? -19.110 -3.759 24.834 1.00 89.00 343 ILE A C 1
ATOM 2751 O O . ILE A 1 343 ? -20.045 -3.090 25.271 1.00 89.00 343 ILE A O 1
ATOM 2755 N N . ASP A 1 344 ? -18.885 -5.010 25.243 1.00 87.75 344 ASP A N 1
ATOM 2756 C CA . ASP A 1 344 ? -19.751 -5.752 26.169 1.00 87.75 344 ASP A CA 1
ATOM 2757 C C . ASP A 1 344 ? -19.859 -5.089 27.561 1.00 87.75 344 ASP A C 1
ATOM 2759 O O . ASP A 1 344 ? -20.904 -5.190 28.206 1.00 87.75 344 ASP A O 1
ATOM 2763 N N . ILE A 1 345 ? -18.833 -4.349 28.008 1.00 90.56 345 ILE A N 1
ATOM 2764 C CA . ILE A 1 345 ? -18.860 -3.575 29.267 1.00 90.56 345 ILE A CA 1
ATOM 2765 C C . ILE A 1 345 ? -19.840 -2.388 29.216 1.00 90.56 345 ILE A C 1
ATOM 2767 O O . ILE A 1 345 ? -20.459 -2.064 30.234 1.00 90.56 345 ILE A O 1
ATOM 2771 N N . TYR A 1 346 ? -19.969 -1.712 28.068 1.00 92.44 346 TYR A N 1
ATOM 2772 C CA . TYR A 1 346 ? -20.718 -0.448 27.953 1.00 92.44 346 TYR A CA 1
ATOM 2773 C C . TYR A 1 346 ? -22.046 -0.568 27.192 1.00 92.44 346 TYR A C 1
ATOM 2775 O O . TYR A 1 346 ? -22.974 0.189 27.477 1.00 92.44 346 TYR A O 1
ATOM 2783 N N . TYR A 1 347 ? -22.161 -1.524 26.268 1.00 95.94 347 TYR A N 1
ATOM 2784 C CA . TYR A 1 347 ? -23.334 -1.744 25.425 1.00 95.94 347 TYR A CA 1
ATOM 2785 C C . TYR A 1 347 ? -23.983 -3.099 25.769 1.00 95.94 347 TYR A C 1
ATOM 2787 O O . TYR A 1 347 ? -23.622 -4.129 25.195 1.00 95.94 347 TYR A O 1
ATOM 2795 N N . PRO A 1 348 ? -24.962 -3.150 26.695 1.00 94.31 348 PRO A N 1
ATOM 2796 C CA . PRO A 1 348 ? -25.606 -4.403 27.103 1.00 94.31 348 PRO A CA 1
ATOM 2797 C C . PRO A 1 348 ? -26.538 -5.009 26.039 1.00 94.31 348 PRO A C 1
ATOM 2799 O O . PRO A 1 348 ? -27.008 -6.131 26.213 1.00 94.31 348 PRO A O 1
ATOM 2802 N N . SER A 1 349 ? -26.856 -4.288 24.957 1.00 97.56 349 SER A N 1
ATOM 2803 C CA . SER A 1 349 ? -27.723 -4.782 23.876 1.00 97.56 349 SER A CA 1
ATOM 2804 C C . SER A 1 349 ? -27.541 -4.021 22.558 1.00 97.56 349 SER A C 1
ATOM 2806 O O . SER A 1 349 ? -27.067 -2.885 22.538 1.00 97.56 349 SER A O 1
ATOM 2808 N N . ASP A 1 350 ? -28.015 -4.595 21.453 1.00 98.62 350 ASP A N 1
ATOM 2809 C CA . ASP A 1 350 ? -28.096 -3.908 20.152 1.00 98.62 350 ASP A CA 1
ATOM 2810 C C . ASP A 1 350 ? -28.981 -2.649 20.196 1.00 98.62 350 ASP A C 1
ATOM 2812 O O . ASP A 1 350 ? -28.811 -1.716 19.415 1.00 98.62 350 ASP A O 1
ATOM 2816 N N . GLU A 1 351 ? -29.926 -2.585 21.138 1.00 98.56 351 GLU A N 1
ATOM 2817 C CA . GLU A 1 351 ? -30.716 -1.379 21.384 1.00 98.56 351 GLU A CA 1
ATOM 2818 C C . GLU A 1 351 ? -29.878 -0.251 21.992 1.00 98.56 351 GLU A C 1
ATOM 2820 O O . GLU A 1 351 ? -30.027 0.897 21.581 1.00 98.56 351 GLU A O 1
ATOM 2825 N N . SER A 1 352 ? -28.946 -0.562 22.900 1.00 98.25 352 SER A N 1
ATOM 2826 C CA . SER A 1 352 ? -28.025 0.451 23.432 1.00 98.25 352 SER A CA 1
ATOM 2827 C C . SER A 1 352 ? -27.092 1.029 22.359 1.00 98.25 352 SER A C 1
ATOM 2829 O O . SER A 1 352 ? -26.764 2.205 22.431 1.00 98.25 352 SER A O 1
ATOM 2831 N N . VAL A 1 353 ? -26.744 0.249 21.326 1.00 98.69 353 VAL A N 1
ATOM 2832 C CA . VAL A 1 353 ? -25.981 0.723 20.154 1.00 98.69 353 VAL A CA 1
ATOM 2833 C C . VAL A 1 353 ? -26.834 1.639 19.269 1.00 98.69 353 VAL A C 1
ATOM 2835 O O . VAL A 1 353 ? -26.396 2.720 18.880 1.00 98.69 353 VAL A O 1
ATOM 2838 N N . ARG A 1 354 ? -28.080 1.245 18.973 1.00 98.50 354 ARG A N 1
ATOM 2839 C CA . ARG A 1 354 ? -29.006 2.042 18.144 1.00 98.50 354 ARG A CA 1
ATOM 2840 C C . ARG A 1 354 ? -29.421 3.365 18.788 1.00 98.50 354 ARG A C 1
ATOM 2842 O O . ARG A 1 354 ? -29.625 4.341 18.074 1.00 98.50 354 ARG A O 1
ATOM 2849 N N . ASN A 1 355 ? -29.551 3.391 20.113 1.00 98.38 355 ASN A N 1
ATOM 2850 C CA . ASN A 1 355 ? -30.000 4.567 20.859 1.00 98.38 355 ASN A CA 1
ATOM 2851 C C . ASN A 1 355 ? -28.856 5.546 21.208 1.00 98.38 355 ASN A C 1
ATOM 2853 O O . ASN A 1 355 ? -29.125 6.631 21.723 1.00 98.38 355 ASN A O 1
ATOM 2857 N N . ASP A 1 356 ? -27.598 5.191 20.930 1.00 98.75 356 ASP A N 1
ATOM 2858 C CA . ASP A 1 356 ? -26.427 6.047 21.135 1.00 98.75 356 ASP A CA 1
ATOM 2859 C C . ASP A 1 356 ? -26.270 7.057 19.983 1.00 98.75 356 ASP A C 1
ATOM 2861 O O . ASP A 1 356 ? -25.663 6.786 18.946 1.00 98.75 356 ASP A O 1
ATOM 2865 N N . SER A 1 357 ? -26.834 8.253 20.160 1.00 98.69 357 SER A N 1
ATOM 2866 C CA . SER A 1 357 ? -26.785 9.318 19.153 1.00 98.69 357 SER A CA 1
ATOM 2867 C C . SER A 1 357 ? -25.376 9.843 18.851 1.00 98.69 357 SER A C 1
ATOM 2869 O O . SER A 1 357 ? -25.161 10.360 17.756 1.00 98.69 357 SER A O 1
ATOM 2871 N N . GLU A 1 358 ? -24.430 9.737 19.790 1.00 98.81 358 GLU A N 1
ATOM 2872 C CA . GLU A 1 358 ? -23.048 10.203 19.601 1.00 98.81 358 GLU A CA 1
ATOM 2873 C C . GLU A 1 358 ? -22.289 9.217 18.698 1.00 98.81 358 GLU A C 1
ATOM 2875 O O . GLU A 1 358 ? -21.642 9.624 17.728 1.00 98.81 358 GLU A O 1
ATOM 2880 N N . LEU A 1 359 ? -22.484 7.913 18.921 1.00 98.81 359 LEU A N 1
ATOM 2881 C CA . LEU A 1 359 ? -22.036 6.849 18.022 1.00 98.81 359 LEU A CA 1
ATOM 2882 C C . LEU A 1 359 ? -22.640 6.965 16.614 1.00 98.81 359 LEU A C 1
ATOM 2884 O O . LEU A 1 359 ? -21.899 6.918 15.629 1.00 98.81 359 LEU A O 1
ATOM 2888 N N . GLN A 1 360 ? -23.963 7.122 16.484 1.00 98.88 360 GLN A N 1
ATOM 2889 C CA . GLN A 1 360 ? -24.584 7.197 15.153 1.00 98.88 360 GLN A CA 1
ATOM 2890 C C . GLN A 1 360 ? -24.115 8.444 14.377 1.00 98.88 360 GLN A C 1
ATOM 2892 O O . GLN A 1 360 ? -23.867 8.359 13.174 1.00 98.88 360 GLN A O 1
ATOM 2897 N N . ALA A 1 361 ? -23.910 9.581 15.054 1.00 98.88 361 ALA A N 1
ATOM 2898 C CA . ALA A 1 361 ? -23.336 10.780 14.440 1.00 98.88 361 ALA A CA 1
ATOM 2899 C C . ALA A 1 361 ? -21.860 10.596 14.032 1.00 98.88 361 ALA A C 1
ATOM 2901 O O . ALA A 1 361 ? -21.448 11.096 12.984 1.00 98.88 361 ALA A O 1
ATOM 2902 N N . TRP A 1 362 ? -21.071 9.853 14.817 1.00 98.88 362 TRP A N 1
ATOM 2903 C CA . TRP A 1 362 ? -19.685 9.493 14.492 1.00 98.88 362 TRP A CA 1
ATOM 2904 C C . TRP A 1 362 ? -19.593 8.623 13.229 1.00 98.88 362 TRP A C 1
ATOM 2906 O O . TRP A 1 362 ? -18.845 8.968 12.312 1.00 98.88 362 TRP A O 1
ATOM 2916 N N . VAL A 1 363 ? -20.401 7.559 13.131 1.00 98.88 363 VAL A N 1
ATOM 2917 C CA . VAL A 1 363 ? -20.471 6.690 11.937 1.00 98.88 363 VAL A CA 1
ATOM 2918 C C . VAL A 1 363 ? -20.914 7.485 10.708 1.00 98.88 363 VAL A C 1
ATOM 2920 O O . VAL A 1 363 ? -20.265 7.428 9.661 1.00 98.88 363 VAL A O 1
ATOM 2923 N N . TRP A 1 364 ? -21.983 8.277 10.846 1.00 98.81 364 TRP A N 1
ATOM 2924 C CA . TRP A 1 364 ? -22.504 9.100 9.759 1.00 98.81 364 TRP A CA 1
ATOM 2925 C C . TRP A 1 364 ? -21.479 10.122 9.251 1.00 98.81 364 TRP A C 1
ATOM 2927 O O . TRP A 1 364 ? -21.371 10.334 8.042 1.00 98.81 364 TRP A O 1
ATOM 2937 N N . GLU A 1 365 ? -20.697 10.749 10.136 1.00 98.81 365 GLU A N 1
ATOM 2938 C CA . GLU A 1 365 ? -19.675 11.714 9.718 1.00 98.81 365 GLU A CA 1
ATOM 2939 C C . GLU A 1 365 ? -18.504 11.042 8.981 1.00 98.81 365 GLU A C 1
ATOM 2941 O O . GLU A 1 365 ? -18.025 11.587 7.987 1.00 98.81 365 GLU A O 1
ATOM 2946 N N . ILE A 1 366 ? -18.092 9.832 9.379 1.00 98.81 366 ILE A N 1
ATOM 2947 C CA . ILE A 1 366 ? -17.087 9.053 8.632 1.00 98.81 366 ILE A CA 1
ATOM 2948 C C . ILE A 1 366 ? -17.616 8.700 7.231 1.00 98.81 366 ILE A C 1
ATOM 2950 O O . ILE A 1 366 ? -16.919 8.917 6.235 1.00 98.81 366 ILE A O 1
ATOM 2954 N N . PHE A 1 367 ? -18.855 8.207 7.136 1.00 98.69 367 PHE A N 1
ATOM 2955 C CA . PHE A 1 367 ? -19.502 7.862 5.866 1.00 98.69 367 PHE A CA 1
ATOM 2956 C C . PHE A 1 367 ? -19.647 9.072 4.926 1.00 98.69 367 PHE A C 1
ATOM 2958 O O . PHE A 1 367 ? -19.299 8.996 3.745 1.00 98.69 367 PHE A O 1
ATOM 2965 N N . SER A 1 368 ? -20.125 10.205 5.443 1.00 98.31 368 SER A N 1
ATOM 2966 C CA . SER A 1 368 ? -20.416 11.398 4.639 1.00 98.31 368 SER A CA 1
ATOM 2967 C C . SER A 1 368 ? -19.173 12.221 4.280 1.00 98.31 368 SER A C 1
ATOM 2969 O O . SER A 1 368 ? -19.020 12.589 3.117 1.00 98.31 368 SER A O 1
ATOM 2971 N N . GLU A 1 369 ? -18.258 12.477 5.219 1.00 98.31 369 GLU A N 1
ATOM 2972 C CA . GLU A 1 369 ? -17.087 13.340 4.982 1.00 98.31 369 GLU A CA 1
ATOM 2973 C C . GLU A 1 369 ? -15.867 12.552 4.467 1.00 98.31 369 GLU A C 1
ATOM 2975 O O . GLU A 1 369 ? -15.065 13.078 3.690 1.00 98.31 369 GLU A O 1
ATOM 2980 N N . GLY A 1 370 ? -15.718 11.282 4.860 1.00 96.50 370 GLY A N 1
ATOM 2981 C CA . GLY A 1 370 ? -14.618 10.419 4.421 1.00 96.50 370 GLY A CA 1
ATOM 2982 C C . GLY A 1 370 ? -14.918 9.639 3.148 1.00 96.50 370 GLY A C 1
ATOM 2983 O O . GLY A 1 370 ? -14.161 9.708 2.183 1.00 96.50 370 GLY A O 1
ATOM 2984 N N . PHE A 1 371 ? -16.043 8.922 3.136 1.00 97.62 371 PHE A N 1
ATOM 2985 C CA . PHE A 1 371 ? -16.467 8.068 2.017 1.00 97.62 371 PHE A CA 1
ATOM 2986 C C . PHE A 1 371 ? -17.439 8.783 1.062 1.00 97.62 371 PHE A C 1
ATOM 2988 O O . PHE A 1 371 ? -17.989 8.173 0.146 1.00 97.62 371 PHE A O 1
ATOM 2995 N N . LEU A 1 372 ? -17.600 10.102 1.231 1.00 97.44 372 LEU A N 1
ATOM 2996 C CA . LEU A 1 372 ? -18.351 11.001 0.348 1.00 97.44 372 LEU A CA 1
ATOM 2997 C C . LEU A 1 372 ? -19.826 10.594 0.159 1.00 97.44 372 LEU A C 1
ATOM 2999 O O . LEU A 1 372 ? -20.413 10.858 -0.891 1.00 97.44 372 LEU A O 1
ATOM 3003 N N . GLY A 1 373 ? -20.412 9.916 1.153 1.00 96.62 373 GLY A N 1
ATOM 3004 C CA . GLY A 1 373 ? -21.784 9.401 1.110 1.00 96.62 373 GLY A CA 1
ATOM 3005 C C . GLY A 1 373 ? -22.006 8.263 0.105 1.00 96.62 373 GLY A C 1
ATOM 3006 O O . GLY A 1 373 ? -23.142 8.004 -0.286 1.00 96.62 373 GLY A O 1
ATOM 3007 N N . ARG A 1 374 ? -20.939 7.603 -0.366 1.00 95.94 374 ARG A N 1
ATOM 3008 C CA . ARG A 1 374 ? -21.010 6.583 -1.423 1.00 95.94 374 ARG A CA 1
ATOM 3009 C C . ARG A 1 374 ? -21.485 5.242 -0.864 1.00 95.94 374 ARG A C 1
ATOM 3011 O O . ARG A 1 374 ? -20.686 4.474 -0.333 1.00 95.94 374 ARG A O 1
ATOM 3018 N N . GLU A 1 375 ? -22.763 4.921 -1.055 1.00 95.50 375 GLU A N 1
ATOM 3019 C CA . GLU A 1 375 ? -23.354 3.617 -0.692 1.00 95.50 375 GLU A CA 1
ATOM 3020 C C . GLU A 1 375 ? -22.603 2.424 -1.318 1.00 95.50 375 GLU A C 1
ATOM 3022 O O . GLU A 1 375 ? -22.465 1.378 -0.688 1.00 95.50 375 GLU A O 1
ATOM 3027 N N . SER A 1 376 ? -22.020 2.596 -2.514 1.00 95.75 376 SER A N 1
ATOM 3028 C CA . SER A 1 376 ? -21.186 1.584 -3.187 1.00 95.75 376 SER A CA 1
ATOM 3029 C C . SER A 1 376 ? -19.927 1.176 -2.407 1.00 95.75 376 SER A C 1
ATOM 3031 O O . SER A 1 376 ? -19.361 0.114 -2.674 1.00 95.75 376 SER A O 1
ATOM 3033 N N . SER A 1 377 ? -19.499 1.974 -1.423 1.00 96.62 377 SER A N 1
ATOM 3034 C CA . SER A 1 377 ? -18.410 1.599 -0.514 1.00 96.62 377 SER A CA 1
ATOM 3035 C C . SER A 1 377 ? -18.794 0.478 0.456 1.00 96.62 377 SER A C 1
ATOM 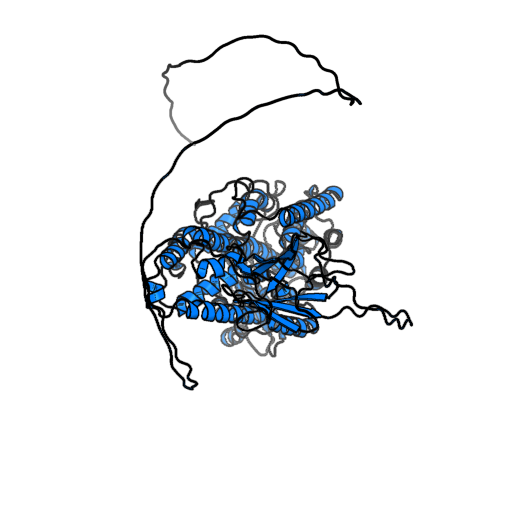3037 O O . SER A 1 377 ? -17.913 -0.145 1.044 1.00 96.62 377 SER A O 1
ATOM 3039 N N . GLY A 1 378 ? -20.087 0.211 0.668 1.00 96.62 378 GLY A N 1
ATOM 3040 C CA . GLY A 1 378 ? -20.551 -0.753 1.668 1.00 96.62 378 GLY A CA 1
ATOM 3041 C C . GLY A 1 378 ? -20.176 -0.400 3.115 1.00 96.62 378 GLY A C 1
ATOM 3042 O O . GLY A 1 378 ? -20.373 -1.230 3.999 1.00 96.62 378 GLY A O 1
ATOM 3043 N N . LEU A 1 379 ? -19.635 0.798 3.375 1.00 96.56 379 LEU A N 1
ATOM 3044 C CA . LEU A 1 379 ? -19.389 1.269 4.734 1.00 96.56 379 LEU A CA 1
ATOM 3045 C C . LEU A 1 379 ? -20.740 1.540 5.421 1.00 96.56 379 LEU A C 1
ATOM 3047 O O . LEU A 1 379 ? -21.566 2.257 4.848 1.00 96.56 379 LEU A O 1
ATOM 3051 N N . PRO A 1 380 ? -20.964 1.039 6.649 1.00 97.31 380 PRO A N 1
ATOM 3052 C CA . PRO A 1 380 ? -22.138 1.402 7.431 1.00 97.31 380 PRO A CA 1
ATOM 3053 C C . PRO A 1 380 ? -22.273 2.923 7.593 1.00 97.31 380 PRO A C 1
ATOM 3055 O O . PRO A 1 380 ? -21.329 3.600 8.000 1.00 97.31 380 PRO A O 1
ATOM 3058 N N . SER A 1 381 ? -23.464 3.448 7.294 1.00 97.56 381 SER A N 1
ATOM 3059 C CA . SER A 1 381 ? -23.865 4.838 7.560 1.00 97.56 381 SER A CA 1
ATOM 3060 C C . SER A 1 381 ? -24.522 5.009 8.939 1.00 97.56 381 SER A C 1
ATOM 3062 O O . SER A 1 381 ? -24.586 6.120 9.460 1.00 97.56 381 SER A O 1
ATOM 3064 N N . THR A 1 382 ? -24.971 3.899 9.533 1.00 98.12 382 THR A N 1
ATOM 3065 C CA . THR A 1 382 ? -25.441 3.724 10.917 1.00 98.12 382 THR A CA 1
ATOM 3066 C C . THR A 1 382 ? -25.041 2.323 11.402 1.00 98.12 382 THR A C 1
ATOM 3068 O O . THR A 1 382 ? -24.763 1.444 10.584 1.00 98.12 382 THR A O 1
ATOM 3071 N N . LEU A 1 383 ? -25.003 2.086 12.717 1.00 98.44 383 LEU A N 1
ATOM 3072 C CA . LEU A 1 383 ? -24.696 0.773 13.304 1.00 98.44 383 LEU A CA 1
ATOM 3073 C C . LEU A 1 383 ? -25.878 0.244 14.123 1.00 98.44 383 LEU A C 1
ATOM 3075 O O . LEU A 1 383 ? -26.333 0.886 15.066 1.00 98.44 383 LEU A O 1
ATOM 3079 N N . GLY A 1 384 ? -26.378 -0.937 13.748 1.00 97.44 384 GLY A N 1
ATOM 3080 C CA . GLY A 1 384 ? -27.598 -1.524 14.315 1.00 97.44 384 GLY A CA 1
ATOM 3081 C C . GLY A 1 384 ? -27.395 -2.563 15.422 1.00 97.44 384 GLY A C 1
ATOM 3082 O O . GLY A 1 384 ? -28.354 -2.857 16.135 1.00 97.44 384 GLY A O 1
ATOM 3083 N N . THR A 1 385 ? -26.188 -3.127 15.550 1.00 98.75 385 THR A N 1
ATOM 3084 C CA . THR A 1 385 ? -25.862 -4.237 16.463 1.00 98.75 385 THR A CA 1
ATOM 3085 C C . THR A 1 385 ? -24.472 -4.083 17.078 1.00 98.75 385 THR A C 1
ATOM 3087 O O . THR A 1 385 ? -23.616 -3.360 16.559 1.00 98.75 385 THR A O 1
ATOM 3090 N N . ARG A 1 386 ? -24.229 -4.791 18.186 1.00 98.38 386 ARG A N 1
ATOM 3091 C CA . ARG A 1 386 ? -22.926 -4.843 18.866 1.00 98.38 386 ARG A CA 1
ATOM 3092 C C . ARG A 1 386 ? -21.864 -5.526 18.011 1.00 98.38 386 ARG A C 1
ATOM 3094 O O . ARG A 1 386 ? -20.747 -5.039 17.954 1.00 98.38 386 ARG A O 1
ATOM 3101 N N . GLU A 1 387 ? -22.232 -6.581 17.291 1.00 98.31 387 GLU A N 1
ATOM 3102 C CA . GLU A 1 387 ? -21.370 -7.280 16.326 1.00 98.31 387 GLU A CA 1
ATOM 3103 C C . GLU A 1 387 ? -20.834 -6.324 15.245 1.00 98.31 387 GLU A C 1
ATOM 3105 O O . GLU A 1 387 ? -19.623 -6.225 15.042 1.00 98.31 387 GLU A O 1
ATOM 3110 N N . ALA A 1 388 ? -21.716 -5.528 14.627 1.00 98.44 388 ALA A N 1
ATOM 3111 C CA . ALA A 1 388 ? -21.317 -4.533 13.634 1.00 98.44 388 ALA A CA 1
ATOM 3112 C C . ALA A 1 388 ? -20.434 -3.426 14.242 1.00 98.44 388 ALA A C 1
ATOM 3114 O O . ALA A 1 388 ? -19.488 -2.970 13.601 1.00 98.44 388 ALA A O 1
ATOM 3115 N N . LEU A 1 389 ? -20.700 -3.016 15.489 1.00 98.81 389 LEU A N 1
ATOM 3116 C CA . LEU A 1 389 ? -19.859 -2.060 16.216 1.00 98.81 389 LEU A CA 1
ATOM 3117 C C . LEU A 1 389 ? -18.463 -2.620 16.524 1.00 98.81 389 LEU A C 1
ATOM 3119 O O . LEU A 1 389 ? -17.476 -1.903 16.359 1.00 98.81 389 LEU A O 1
ATOM 3123 N N . ILE A 1 390 ? -18.367 -3.893 16.913 1.00 98.69 390 ILE A N 1
ATOM 3124 C CA . ILE A 1 390 ? -17.095 -4.575 17.175 1.00 98.69 390 ILE A CA 1
ATOM 3125 C C . ILE A 1 390 ? -16.266 -4.649 15.892 1.00 98.69 390 ILE A C 1
ATOM 3127 O O . ILE A 1 390 ? -15.113 -4.215 15.898 1.00 98.69 390 ILE A O 1
ATOM 3131 N N . GLN A 1 391 ? -16.848 -5.095 14.773 1.00 98.69 391 GLN A N 1
ATOM 3132 C CA . GLN A 1 391 ? -16.140 -5.155 13.489 1.00 98.69 391 GLN A CA 1
ATOM 3133 C C . GLN A 1 391 ? -15.672 -3.759 13.032 1.00 98.69 391 GLN A C 1
ATOM 3135 O O . GLN A 1 391 ? -14.521 -3.594 12.627 1.00 98.69 391 GLN A O 1
ATOM 3140 N N . TYR A 1 392 ? -16.525 -2.734 13.154 1.00 98.81 392 TYR A N 1
ATOM 3141 C CA . TYR A 1 392 ? -16.212 -1.367 12.721 1.00 98.81 392 TYR A CA 1
ATOM 3142 C C . TYR A 1 392 ? -15.101 -0.724 13.566 1.00 98.81 392 TYR A C 1
ATOM 3144 O O . TYR A 1 392 ? -14.181 -0.108 13.029 1.00 98.81 392 TYR A O 1
ATOM 3152 N N . VAL A 1 393 ? -15.138 -0.884 14.893 1.00 98.81 393 VAL A N 1
ATOM 3153 C CA . VAL A 1 393 ? -14.095 -0.360 15.793 1.00 98.81 393 VAL A CA 1
ATOM 3154 C C . VAL A 1 393 ? -12.784 -1.142 15.632 1.00 98.81 393 VAL A C 1
ATOM 3156 O O . VAL A 1 393 ? -11.716 -0.529 15.610 1.00 98.81 393 VAL A O 1
ATOM 3159 N N . THR A 1 394 ? -12.850 -2.460 15.417 1.00 98.38 394 THR A N 1
ATOM 3160 C CA . THR A 1 394 ? -11.685 -3.300 15.074 1.00 98.38 394 THR A CA 1
ATOM 3161 C C . THR A 1 394 ? -11.036 -2.835 13.773 1.00 98.38 394 THR A C 1
ATOM 3163 O O . THR A 1 394 ? -9.826 -2.610 13.742 1.00 98.38 394 THR A O 1
ATOM 3166 N N . MET A 1 395 ? -11.835 -2.583 12.729 1.00 98.62 395 MET A N 1
ATOM 3167 C CA . MET A 1 395 ? -11.381 -2.009 11.459 1.00 98.62 395 MET A CA 1
ATOM 3168 C C . MET A 1 395 ? -10.657 -0.672 11.676 1.00 98.62 395 MET A C 1
ATOM 3170 O O . MET A 1 395 ? -9.537 -0.507 11.188 1.00 98.62 395 MET A O 1
ATOM 3174 N N . VAL A 1 396 ? -11.232 0.256 12.451 1.00 98.56 396 VAL A N 1
ATOM 3175 C CA . VAL A 1 396 ? -10.599 1.554 12.748 1.00 98.56 396 VAL A CA 1
ATOM 3176 C C . VAL A 1 396 ? -9.256 1.375 13.467 1.00 98.56 396 VAL A C 1
ATOM 3178 O O . VAL A 1 396 ? -8.257 1.959 13.045 1.00 98.56 396 VAL A O 1
ATOM 3181 N N . ILE A 1 397 ? -9.195 0.556 14.523 1.00 97.06 397 ILE A N 1
ATOM 3182 C CA . ILE A 1 397 ? -7.962 0.345 15.300 1.00 97.06 397 ILE A CA 1
ATOM 3183 C C . ILE A 1 397 ? -6.886 -0.346 14.452 1.00 97.06 397 ILE A C 1
ATOM 3185 O O . ILE A 1 397 ? -5.735 0.100 14.444 1.00 97.06 397 ILE A O 1
ATOM 3189 N N . PHE A 1 398 ? -7.247 -1.388 13.699 1.00 96.56 398 PHE A N 1
ATOM 3190 C CA . PHE A 1 398 ? -6.325 -2.134 12.843 1.00 96.56 398 PHE A CA 1
ATOM 3191 C C . PHE A 1 398 ? -5.748 -1.259 11.720 1.00 96.56 398 PHE A C 1
ATOM 3193 O O . PHE A 1 398 ? -4.540 -1.297 11.465 1.00 96.56 398 PHE A O 1
ATOM 3200 N N . ASN A 1 399 ? -6.574 -0.423 11.078 1.00 96.56 399 ASN A N 1
ATOM 3201 C CA . ASN A 1 399 ? -6.107 0.462 10.008 1.00 96.56 399 ASN A CA 1
ATOM 3202 C C . ASN A 1 399 ? -5.214 1.602 10.534 1.00 96.56 399 ASN A C 1
ATOM 3204 O O . ASN A 1 399 ? -4.203 1.917 9.908 1.00 96.56 399 ASN A O 1
ATOM 3208 N N . CYS A 1 400 ? -5.504 2.138 11.724 1.00 94.44 400 CYS A N 1
ATOM 3209 C CA . CYS A 1 400 ? -4.663 3.133 12.403 1.00 94.44 400 CYS A CA 1
ATOM 3210 C C . CYS A 1 400 ? -3.340 2.583 12.982 1.00 94.44 400 CYS A C 1
ATOM 3212 O O . CYS A 1 400 ? -2.529 3.374 13.462 1.00 94.44 400 CYS A O 1
ATOM 3214 N N . SER A 1 401 ? -3.109 1.262 12.984 1.00 90.44 401 SER A N 1
ATOM 3215 C CA . SER A 1 401 ? -1.928 0.644 13.613 1.00 90.44 401 SER A CA 1
ATOM 3216 C C . SER A 1 401 ? -1.253 -0.406 12.720 1.00 90.44 401 SER A C 1
ATOM 3218 O O . SER A 1 401 ? -0.279 -0.105 12.027 1.00 90.44 401 SER A O 1
ATOM 3220 N N . ALA A 1 402 ? -1.763 -1.638 12.712 1.00 93.94 402 ALA A N 1
ATOM 3221 C CA . ALA A 1 402 ? -1.169 -2.786 12.033 1.00 93.94 402 ALA A CA 1
ATOM 3222 C C . ALA A 1 402 ? -1.107 -2.619 10.505 1.00 93.94 402 ALA A C 1
ATOM 3224 O O . ALA A 1 402 ? -0.057 -2.872 9.913 1.00 93.94 402 ALA A O 1
ATOM 3225 N N . LYS A 1 403 ? -2.181 -2.129 9.861 1.00 95.62 403 LYS A N 1
ATOM 3226 C CA . LYS A 1 403 ? -2.193 -1.862 8.407 1.00 95.62 403 LYS A CA 1
ATOM 3227 C C . LYS A 1 403 ? -1.105 -0.860 8.025 1.00 95.62 403 LYS A C 1
ATOM 3229 O O . LYS A 1 403 ? -0.319 -1.145 7.126 1.00 95.62 403 LYS A O 1
ATOM 3234 N N . HIS A 1 404 ? -1.044 0.278 8.726 1.00 94.88 404 HIS A N 1
ATOM 3235 C CA . HIS A 1 404 ? -0.027 1.305 8.506 1.00 94.88 404 HIS A CA 1
ATOM 3236 C C . HIS A 1 404 ? 1.384 0.739 8.705 1.00 94.88 404 HIS A C 1
ATOM 3238 O O . HIS A 1 404 ? 2.210 0.874 7.807 1.00 94.88 404 HIS A O 1
ATOM 3244 N N . SER A 1 405 ? 1.655 0.036 9.812 1.00 92.94 405 SER A N 1
ATOM 3245 C CA . SER A 1 405 ? 2.982 -0.546 10.069 1.00 92.94 405 SER A CA 1
ATOM 3246 C C . SER A 1 405 ? 3.423 -1.509 8.958 1.00 92.94 405 SER A C 1
ATOM 3248 O O . SER A 1 405 ? 4.509 -1.334 8.397 1.00 92.94 405 SER A O 1
ATOM 3250 N N . ALA A 1 406 ? 2.548 -2.433 8.541 1.00 95.25 406 ALA A N 1
ATOM 3251 C CA . ALA A 1 406 ? 2.843 -3.423 7.504 1.00 95.25 406 ALA A CA 1
ATOM 3252 C C . ALA A 1 406 ? 3.245 -2.809 6.151 1.00 95.25 406 ALA A C 1
ATOM 3254 O O . ALA A 1 406 ? 4.101 -3.364 5.463 1.00 95.25 406 ALA A O 1
ATOM 3255 N N . VAL A 1 407 ? 2.646 -1.672 5.771 1.00 95.25 407 VAL A N 1
ATOM 3256 C CA . VAL A 1 407 ? 2.882 -1.016 4.467 1.00 95.25 407 VAL A CA 1
ATOM 3257 C C . VAL A 1 407 ? 3.824 0.189 4.548 1.00 95.25 407 VAL A C 1
ATOM 3259 O O . VAL A 1 407 ? 4.234 0.711 3.515 1.00 95.25 407 VAL A O 1
ATOM 3262 N N . SER A 1 408 ? 4.197 0.621 5.756 1.00 92.62 408 SER A N 1
ATOM 3263 C CA . SER A 1 408 ? 5.084 1.764 5.995 1.00 92.62 408 SER A CA 1
ATOM 3264 C C . SER A 1 408 ? 6.488 1.334 6.436 1.00 92.62 408 SER A C 1
ATOM 3266 O O . SER A 1 408 ? 7.481 1.844 5.915 1.00 92.62 408 SER A O 1
ATOM 3268 N N . ALA A 1 409 ? 6.618 0.352 7.336 1.00 89.00 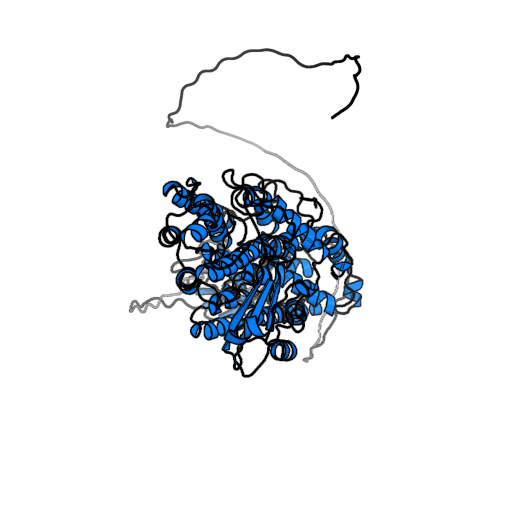409 ALA A N 1
ATOM 3269 C CA . ALA A 1 409 ? 7.906 -0.013 7.937 1.00 89.00 409 ALA A CA 1
ATOM 3270 C C . ALA A 1 409 ? 8.931 -0.570 6.926 1.00 89.00 409 ALA A C 1
ATOM 3272 O O . ALA A 1 409 ? 10.135 -0.348 7.091 1.00 89.00 409 ALA A O 1
ATOM 3273 N N . GLY A 1 410 ? 8.453 -1.253 5.878 1.00 93.56 410 GLY A N 1
ATOM 3274 C CA . GLY A 1 410 ? 9.271 -1.850 4.816 1.00 93.56 410 GLY A CA 1
ATOM 3275 C C . GLY A 1 410 ? 9.650 -0.915 3.657 1.00 93.56 410 GLY A C 1
ATOM 3276 O O . GLY A 1 410 ? 10.406 -1.343 2.783 1.00 93.56 410 GLY A O 1
ATOM 3277 N N . GLN A 1 411 ? 9.165 0.338 3.625 1.00 94.56 411 GLN A N 1
ATOM 3278 C CA . GLN A 1 411 ? 9.397 1.299 2.524 1.00 94.56 411 GLN A CA 1
ATOM 3279 C C . GLN A 1 411 ? 10.885 1.403 2.150 1.00 94.56 411 GLN A C 1
ATOM 3281 O O . GLN A 1 411 ? 11.263 1.255 0.990 1.00 94.56 411 GLN A O 1
ATOM 3286 N N . TYR A 1 412 ? 11.756 1.619 3.139 1.00 93.62 412 TYR A N 1
ATOM 3287 C CA . TYR A 1 412 ? 13.196 1.733 2.922 1.00 93.62 412 TYR A CA 1
ATOM 3288 C C . TYR A 1 412 ? 13.845 0.392 2.588 1.00 93.62 412 TYR A C 1
ATOM 3290 O O . TYR A 1 412 ? 14.741 0.347 1.749 1.00 93.62 412 TYR A O 1
ATOM 3298 N N . ASP A 1 413 ? 13.398 -0.692 3.222 1.00 94.44 413 ASP A N 1
ATOM 3299 C CA . ASP A 1 413 ? 14.021 -2.003 3.065 1.00 94.44 413 ASP A CA 1
ATOM 3300 C C . ASP A 1 413 ? 13.859 -2.527 1.627 1.00 94.44 413 ASP A C 1
ATOM 3302 O O . ASP A 1 413 ? 14.847 -2.926 1.015 1.00 94.44 413 ASP A O 1
ATOM 3306 N N . PHE A 1 414 ? 12.668 -2.399 1.028 1.00 95.56 414 PHE A N 1
ATOM 3307 C CA . PHE A 1 414 ? 12.439 -2.746 -0.384 1.00 95.56 414 PHE A CA 1
ATOM 3308 C C . PHE A 1 414 ? 12.780 -1.621 -1.378 1.00 95.56 414 PHE A C 1
ATOM 3310 O O . PHE A 1 414 ? 13.035 -1.911 -2.550 1.00 95.56 414 PHE A O 1
ATOM 3317 N N . GLY A 1 415 ? 12.773 -0.356 -0.937 1.00 94.38 415 GLY A N 1
ATOM 3318 C CA . GLY A 1 415 ? 12.922 0.826 -1.794 1.00 94.38 415 GLY A CA 1
ATOM 3319 C C . GLY A 1 415 ? 14.336 1.400 -1.927 1.00 94.38 415 GLY A C 1
ATOM 3320 O O . GLY A 1 415 ? 14.623 2.076 -2.913 1.00 94.38 415 GLY A O 1
ATOM 3321 N N . ALA A 1 416 ? 15.252 1.132 -0.987 1.00 93.75 416 ALA A N 1
ATOM 3322 C CA . ALA A 1 416 ? 16.618 1.668 -1.051 1.00 93.75 416 ALA A CA 1
ATOM 3323 C C . ALA A 1 416 ? 17.403 1.157 -2.271 1.00 93.75 416 ALA A C 1
ATOM 3325 O O . ALA A 1 416 ? 18.235 1.881 -2.826 1.00 93.75 416 ALA A O 1
ATOM 3326 N N . TRP A 1 417 ? 17.129 -0.074 -2.714 1.00 95.75 417 TRP A N 1
ATOM 3327 C CA . TRP A 1 417 ? 17.618 -0.587 -3.990 1.00 95.75 417 TRP A CA 1
ATOM 3328 C C . TRP A 1 417 ? 16.633 -0.235 -5.108 1.00 95.75 417 TRP A C 1
ATOM 3330 O O . TRP A 1 417 ? 15.757 -1.017 -5.467 1.00 95.75 417 TRP A O 1
ATOM 3340 N N . MET A 1 418 ? 16.793 0.964 -5.666 1.00 94.19 418 MET A N 1
ATOM 3341 C CA . MET A 1 418 ? 15.864 1.551 -6.640 1.00 94.19 418 MET A CA 1
ATOM 3342 C C . MET A 1 418 ? 15.420 0.626 -7.803 1.00 94.19 418 MET A C 1
ATOM 3344 O O . MET A 1 418 ? 14.235 0.665 -8.122 1.00 94.19 418 MET A O 1
ATOM 3348 N N . PRO A 1 419 ? 16.253 -0.251 -8.409 1.00 96.44 419 PRO A N 1
ATOM 3349 C CA . PRO A 1 419 ? 15.783 -1.197 -9.434 1.00 96.44 419 PRO A CA 1
ATOM 3350 C C . PRO A 1 419 ? 14.691 -2.184 -8.973 1.00 96.44 419 PRO A C 1
ATOM 3352 O O . PRO A 1 419 ? 13.973 -2.724 -9.809 1.00 96.44 419 PRO A O 1
ATOM 3355 N N . ASN A 1 420 ? 14.536 -2.408 -7.663 1.00 98.19 420 ASN A N 1
ATOM 3356 C CA . ASN A 1 420 ? 13.469 -3.228 -7.078 1.00 98.19 420 ASN A CA 1
ATOM 3357 C C . ASN A 1 420 ? 12.160 -2.449 -6.815 1.00 98.19 420 ASN A C 1
ATOM 3359 O O . ASN A 1 420 ? 11.118 -3.064 -6.578 1.00 98.19 420 ASN A O 1
ATOM 3363 N N . LEU A 1 421 ? 12.196 -1.113 -6.844 1.00 97.88 421 LEU A N 1
ATOM 3364 C CA . LEU A 1 421 ? 11.042 -0.238 -6.605 1.00 97.88 421 LEU A CA 1
ATOM 3365 C C . LEU A 1 421 ? 11.263 1.156 -7.248 1.00 97.88 421 LEU A C 1
ATOM 3367 O O . LEU A 1 421 ? 11.443 2.149 -6.538 1.00 97.88 421 LEU A O 1
ATOM 3371 N N . PRO A 1 422 ? 11.328 1.262 -8.589 1.00 98.38 422 PRO A N 1
ATOM 3372 C CA . PRO A 1 422 ? 11.672 2.519 -9.248 1.00 98.38 422 PRO A CA 1
ATOM 3373 C C . PRO A 1 422 ? 10.495 3.514 -9.206 1.00 98.38 422 PRO A C 1
ATOM 3375 O O . PRO A 1 422 ? 9.434 3.222 -9.764 1.00 98.38 422 PRO A O 1
ATOM 3378 N N . PRO A 1 423 ? 10.658 4.723 -8.627 1.00 98.31 423 PRO A N 1
ATOM 3379 C CA . PRO A 1 423 ? 9.562 5.687 -8.473 1.00 98.31 423 PRO A CA 1
ATOM 3380 C C . PRO A 1 423 ? 9.111 6.367 -9.772 1.00 98.31 423 PRO A C 1
ATOM 3382 O O . PRO A 1 423 ? 8.120 7.097 -9.785 1.00 98.31 423 PRO A O 1
ATOM 3385 N N . THR A 1 424 ? 9.849 6.180 -10.865 1.00 98.69 424 THR A N 1
ATOM 3386 C CA . THR A 1 424 ? 9.571 6.754 -12.184 1.00 98.69 424 THR A CA 1
ATOM 3387 C C . THR A 1 424 ? 10.276 5.948 -13.274 1.00 98.69 424 THR A C 1
ATOM 3389 O O . THR A 1 424 ? 11.238 5.240 -12.978 1.00 98.69 424 THR A O 1
ATOM 3392 N N . MET A 1 425 ? 9.854 6.093 -14.530 1.00 98.75 425 MET A N 1
ATOM 3393 C CA . MET A 1 425 ? 10.533 5.534 -15.702 1.00 98.75 425 MET A CA 1
ATOM 3394 C C . MET A 1 425 ? 10.686 6.627 -16.776 1.00 98.75 425 MET A C 1
ATOM 3396 O O . MET A 1 425 ? 9.758 7.389 -17.037 1.00 98.75 425 MET A O 1
ATOM 3400 N N . GLN A 1 426 ? 11.871 6.737 -17.381 1.00 98.56 426 GLN A N 1
ATOM 3401 C CA . GLN A 1 426 ? 12.280 7.823 -18.291 1.00 98.56 426 GLN A CA 1
ATOM 3402 C C . GLN A 1 426 ? 12.162 7.491 -19.791 1.00 98.56 426 GLN A C 1
ATOM 3404 O O . GLN A 1 426 ? 12.481 8.334 -20.633 1.00 98.56 426 GLN A O 1
ATOM 3409 N N . LEU A 1 427 ? 11.749 6.270 -20.129 1.00 98.44 427 LEU A N 1
ATOM 3410 C CA . LEU A 1 427 ? 11.483 5.797 -21.489 1.00 98.44 427 LEU A CA 1
ATOM 3411 C C . LEU A 1 427 ? 10.142 5.042 -21.498 1.00 98.44 427 LEU A C 1
ATOM 3413 O O . LEU A 1 427 ? 9.753 4.529 -20.447 1.00 98.44 427 LEU A O 1
ATOM 3417 N N . PRO A 1 428 ? 9.430 4.965 -22.638 1.00 98.12 428 PRO A N 1
ATOM 3418 C CA . PRO A 1 428 ? 8.198 4.184 -22.749 1.00 98.12 428 PRO A CA 1
ATOM 3419 C C . PRO A 1 428 ? 8.450 2.675 -22.559 1.00 98.12 428 PRO A C 1
ATOM 3421 O O . PRO A 1 428 ? 9.587 2.214 -22.704 1.00 98.12 428 PRO A O 1
ATOM 3424 N N . PRO A 1 429 ? 7.406 1.881 -22.252 1.00 97.62 429 PRO A N 1
ATOM 3425 C CA . PRO A 1 429 ? 7.531 0.431 -22.142 1.00 97.62 429 PRO A CA 1
ATOM 3426 C C . PRO A 1 429 ? 7.953 -0.222 -23.472 1.00 97.62 429 PRO A C 1
ATOM 3428 O O . PRO A 1 429 ? 7.597 0.276 -24.544 1.00 97.62 429 PRO A O 1
ATOM 3431 N N . PRO A 1 430 ? 8.692 -1.348 -23.426 1.00 97.44 430 PRO A N 1
ATOM 3432 C CA . PRO A 1 430 ? 9.116 -2.073 -24.621 1.00 97.44 430 PRO A CA 1
ATOM 3433 C C . PRO A 1 430 ? 7.915 -2.620 -25.406 1.00 97.44 430 PRO A C 1
ATOM 3435 O O . PRO A 1 430 ? 7.101 -3.378 -24.879 1.00 97.44 430 PRO A O 1
ATOM 3438 N N . THR A 1 431 ? 7.836 -2.267 -26.689 1.00 97.38 431 THR A N 1
ATOM 3439 C CA . THR A 1 431 ? 6.775 -2.709 -27.611 1.00 97.38 431 THR A CA 1
ATOM 3440 C C . THR A 1 431 ? 7.095 -4.018 -28.335 1.00 97.38 431 THR A C 1
ATOM 3442 O O . THR A 1 431 ? 6.242 -4.548 -29.036 1.00 97.38 431 THR A O 1
ATOM 3445 N N . SER A 1 432 ? 8.313 -4.548 -28.192 1.00 96.25 432 SER A N 1
ATOM 3446 C CA . SER A 1 432 ? 8.762 -5.798 -28.817 1.00 96.25 432 SER A CA 1
ATOM 3447 C C . SER A 1 432 ? 9.860 -6.473 -27.985 1.00 96.25 432 SER A C 1
ATOM 3449 O O . SER A 1 432 ? 10.460 -5.839 -27.116 1.00 96.25 432 SER A O 1
ATOM 3451 N N . LYS A 1 433 ? 10.095 -7.767 -28.239 1.00 97.56 433 LYS A N 1
ATOM 3452 C CA . LYS A 1 433 ? 11.134 -8.586 -27.588 1.00 97.56 433 LYS A CA 1
ATOM 3453 C C . LYS A 1 433 ? 12.447 -8.586 -28.385 1.00 97.56 433 LYS A C 1
ATOM 3455 O O . LYS A 1 433 ? 12.485 -8.169 -29.541 1.00 97.56 433 LYS A O 1
ATOM 3460 N N . GLY A 1 434 ? 13.512 -9.084 -27.769 1.00 96.00 434 GLY A N 1
ATOM 3461 C CA . GLY A 1 434 ? 14.868 -9.191 -28.303 1.00 96.00 434 GLY A CA 1
ATOM 3462 C C . GLY A 1 434 ? 15.654 -7.879 -28.290 1.00 96.00 434 GLY A C 1
ATOM 3463 O O . GLY A 1 434 ? 16.761 -7.842 -28.832 1.00 96.00 434 GLY A O 1
ATOM 3464 N N . GLN A 1 435 ? 15.114 -6.799 -27.709 1.00 92.88 435 GLN A N 1
ATOM 3465 C CA . GLN A 1 435 ? 15.660 -5.440 -27.841 1.00 92.88 435 GLN A CA 1
ATOM 3466 C C . GLN A 1 435 ? 16.268 -4.867 -26.556 1.00 92.88 435 GLN A C 1
ATOM 3468 O O . GLN A 1 435 ? 17.165 -4.027 -26.651 1.00 92.88 435 GLN A O 1
ATOM 3473 N N . ALA A 1 436 ? 15.836 -5.283 -25.361 1.00 97.19 436 ALA A N 1
ATOM 3474 C CA . ALA A 1 436 ? 16.363 -4.696 -24.133 1.00 97.19 436 ALA A CA 1
ATOM 3475 C C . ALA A 1 436 ? 17.834 -5.086 -23.905 1.00 97.19 436 ALA A C 1
ATOM 3477 O O . ALA A 1 436 ? 18.253 -6.226 -24.119 1.00 97.19 436 ALA A O 1
ATOM 3478 N N . ARG A 1 437 ? 18.636 -4.122 -23.446 1.00 97.44 437 ARG A N 1
ATOM 3479 C CA . ARG A 1 437 ? 20.059 -4.264 -23.088 1.00 97.44 437 ARG A CA 1
ATOM 3480 C C . ARG A 1 437 ? 20.332 -3.457 -21.814 1.00 97.44 437 ARG A C 1
ATOM 3482 O O . ARG A 1 437 ? 19.499 -2.633 -21.428 1.00 97.44 437 ARG A O 1
ATOM 3489 N N . LEU A 1 438 ? 21.484 -3.659 -21.172 1.00 96.81 438 LEU A N 1
ATOM 3490 C CA . LEU A 1 438 ? 21.853 -2.975 -19.921 1.00 96.81 438 LEU A CA 1
ATOM 3491 C C . LEU A 1 438 ? 21.809 -1.442 -20.058 1.00 96.81 438 LEU A C 1
ATOM 3493 O O . LEU A 1 438 ? 21.368 -0.743 -19.150 1.00 96.81 438 LEU A O 1
ATOM 3497 N N . GLU A 1 439 ? 22.231 -0.925 -21.206 1.00 97.00 439 GLU A N 1
ATOM 3498 C CA . GLU A 1 439 ? 22.301 0.500 -21.526 1.00 97.00 439 GLU A CA 1
ATOM 3499 C C . GLU A 1 439 ? 20.894 1.104 -21.606 1.00 97.00 439 GLU A C 1
ATOM 3501 O O . GLU A 1 439 ? 20.625 2.142 -21.004 1.00 97.00 439 GLU A O 1
ATOM 3506 N N . GLY A 1 440 ? 19.975 0.408 -22.285 1.00 97.56 440 GLY A N 1
ATOM 3507 C CA . GLY A 1 440 ? 18.560 0.776 -22.350 1.00 97.56 440 GLY A CA 1
ATOM 3508 C C . GLY A 1 440 ? 17.879 0.678 -20.986 1.00 97.56 440 GLY A C 1
ATOM 3509 O O . GLY A 1 440 ? 17.173 1.597 -20.588 1.00 97.56 440 GLY A O 1
ATOM 3510 N N . PHE A 1 441 ? 18.159 -0.381 -20.221 1.00 98.12 441 PHE A N 1
ATOM 3511 C CA . PHE A 1 441 ? 17.655 -0.557 -18.857 1.00 98.12 441 PHE A CA 1
ATOM 3512 C C . PHE A 1 441 ? 18.067 0.611 -17.941 1.00 98.12 441 PHE A C 1
ATOM 3514 O O . PHE A 1 441 ? 17.220 1.227 -17.295 1.00 98.12 441 PHE A O 1
ATOM 3521 N N . LEU A 1 442 ? 19.351 0.988 -17.951 1.00 97.62 442 LEU A N 1
ATOM 3522 C CA . LEU A 1 442 ? 19.872 2.142 -17.207 1.00 97.62 442 LEU A CA 1
ATOM 3523 C C . LEU A 1 442 ? 19.312 3.488 -17.699 1.00 97.62 442 LEU A C 1
ATOM 3525 O O . LEU A 1 442 ? 19.196 4.413 -16.897 1.00 97.62 442 LEU A O 1
ATOM 3529 N N . ALA A 1 443 ? 18.964 3.609 -18.984 1.00 97.81 443 ALA A N 1
ATOM 3530 C CA . ALA A 1 443 ? 18.347 4.808 -19.554 1.00 97.81 443 ALA A CA 1
ATOM 3531 C C . ALA A 1 443 ? 16.843 4.937 -19.241 1.00 97.81 443 ALA A C 1
ATOM 3533 O O . ALA A 1 443 ? 16.341 6.062 -19.173 1.00 97.81 443 ALA A O 1
ATOM 3534 N N . THR A 1 444 ? 16.143 3.816 -19.029 1.00 98.50 444 THR A N 1
ATOM 3535 C CA . THR A 1 444 ? 14.745 3.781 -18.567 1.00 98.50 444 THR A CA 1
ATOM 3536 C C . THR A 1 444 ? 14.632 4.093 -17.075 1.00 98.50 444 THR A C 1
ATOM 3538 O O . THR A 1 444 ? 13.682 4.757 -16.671 1.00 98.50 444 THR A O 1
ATOM 3541 N N . LEU A 1 445 ? 15.583 3.650 -16.247 1.00 98.31 445 LEU A N 1
ATOM 3542 C CA . LEU A 1 445 ? 15.542 3.877 -14.798 1.00 98.31 445 LEU A CA 1
ATOM 3543 C C . LEU A 1 445 ? 15.619 5.375 -14.400 1.00 98.31 445 LEU A C 1
ATOM 3545 O O . LEU A 1 445 ? 16.119 6.198 -15.172 1.00 98.31 445 LEU A O 1
ATOM 3549 N N . PRO A 1 446 ? 15.148 5.749 -13.191 1.00 97.69 446 PRO A N 1
ATOM 3550 C CA . PRO A 1 446 ? 15.193 7.110 -12.649 1.00 97.69 446 PRO A CA 1
ATOM 3551 C C . PRO A 1 446 ? 16.558 7.826 -12.730 1.00 97.69 446 PRO A C 1
ATOM 3553 O O . PRO A 1 446 ? 17.611 7.191 -12.599 1.00 97.69 446 PRO A O 1
ATOM 3556 N N . PRO A 1 447 ? 16.570 9.172 -12.837 1.00 97.19 447 PRO A N 1
ATOM 3557 C CA . PRO A 1 447 ? 17.789 9.958 -12.678 1.00 97.19 447 PRO A CA 1
ATOM 3558 C C . PRO A 1 447 ? 18.279 9.936 -11.219 1.00 97.19 447 PRO A C 1
ATOM 3560 O O . PRO A 1 447 ? 17.527 9.640 -10.283 1.00 97.19 447 PRO A O 1
ATOM 3563 N N . VAL A 1 448 ? 19.557 10.264 -11.014 1.00 96.62 448 VAL A N 1
ATOM 3564 C CA . VAL A 1 448 ? 20.232 10.157 -9.706 1.00 96.62 448 VAL A CA 1
ATOM 3565 C C . VAL A 1 448 ? 19.562 11.030 -8.643 1.00 96.62 448 VAL A C 1
ATOM 3567 O O . VAL A 1 448 ? 19.333 10.556 -7.532 1.00 96.62 448 VAL A O 1
ATOM 3570 N N . ASN A 1 449 ? 19.191 12.269 -8.980 1.00 95.38 449 ASN A N 1
ATOM 3571 C CA . ASN A 1 449 ? 18.538 13.167 -8.031 1.00 95.38 449 ASN A CA 1
ATOM 3572 C C . ASN A 1 449 ? 17.177 12.638 -7.557 1.00 95.38 449 ASN A C 1
ATOM 3574 O O . ASN A 1 449 ? 16.981 12.525 -6.351 1.00 95.38 449 ASN A O 1
ATOM 3578 N N . ALA A 1 450 ? 16.288 12.237 -8.473 1.00 96.50 450 ALA A N 1
ATOM 3579 C CA . ALA A 1 450 ? 14.982 11.674 -8.116 1.00 96.50 450 ALA A CA 1
ATOM 3580 C C . ALA A 1 450 ? 15.113 10.367 -7.312 1.00 96.50 450 ALA A C 1
ATOM 3582 O O . ALA A 1 450 ? 14.380 10.156 -6.349 1.00 96.50 450 ALA A O 1
ATOM 3583 N N . THR A 1 451 ? 16.107 9.532 -7.652 1.00 95.56 451 THR A N 1
ATOM 3584 C CA . THR A 1 451 ? 16.445 8.322 -6.881 1.00 95.56 451 THR A CA 1
ATOM 3585 C C . THR A 1 451 ? 16.756 8.668 -5.423 1.00 95.56 451 THR A C 1
ATOM 3587 O O . THR A 1 451 ? 16.180 8.090 -4.506 1.00 95.56 451 THR A O 1
ATOM 3590 N N . CYS A 1 452 ? 17.670 9.613 -5.191 1.00 93.06 452 CYS A N 1
ATOM 3591 C CA . CYS A 1 452 ? 18.102 9.966 -3.840 1.00 93.06 452 CYS A CA 1
ATOM 3592 C C . CYS A 1 452 ? 17.043 10.750 -3.053 1.00 93.06 452 CYS A C 1
ATOM 3594 O O . CYS A 1 452 ? 16.956 10.577 -1.840 1.00 93.06 452 CYS A O 1
ATOM 3596 N N . ASP A 1 453 ? 16.229 11.569 -3.718 1.00 92.44 453 ASP A N 1
ATOM 3597 C CA . ASP A 1 453 ? 15.131 12.330 -3.110 1.00 92.44 453 ASP A CA 1
ATOM 3598 C C . ASP A 1 453 ? 14.048 11.385 -2.551 1.00 92.44 453 ASP A C 1
ATOM 3600 O O . ASP A 1 453 ? 13.727 11.440 -1.362 1.00 92.44 453 ASP A O 1
ATOM 3604 N N . VAL A 1 454 ? 13.580 10.423 -3.360 1.00 93.94 454 VAL A N 1
ATOM 3605 C CA . VAL A 1 454 ? 12.601 9.413 -2.917 1.00 93.94 454 VAL A CA 1
ATOM 3606 C C . VAL A 1 454 ? 13.185 8.492 -1.849 1.00 93.94 454 VAL A C 1
ATOM 3608 O O . VAL A 1 454 ? 12.569 8.328 -0.802 1.00 93.94 454 VAL A O 1
ATOM 3611 N N . VAL A 1 455 ? 14.394 7.944 -2.030 1.00 92.00 455 VAL A N 1
ATOM 3612 C CA . VAL A 1 455 ? 14.997 7.056 -1.015 1.00 92.00 455 VAL A CA 1
ATOM 3613 C C . VAL A 1 455 ? 15.225 7.778 0.327 1.00 92.00 455 VAL A C 1
ATOM 3615 O O . VAL A 1 455 ? 15.165 7.144 1.382 1.00 92.00 455 VAL A O 1
ATOM 3618 N N . THR A 1 456 ? 15.407 9.106 0.323 1.00 89.94 456 THR A N 1
ATOM 3619 C CA . THR A 1 456 ? 15.435 9.916 1.555 1.00 89.94 456 THR A CA 1
ATOM 3620 C C . THR A 1 456 ? 14.067 9.982 2.230 1.00 89.94 456 THR A C 1
ATOM 3622 O O . THR A 1 456 ? 13.986 9.810 3.448 1.00 89.94 456 THR A O 1
ATOM 3625 N N . ALA A 1 457 ? 12.998 10.206 1.459 1.00 90.31 457 ALA A N 1
ATOM 3626 C CA . ALA A 1 457 ? 11.631 10.214 1.973 1.00 90.31 457 ALA A CA 1
ATOM 3627 C C . ALA A 1 457 ? 11.254 8.844 2.559 1.00 90.31 457 ALA A C 1
ATOM 3629 O O . ALA A 1 457 ? 10.892 8.771 3.732 1.00 90.31 457 ALA A O 1
ATOM 3630 N N . LEU A 1 458 ? 11.464 7.757 1.805 1.00 90.62 458 LEU A N 1
ATOM 3631 C CA . LEU A 1 458 ? 11.214 6.387 2.269 1.00 90.62 458 LEU A CA 1
ATOM 3632 C C . LEU A 1 458 ? 11.986 6.082 3.562 1.00 90.62 458 LEU A C 1
ATOM 3634 O O . LEU A 1 458 ? 11.416 5.528 4.499 1.00 90.62 458 LEU A O 1
ATOM 3638 N N . TRP A 1 459 ? 13.258 6.489 3.670 1.00 89.38 459 TRP A N 1
ATOM 3639 C CA . TRP A 1 459 ? 14.038 6.311 4.903 1.00 89.38 459 TRP A CA 1
ATOM 3640 C C . TRP A 1 459 ? 13.444 7.046 6.111 1.00 89.38 459 TRP A C 1
ATOM 3642 O O . TRP A 1 459 ? 13.399 6.488 7.210 1.00 89.38 459 TRP A O 1
ATOM 3652 N N . LEU A 1 460 ? 13.011 8.294 5.911 1.00 85.12 460 LEU A N 1
ATOM 3653 C CA . LEU A 1 460 ? 12.451 9.138 6.965 1.00 85.12 460 LEU A CA 1
ATOM 3654 C C . LEU A 1 460 ? 11.083 8.625 7.445 1.00 85.12 460 LEU A C 1
ATOM 3656 O O . LEU A 1 460 ? 10.804 8.697 8.641 1.00 85.12 460 LEU A O 1
ATOM 3660 N N . LEU A 1 461 ? 10.269 8.086 6.532 1.00 84.31 461 LEU A N 1
ATOM 3661 C CA . LEU A 1 461 ? 8.947 7.524 6.823 1.00 84.31 461 LEU A CA 1
ATOM 3662 C C . LEU A 1 461 ? 9.039 6.127 7.474 1.00 84.31 461 LEU A C 1
ATOM 3664 O O . LEU A 1 461 ? 8.350 5.868 8.453 1.00 84.31 461 LEU A O 1
ATOM 3668 N N . SER A 1 462 ? 9.979 5.271 7.050 1.00 83.12 462 SER A N 1
ATOM 3669 C CA . SER A 1 462 ? 10.148 3.883 7.547 1.00 83.12 462 SER A CA 1
ATOM 3670 C C . SER A 1 462 ? 10.590 3.729 9.013 1.00 83.12 462 SER A C 1
ATOM 3672 O O . SER A 1 462 ? 10.956 2.620 9.429 1.00 83.12 462 SER A O 1
ATOM 3674 N N . LYS A 1 463 ? 10.755 4.817 9.775 1.00 68.62 463 LYS A N 1
ATOM 3675 C CA . LYS A 1 463 ? 11.474 4.798 11.059 1.00 68.62 463 LYS A CA 1
ATOM 3676 C C . LYS A 1 463 ? 10.786 5.669 12.105 1.00 68.62 46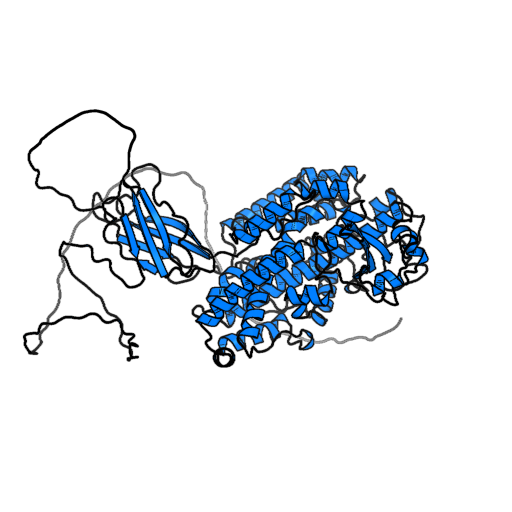3 LYS A C 1
ATOM 3678 O O . LYS A 1 463 ? 11.128 6.843 12.265 1.00 68.62 463 LYS A O 1
ATOM 3683 N N . GLU A 1 464 ? 9.910 5.061 12.908 1.00 62.94 464 GLU A N 1
ATOM 3684 C CA . GLU A 1 464 ? 9.316 5.747 14.059 1.00 62.94 464 GLU A CA 1
ATOM 3685 C C . GLU A 1 464 ? 10.402 6.264 15.044 1.00 62.94 464 GLU A C 1
ATOM 3687 O O . GLU A 1 464 ? 11.467 5.655 15.237 1.00 62.94 464 GLU A O 1
ATOM 3692 N N . PRO A 1 465 ? 10.184 7.431 15.672 1.00 49.41 465 PRO A N 1
ATOM 3693 C CA . PRO A 1 465 ? 10.852 7.840 16.900 1.00 49.41 465 PRO A CA 1
ATOM 3694 C C . PRO A 1 465 ? 9.995 7.631 18.177 1.00 49.41 465 PRO A C 1
ATOM 3696 O O . PRO A 1 465 ? 9.405 8.583 18.684 1.00 49.41 465 PRO A O 1
ATOM 3699 N N . GLY A 1 466 ? 10.053 6.438 18.785 1.00 42.53 466 GLY A N 1
ATOM 3700 C CA . GLY A 1 466 ? 10.207 6.347 20.251 1.00 42.53 466 GLY A CA 1
ATOM 3701 C C . GLY A 1 466 ? 9.215 5.534 21.095 1.00 42.53 466 GLY A C 1
ATOM 3702 O O . GLY A 1 466 ? 9.595 5.182 22.211 1.00 42.53 466 GLY A O 1
ATOM 3703 N N . ASP A 1 467 ? 8.013 5.199 20.621 1.00 39.44 467 ASP A N 1
ATOM 3704 C CA . ASP A 1 467 ? 7.023 4.450 21.415 1.00 39.44 467 ASP A CA 1
ATOM 3705 C C . ASP A 1 467 ? 6.920 2.989 20.906 1.00 39.44 467 ASP A C 1
ATOM 3707 O O . ASP A 1 467 ? 7.075 2.733 19.720 1.00 39.44 467 ASP A O 1
ATOM 3711 N N . ARG A 1 468 ? 6.761 1.994 21.796 1.00 47.31 468 ARG A N 1
ATOM 3712 C CA . ARG A 1 468 ? 6.721 0.552 21.449 1.00 47.31 468 ARG A CA 1
ATOM 3713 C C . ARG A 1 468 ? 5.724 -0.208 22.326 1.00 47.31 468 ARG A C 1
ATOM 3715 O O . ARG A 1 468 ? 5.372 0.275 23.400 1.00 47.31 468 ARG A O 1
ATOM 3722 N N . SER A 1 469 ? 5.288 -1.389 21.878 1.00 48.28 469 SER A N 1
ATOM 3723 C CA . SER A 1 469 ? 4.214 -2.170 22.516 1.00 48.28 469 SER A CA 1
ATOM 3724 C C . SER A 1 469 ? 4.598 -3.595 22.943 1.00 48.28 469 SER A C 1
ATOM 3726 O O . SER A 1 469 ? 5.742 -4.023 22.769 1.00 48.28 469 SER A O 1
ATOM 3728 N N . ARG A 1 470 ? 3.633 -4.330 23.521 1.00 50.53 470 ARG A N 1
ATOM 3729 C CA . ARG A 1 470 ? 3.722 -5.771 23.805 1.00 50.53 470 ARG A CA 1
ATOM 3730 C C . ARG A 1 470 ? 2.376 -6.490 23.618 1.00 50.53 470 ARG A C 1
ATOM 3732 O O . ARG A 1 470 ? 1.633 -6.643 24.580 1.00 50.53 470 ARG A O 1
ATOM 3739 N N . LEU A 1 471 ? 2.142 -7.065 22.438 1.00 65.38 471 LEU A N 1
ATOM 3740 C CA . LEU A 1 471 ? 1.365 -8.311 22.324 1.00 65.38 471 LEU A CA 1
ATOM 3741 C C . LEU A 1 471 ? 2.378 -9.464 22.364 1.00 65.38 471 LEU A C 1
ATOM 3743 O O . LEU A 1 471 ? 2.923 -9.887 21.346 1.00 65.38 471 LEU A O 1
ATOM 3747 N N . ALA A 1 472 ? 2.747 -9.867 23.582 1.00 70.94 472 ALA A N 1
ATOM 3748 C CA . ALA A 1 472 ? 3.980 -10.617 23.834 1.00 70.94 472 ALA A CA 1
ATOM 3749 C C . ALA A 1 472 ? 3.956 -12.088 23.379 1.00 70.94 472 ALA A C 1
ATOM 3751 O O . ALA A 1 472 ? 5.005 -12.722 23.406 1.00 70.94 472 ALA A O 1
ATOM 3752 N N . GLU A 1 473 ? 2.797 -12.634 23.010 1.00 72.00 473 GLU A N 1
ATOM 3753 C CA . GLU A 1 473 ? 2.645 -13.998 22.480 1.00 72.00 473 GLU A CA 1
ATOM 3754 C C . GLU A 1 473 ? 2.898 -14.032 20.974 1.00 72.00 473 GLU A C 1
ATOM 3756 O O . GLU A 1 473 ? 3.924 -14.552 20.553 1.00 72.00 473 GLU A O 1
ATOM 3761 N N . ILE A 1 474 ? 2.074 -13.317 20.201 1.00 81.88 474 ILE A N 1
ATOM 3762 C CA . ILE A 1 474 ? 2.243 -13.094 18.755 1.00 81.88 474 ILE A CA 1
ATOM 3763 C C . ILE A 1 474 ? 3.688 -12.670 18.428 1.00 81.88 474 ILE A C 1
ATOM 3765 O O . ILE A 1 474 ? 4.296 -13.172 17.488 1.00 81.88 474 ILE A O 1
ATOM 3769 N N . SER A 1 475 ? 4.289 -11.802 19.252 1.00 85.25 475 SER A N 1
ATOM 3770 C CA . SER A 1 475 ? 5.692 -11.390 19.102 1.00 85.25 475 SER A CA 1
ATOM 3771 C C . SER A 1 475 ? 6.706 -12.538 19.266 1.00 85.25 475 SER A C 1
ATOM 3773 O O . SER A 1 475 ? 7.679 -12.596 18.514 1.00 85.25 475 SER A O 1
ATOM 3775 N N . ARG A 1 476 ? 6.492 -13.486 20.196 1.00 86.12 476 ARG A N 1
ATOM 3776 C CA . ARG A 1 476 ? 7.343 -14.690 20.322 1.00 86.12 476 ARG A CA 1
ATOM 3777 C C . ARG A 1 476 ? 7.228 -15.570 19.088 1.00 86.12 476 ARG A C 1
ATOM 3779 O O . ARG A 1 476 ? 8.254 -16.007 18.577 1.00 86.12 476 ARG A O 1
ATOM 3786 N N . ASP A 1 477 ? 6.012 -15.794 18.608 1.00 87.06 477 ASP A N 1
ATOM 3787 C CA . ASP A 1 477 ? 5.744 -16.737 17.520 1.00 87.06 477 ASP A CA 1
ATOM 3788 C C . ASP A 1 477 ? 6.266 -16.193 16.182 1.00 87.06 477 ASP A C 1
ATOM 3790 O O . ASP A 1 477 ? 6.946 -16.905 15.437 1.00 87.06 477 ASP A O 1
ATOM 3794 N N . ILE A 1 478 ? 6.085 -14.888 15.938 1.00 90.69 478 ILE A N 1
ATOM 3795 C CA . ILE A 1 478 ? 6.733 -14.151 14.845 1.00 90.69 478 ILE A CA 1
ATOM 3796 C C . ILE A 1 478 ? 8.259 -14.251 14.951 1.00 90.69 478 ILE A C 1
ATOM 3798 O O . ILE A 1 478 ? 8.924 -14.516 13.949 1.00 90.69 478 ILE A O 1
ATOM 3802 N N . GLN A 1 479 ? 8.842 -14.064 16.140 1.00 91.00 479 GLN A N 1
ATOM 3803 C CA . GLN A 1 479 ? 10.295 -14.134 16.330 1.00 91.00 479 GLN A CA 1
ATOM 3804 C C . GLN A 1 479 ? 10.856 -15.549 16.163 1.00 91.00 479 GLN A C 1
ATOM 3806 O O . GLN A 1 479 ? 11.932 -15.689 15.588 1.00 91.00 479 GLN A O 1
ATOM 3811 N N . GLU A 1 480 ? 10.163 -16.592 16.621 1.00 92.81 480 GLU A N 1
ATOM 3812 C CA . GLU A 1 480 ? 10.582 -17.987 16.447 1.00 92.81 480 GLU A CA 1
ATOM 3813 C C . GLU A 1 480 ? 10.516 -18.385 14.968 1.00 92.81 480 GLU A C 1
ATOM 3815 O O . GLU A 1 480 ? 11.519 -18.823 14.401 1.00 92.81 480 GLU A O 1
ATOM 3820 N N . ARG A 1 481 ? 9.387 -18.113 14.297 1.00 95.38 481 ARG A N 1
ATOM 3821 C CA . ARG A 1 481 ? 9.218 -18.354 12.856 1.00 95.38 481 ARG A CA 1
ATOM 3822 C C . ARG A 1 481 ? 10.254 -17.592 12.027 1.00 95.38 481 ARG A C 1
ATOM 3824 O O . ARG A 1 481 ? 10.835 -18.162 11.107 1.00 95.38 481 ARG A O 1
ATOM 3831 N N . ASN A 1 482 ? 10.548 -16.337 12.371 1.00 95.50 482 ASN A N 1
ATOM 3832 C CA . ASN A 1 482 ? 11.542 -15.524 11.667 1.00 95.50 482 ASN A CA 1
ATOM 3833 C C . ASN A 1 482 ? 12.993 -16.024 11.808 1.00 95.50 482 ASN A C 1
ATOM 3835 O O . ASN A 1 482 ? 13.796 -15.714 10.930 1.00 95.50 482 ASN A O 1
ATOM 3839 N N . ARG A 1 483 ? 13.357 -16.814 12.834 1.00 93.88 483 ARG A N 1
ATOM 3840 C CA . ARG A 1 483 ? 14.716 -17.403 12.934 1.00 93.88 483 ARG A CA 1
ATOM 3841 C C . ARG A 1 483 ? 15.015 -18.405 11.819 1.00 93.88 483 ARG A C 1
ATOM 3843 O O . ARG A 1 483 ? 16.181 -18.607 11.496 1.00 93.88 483 ARG A O 1
ATOM 3850 N N . GLY A 1 484 ? 13.983 -19.034 11.253 1.00 92.19 484 GLY A N 1
ATOM 3851 C CA . GLY A 1 484 ? 14.111 -19.999 10.159 1.00 92.19 484 GLY A CA 1
ATOM 3852 C C . GLY A 1 484 ? 14.127 -19.383 8.756 1.00 92.19 484 GLY A C 1
ATOM 3853 O O . GLY A 1 484 ? 14.296 -20.121 7.788 1.00 92.19 484 GLY A O 1
ATOM 3854 N N . LEU A 1 485 ? 13.933 -18.065 8.615 1.00 94.19 485 LEU A N 1
ATOM 3855 C CA . LEU A 1 485 ? 13.771 -17.408 7.315 1.00 94.19 485 LEU A CA 1
ATOM 3856 C C . LEU A 1 485 ? 15.052 -16.709 6.849 1.00 94.19 485 LEU A C 1
ATOM 3858 O O . LEU A 1 485 ? 15.662 -15.942 7.590 1.00 94.19 485 LEU A O 1
ATOM 3862 N N . ALA A 1 486 ? 15.403 -16.902 5.574 1.00 93.19 486 ALA A N 1
ATOM 3863 C CA . ALA A 1 486 ? 16.509 -16.187 4.929 1.00 93.19 486 ALA A CA 1
ATOM 3864 C C . ALA A 1 486 ? 16.253 -14.668 4.835 1.00 93.19 486 ALA A C 1
ATOM 3866 O O . ALA A 1 486 ? 17.182 -13.874 4.964 1.00 93.19 486 ALA A O 1
ATOM 3867 N N . LEU A 1 487 ? 14.984 -14.274 4.674 1.00 95.50 487 LEU A N 1
ATOM 3868 C CA . LEU A 1 487 ? 14.504 -12.906 4.849 1.00 95.50 487 LEU A CA 1
ATOM 3869 C C . LEU A 1 487 ? 13.335 -12.909 5.850 1.00 95.50 487 LEU A C 1
ATOM 3871 O O . LEU A 1 487 ? 12.221 -13.282 5.477 1.00 95.50 487 LEU A O 1
ATOM 3875 N N . PRO A 1 488 ? 13.561 -12.498 7.109 1.00 95.50 488 PRO A N 1
ATOM 3876 C CA . PRO A 1 488 ? 12.496 -12.293 8.085 1.00 95.50 488 PRO A CA 1
ATOM 3877 C C . PRO A 1 488 ? 11.420 -11.311 7.604 1.00 95.50 488 PRO A C 1
ATOM 3879 O O . PRO A 1 488 ? 11.715 -10.352 6.890 1.00 95.50 488 PRO A O 1
ATOM 3882 N N . TYR A 1 489 ? 10.189 -11.497 8.080 1.00 96.31 489 TYR A N 1
ATOM 3883 C CA . TYR A 1 489 ? 9.094 -10.533 7.958 1.00 96.31 489 TYR A CA 1
ATOM 3884 C C . TYR A 1 489 ? 8.801 -9.942 9.352 1.00 96.31 489 TYR A C 1
ATOM 3886 O O . TYR A 1 489 ? 8.170 -10.616 10.169 1.00 96.31 489 TYR A O 1
ATOM 3894 N N . PRO A 1 490 ? 9.308 -8.732 9.671 1.00 93.25 490 PRO A N 1
ATOM 3895 C CA . PRO A 1 490 ? 9.164 -8.112 10.990 1.00 93.25 490 PRO A CA 1
ATOM 3896 C C . PRO A 1 490 ? 8.088 -7.015 11.043 1.00 93.25 490 PRO A C 1
ATOM 3898 O O . PRO A 1 490 ? 7.850 -6.457 12.109 1.00 93.25 490 PRO A O 1
ATOM 3901 N N . TYR A 1 491 ? 7.469 -6.651 9.915 1.00 93.62 491 TYR A N 1
ATOM 3902 C CA . TYR A 1 491 ? 6.644 -5.435 9.793 1.00 93.62 491 TYR A CA 1
ATOM 3903 C C . TYR A 1 491 ? 5.297 -5.508 10.535 1.00 93.62 491 TYR A C 1
ATOM 3905 O O . TYR A 1 491 ? 4.578 -4.517 10.602 1.00 93.62 491 TYR A O 1
ATOM 3913 N N . LEU A 1 492 ? 4.978 -6.673 11.105 1.00 92.56 492 LEU A N 1
ATOM 3914 C CA . LEU A 1 492 ? 3.858 -6.900 12.015 1.00 92.56 492 LEU A CA 1
ATOM 3915 C C . LEU A 1 492 ? 4.293 -7.485 13.376 1.00 92.56 492 LEU A C 1
ATOM 3917 O O . LEU A 1 492 ? 3.434 -7.884 14.153 1.00 92.56 492 LEU A O 1
ATOM 3921 N N . ASP A 1 493 ? 5.589 -7.504 13.726 1.00 89.69 493 ASP A N 1
ATOM 3922 C CA . ASP A 1 493 ? 6.008 -7.838 15.101 1.00 89.69 493 ASP A CA 1
ATOM 3923 C C . ASP A 1 493 ? 5.467 -6.749 16.057 1.00 89.69 493 ASP A C 1
ATOM 3925 O O . ASP A 1 493 ? 5.879 -5.591 15.934 1.00 89.69 493 ASP A O 1
ATOM 3929 N N . PRO A 1 494 ? 4.547 -7.047 16.999 1.00 85.06 494 PRO A N 1
ATOM 3930 C CA . PRO A 1 494 ? 3.809 -6.019 17.740 1.00 85.06 494 PRO A CA 1
ATOM 3931 C C . PRO A 1 494 ? 4.654 -4.939 18.448 1.00 85.06 494 PRO A C 1
ATOM 3933 O O . PRO A 1 494 ? 4.242 -3.774 18.436 1.00 85.06 494 PRO A O 1
ATOM 3936 N N . PRO A 1 495 ? 5.855 -5.219 19.003 1.00 81.25 495 PRO A N 1
ATOM 3937 C CA . PRO A 1 495 ? 6.757 -4.195 19.540 1.00 81.25 495 PRO A CA 1
ATOM 3938 C C . PRO A 1 495 ? 7.300 -3.185 18.511 1.00 81.25 495 PRO A C 1
ATOM 3940 O O . PRO A 1 495 ? 8.002 -2.253 18.911 1.00 81.25 495 PRO A O 1
ATOM 3943 N N . LEU A 1 496 ? 7.011 -3.364 17.218 1.00 81.25 496 LEU A N 1
ATOM 3944 C CA . LEU A 1 496 ? 7.345 -2.469 16.104 1.00 81.25 496 LEU A CA 1
ATOM 3945 C C . LEU A 1 496 ? 6.109 -1.778 15.481 1.00 81.25 496 LEU A C 1
ATOM 3947 O O . LEU A 1 496 ? 6.274 -0.943 14.592 1.00 81.25 496 LEU A O 1
ATOM 3951 N N . ILE A 1 497 ? 4.890 -2.090 15.940 1.00 78.00 497 ILE A N 1
ATOM 3952 C CA . ILE A 1 497 ? 3.643 -1.446 15.493 1.00 78.00 497 ILE A CA 1
ATOM 3953 C C . ILE A 1 497 ? 3.347 -0.213 16.366 1.00 78.00 497 ILE A C 1
ATOM 3955 O O . ILE A 1 497 ? 3.403 -0.284 17.598 1.00 78.00 497 ILE A O 1
ATOM 3959 N N . GLU A 1 498 ? 3.015 0.917 15.729 1.00 68.56 498 GLU A N 1
ATOM 3960 C CA . GLU A 1 498 ? 2.700 2.175 16.424 1.00 68.56 498 GLU A CA 1
ATOM 3961 C C . GLU A 1 498 ? 1.395 2.070 17.254 1.00 68.56 498 GLU A C 1
ATOM 3963 O O . GLU A 1 498 ? 0.433 1.412 16.860 1.00 68.56 498 GLU A O 1
ATOM 3968 N N . ASN A 1 499 ? 1.343 2.773 18.395 1.00 61.59 499 ASN A N 1
ATOM 3969 C CA . ASN A 1 499 ? 0.140 3.009 19.219 1.00 61.59 499 ASN A CA 1
ATOM 3970 C C . ASN A 1 499 ? -0.726 1.771 19.587 1.00 61.59 499 ASN A C 1
ATOM 3972 O O . ASN A 1 499 ? -1.942 1.808 19.426 1.00 61.59 499 ASN A O 1
ATOM 3976 N N . ILE A 1 500 ? -0.149 0.715 20.178 1.00 49.00 500 ILE A N 1
ATOM 3977 C CA . ILE A 1 500 ? -0.921 -0.363 20.860 1.00 49.00 500 ILE A CA 1
ATOM 3978 C C . ILE A 1 500 ? -0.993 -0.152 22.403 1.00 49.00 500 ILE A C 1
ATOM 3980 O O . ILE A 1 500 ? -1.658 -0.900 23.111 1.00 49.00 500 ILE A O 1
ATOM 3984 N N . MET A 1 501 ? -0.355 0.890 22.962 1.00 42.41 501 MET A N 1
ATOM 3985 C CA . MET A 1 501 ? -0.209 1.083 24.423 1.00 42.41 501 MET A CA 1
ATOM 3986 C C . MET A 1 501 ? -0.744 2.421 24.948 1.00 42.41 501 MET A C 1
ATOM 3988 O O . MET A 1 501 ? -0.541 3.472 24.337 1.00 42.41 501 MET A O 1
ATOM 3992 N N . SER A 1 502 ? -1.274 2.389 26.172 1.00 41.81 502 SER A N 1
ATOM 3993 C CA . SER A 1 502 ? -1.524 3.574 26.998 1.00 41.81 502 SER A CA 1
ATOM 3994 C C . SER A 1 502 ? -0.298 3.903 27.861 1.00 41.81 502 SER A C 1
ATOM 3996 O O . SER A 1 502 ? 0.204 3.052 28.596 1.00 41.81 502 SER A O 1
ATOM 3998 N N . LYS A 1 503 ? 0.189 5.152 27.800 1.00 42.78 503 LYS A N 1
ATOM 3999 C CA . LYS A 1 503 ? 1.296 5.638 28.646 1.00 42.78 503 LYS A CA 1
ATOM 4000 C C . LYS A 1 503 ? 0.778 6.450 29.827 1.00 42.78 503 LYS A C 1
ATOM 4002 O O . LYS A 1 503 ? 0.168 7.502 29.644 1.00 42.78 503 LYS A O 1
ATOM 4007 N N . TYR A 1 504 ? 1.083 5.990 31.034 1.00 47.84 504 TYR A N 1
ATOM 4008 C CA . TYR A 1 504 ? 0.700 6.618 32.292 1.00 47.84 504 TYR A CA 1
ATOM 4009 C C . TYR A 1 504 ? 1.913 7.315 32.918 1.00 47.84 504 TYR A C 1
ATOM 4011 O O . TYR A 1 504 ? 3.062 6.920 32.719 1.00 47.84 504 TYR A O 1
ATOM 4019 N N . THR A 1 505 ? 1.686 8.369 33.702 1.00 52.38 505 THR A N 1
ATOM 4020 C CA . THR A 1 505 ? 2.758 8.990 34.504 1.00 52.38 505 THR A CA 1
ATOM 4021 C C . THR A 1 505 ? 2.394 8.928 35.974 1.00 52.38 505 THR A C 1
ATOM 4023 O O . THR A 1 505 ? 1.417 9.545 36.394 1.00 52.38 505 THR A O 1
ATOM 4026 N N . VAL A 1 506 ? 3.201 8.224 36.765 1.00 54.34 506 VAL A N 1
ATOM 4027 C CA . VAL A 1 506 ? 3.097 8.218 38.224 1.00 54.34 506 VAL A CA 1
ATOM 4028 C C . VAL A 1 506 ? 3.910 9.389 38.766 1.00 54.34 506 VAL A C 1
ATOM 4030 O O . VAL A 1 506 ? 5.099 9.526 38.482 1.00 54.34 506 VAL A O 1
ATOM 4033 N N . ARG A 1 507 ? 3.275 10.247 39.561 1.00 61.88 507 ARG A N 1
ATOM 4034 C CA . ARG A 1 507 ? 3.929 11.309 40.331 1.00 61.88 507 ARG A CA 1
ATOM 4035 C C . ARG A 1 507 ? 3.867 10.992 41.817 1.00 61.88 507 ARG A C 1
ATOM 4037 O O . ARG A 1 507 ? 2.818 10.597 42.323 1.00 61.88 507 ARG A O 1
ATOM 4044 N N . VAL A 1 508 ? 4.976 11.222 42.509 1.00 61.59 508 VAL A N 1
ATOM 4045 C CA . VAL A 1 508 ? 5.125 10.991 43.952 1.00 61.59 508 VAL A CA 1
ATOM 4046 C C . VAL A 1 508 ? 5.473 12.312 44.625 1.00 61.59 508 VAL A C 1
ATOM 4048 O O . VAL A 1 508 ? 6.366 13.012 44.143 1.00 61.59 508 VAL A O 1
ATOM 4051 N N . ALA A 1 509 ? 4.810 12.632 45.736 1.00 63.84 509 ALA A N 1
ATOM 4052 C CA . ALA A 1 509 ? 5.196 13.733 46.616 1.00 63.84 509 ALA A CA 1
ATOM 4053 C C . ALA A 1 509 ? 5.452 13.232 48.043 1.00 63.84 509 ALA A C 1
ATOM 4055 O O . ALA A 1 509 ? 4.613 12.537 48.628 1.00 63.84 509 ALA A O 1
ATOM 4056 N N . THR A 1 510 ? 6.584 13.630 48.621 1.00 60.53 510 THR A N 1
ATOM 4057 C CA . THR A 1 510 ? 6.857 13.510 50.059 1.00 60.53 510 THR A CA 1
ATOM 4058 C C . THR A 1 510 ? 6.099 14.560 50.875 1.00 60.53 510 THR A C 1
ATOM 4060 O O . THR A 1 510 ? 5.478 15.490 50.351 1.00 60.53 510 THR A O 1
ATOM 4063 N N . SER A 1 511 ? 6.112 14.386 52.195 1.00 57.31 511 SER A N 1
ATOM 4064 C CA . SER A 1 511 ? 5.692 15.420 53.140 1.00 57.31 511 SER A CA 1
ATOM 4065 C C . SER A 1 511 ? 6.604 16.657 53.094 1.00 57.31 511 SER A C 1
ATOM 4067 O O . SER A 1 511 ? 7.767 16.589 52.701 1.00 57.31 511 SER A O 1
ATOM 4069 N N . SER A 1 512 ? 6.074 17.784 53.568 1.00 55.38 512 SER A N 1
ATOM 4070 C CA . SER A 1 512 ? 6.813 19.034 53.780 1.00 55.38 512 SER A CA 1
ATOM 4071 C C . SER A 1 512 ? 7.458 19.113 55.174 1.00 55.38 512 SER A C 1
ATOM 4073 O O . SER A 1 512 ? 7.899 20.180 55.597 1.00 55.38 512 SER A O 1
ATOM 4075 N N . LEU A 1 513 ? 7.470 18.009 55.934 1.00 48.75 513 LEU A N 1
ATOM 4076 C CA . LEU A 1 513 ? 8.084 17.929 57.262 1.00 48.75 513 LEU A CA 1
ATOM 4077 C C . LEU A 1 513 ? 9.603 17.726 57.176 1.00 48.75 513 LEU A C 1
ATOM 4079 O O . LEU A 1 513 ? 10.100 16.928 56.374 1.00 48.75 513 LEU A O 1
ATOM 4083 N N . LEU A 1 514 ? 10.333 18.429 58.045 1.00 42.66 514 LEU A N 1
ATOM 4084 C CA . LEU A 1 514 ? 11.790 18.374 58.130 1.00 42.66 514 LEU A CA 1
ATOM 4085 C C . LEU A 1 514 ? 12.259 16.951 58.471 1.00 42.66 514 LEU A C 1
ATOM 4087 O O . LEU A 1 514 ? 11.855 16.382 59.481 1.00 42.66 514 LEU A O 1
ATOM 4091 N N . GLY A 1 515 ? 13.122 16.386 57.624 1.00 46.59 515 GLY A N 1
ATOM 4092 C CA . GLY A 1 515 ? 13.628 15.015 57.772 1.00 46.59 515 GLY A CA 1
ATOM 4093 C C . GLY A 1 515 ? 12.819 13.934 57.045 1.00 46.59 515 GLY A C 1
ATOM 4094 O O . GLY A 1 515 ? 13.235 12.778 57.062 1.00 46.59 515 GLY A O 1
ATOM 4095 N N . SER A 1 516 ? 11.719 14.285 56.369 1.00 48.56 516 SER A N 1
ATOM 4096 C CA . SER A 1 516 ? 10.968 13.339 55.533 1.00 48.56 516 SER A CA 1
ATOM 4097 C C . SER A 1 516 ? 11.780 12.824 54.330 1.00 48.56 516 SER A C 1
ATOM 4099 O O . SER A 1 516 ? 12.551 13.555 53.703 1.00 48.56 516 SER A O 1
ATOM 4101 N N . GLY A 1 517 ? 11.603 11.533 54.041 1.00 51.38 517 GLY A N 1
ATOM 4102 C CA . GLY A 1 517 ? 12.276 10.765 52.991 1.00 51.38 517 GLY A CA 1
ATOM 4103 C C . GLY A 1 517 ? 12.249 9.269 53.316 1.00 51.38 517 GLY A C 1
ATOM 4104 O O . GLY A 1 517 ? 11.638 8.880 54.313 1.00 51.38 517 GLY A O 1
ATOM 4105 N N . THR A 1 518 ? 12.900 8.433 52.504 1.00 51.78 518 THR A N 1
ATOM 4106 C CA . THR A 1 518 ? 13.061 6.991 52.775 1.00 51.78 518 THR A CA 1
ATOM 4107 C C . THR A 1 518 ? 14.485 6.514 52.461 1.00 51.78 518 THR A C 1
ATOM 4109 O O . THR A 1 518 ? 15.234 7.193 51.760 1.00 51.78 518 THR A O 1
ATOM 4112 N N . TRP A 1 519 ? 14.860 5.359 53.011 1.00 51.59 519 TRP A N 1
ATOM 4113 C CA . TRP A 1 519 ? 16.080 4.612 52.670 1.00 51.59 519 TRP A CA 1
ATOM 4114 C C . TRP A 1 519 ? 15.775 3.217 52.099 1.00 51.59 519 TRP A C 1
ATOM 4116 O O . TRP A 1 519 ? 16.691 2.515 51.667 1.00 51.59 519 TRP A O 1
ATOM 4126 N N . ASP A 1 520 ? 14.505 2.808 52.113 1.00 51.16 520 ASP A N 1
ATOM 4127 C CA . ASP A 1 520 ? 14.055 1.518 51.601 1.00 51.16 520 ASP A CA 1
ATOM 4128 C C . ASP A 1 520 ? 13.804 1.586 50.095 1.00 51.16 520 ASP A C 1
ATOM 4130 O O . ASP A 1 520 ? 13.479 2.642 49.545 1.00 51.16 520 ASP A O 1
ATOM 4134 N N . ARG A 1 521 ? 13.926 0.439 49.421 1.00 56.78 521 ARG A N 1
ATOM 4135 C CA . ARG A 1 521 ? 13.605 0.350 47.995 1.00 56.78 521 ARG A CA 1
ATOM 4136 C C . ARG A 1 521 ? 12.096 0.365 47.829 1.00 56.78 521 ARG A C 1
ATOM 4138 O O . ARG A 1 521 ? 11.411 -0.452 48.443 1.00 56.78 521 ARG A O 1
ATOM 4145 N N . VAL A 1 522 ? 11.596 1.262 46.984 1.00 56.75 522 VAL A N 1
ATOM 4146 C CA . VAL A 1 522 ? 10.161 1.431 46.735 1.00 56.75 522 VAL A CA 1
ATOM 4147 C C . VAL A 1 522 ? 9.877 1.163 45.267 1.00 56.75 522 VAL A C 1
ATOM 4149 O O . VAL A 1 522 ? 10.482 1.777 44.386 1.00 56.75 522 VAL A O 1
ATOM 4152 N N . SER A 1 523 ? 8.916 0.285 44.994 1.00 58.56 523 SER A N 1
ATOM 4153 C CA . SER A 1 523 ? 8.386 0.088 43.645 1.00 58.56 523 SER A CA 1
ATOM 4154 C C . SER A 1 523 ? 6.871 0.198 43.606 1.00 58.56 523 SER A C 1
ATOM 4156 O O . SER A 1 523 ? 6.192 -0.142 44.574 1.00 58.56 523 SER A O 1
ATOM 4158 N N . VAL A 1 524 ? 6.358 0.655 42.468 1.00 59.66 524 VAL A N 1
ATOM 4159 C CA . VAL A 1 524 ? 4.928 0.803 42.196 1.00 59.66 524 VAL A CA 1
ATOM 4160 C C . VAL A 1 524 ? 4.537 0.009 40.953 1.00 59.66 524 VAL A C 1
ATOM 4162 O O . VAL A 1 524 ? 5.296 -0.074 39.988 1.00 59.66 524 VAL A O 1
ATOM 4165 N N . SER A 1 525 ? 3.337 -0.551 40.982 1.00 55.25 525 SER A N 1
ATOM 4166 C CA . SER A 1 525 ? 2.691 -1.281 39.895 1.00 55.25 525 SER A CA 1
ATOM 4167 C C . SER A 1 525 ? 1.232 -0.832 39.757 1.00 55.25 525 SER A C 1
ATOM 4169 O O . SER A 1 525 ? 0.594 -0.391 40.716 1.00 55.25 525 SER A O 1
ATOM 4171 N N . LEU A 1 526 ? 0.714 -0.896 38.534 1.00 58.56 526 LEU A N 1
ATOM 4172 C CA . LEU A 1 526 ? -0.679 -0.624 38.195 1.00 58.56 526 LEU A CA 1
ATOM 4173 C C . LEU A 1 526 ? -1.453 -1.945 38.175 1.00 58.56 526 LEU A C 1
ATOM 4175 O O . LEU A 1 526 ? -0.964 -2.932 37.630 1.00 58.56 526 LEU A O 1
ATOM 4179 N N . ASP A 1 527 ? -2.629 -1.944 38.798 1.00 51.34 527 ASP A N 1
ATOM 4180 C CA . ASP A 1 527 ? -3.437 -3.131 39.096 1.00 51.34 527 ASP A CA 1
ATOM 4181 C C . ASP A 1 527 ? -4.723 -3.097 38.248 1.00 51.34 527 ASP A C 1
ATOM 4183 O O . ASP A 1 527 ? -5.553 -2.187 38.398 1.00 51.34 527 ASP A O 1
ATOM 4187 N N . GLY A 1 528 ? -4.834 -4.031 37.296 1.00 48.62 528 GLY A N 1
ATOM 4188 C CA . GLY A 1 528 ? -5.898 -4.116 36.289 1.00 48.62 528 GLY A CA 1
ATOM 4189 C C . GLY A 1 528 ? -6.629 -5.462 36.305 1.00 48.62 528 GLY A C 1
ATOM 4190 O O . GLY A 1 528 ? -6.291 -6.362 37.063 1.00 48.62 528 GLY A O 1
ATOM 4191 N N . THR A 1 529 ? -7.665 -5.607 35.476 1.00 39.88 529 THR A N 1
ATOM 4192 C CA . THR A 1 529 ? -8.555 -6.783 35.507 1.00 39.88 529 THR A CA 1
ATOM 4193 C C . THR A 1 529 ? -7.926 -8.129 35.103 1.00 39.88 529 THR A C 1
ATOM 4195 O O . THR A 1 529 ? -8.420 -9.129 35.624 1.00 39.88 529 THR A O 1
ATOM 4198 N N . PRO A 1 530 ? -6.867 -8.205 34.262 1.00 36.03 530 PRO A N 1
ATOM 4199 C CA . PRO A 1 530 ? -6.134 -9.458 34.026 1.00 36.03 530 PRO A CA 1
ATOM 4200 C C . PRO A 1 530 ? -4.761 -9.540 34.726 1.00 36.03 530 PRO A C 1
ATOM 4202 O O . PRO A 1 530 ? -4.384 -10.615 35.182 1.00 36.03 530 PRO A O 1
ATOM 4205 N N . ASP A 1 531 ? -4.012 -8.430 34.804 1.00 45.72 531 ASP A N 1
ATOM 4206 C CA . ASP A 1 531 ? -2.565 -8.417 35.085 1.00 45.72 531 ASP A CA 1
ATOM 4207 C C . ASP A 1 531 ? -2.102 -7.221 35.947 1.00 45.72 531 ASP A C 1
ATOM 4209 O O . ASP A 1 531 ? -2.649 -6.116 35.872 1.00 45.72 531 ASP A O 1
ATOM 4213 N N . GLU A 1 532 ? -1.009 -7.428 36.695 1.00 48.09 532 GLU A N 1
ATOM 4214 C CA . GLU A 1 532 ? -0.236 -6.389 37.396 1.00 48.09 532 GLU A CA 1
ATOM 4215 C C . GLU A 1 532 ? 0.910 -5.874 36.496 1.00 48.09 532 GLU A C 1
ATOM 4217 O O . GLU A 1 532 ? 1.683 -6.654 35.934 1.00 48.09 532 GLU A O 1
ATOM 4222 N N . SER A 1 533 ? 1.079 -4.552 36.368 1.00 53.72 533 SER A N 1
ATOM 4223 C CA . SER A 1 533 ? 2.169 -3.989 35.554 1.00 53.72 533 SER A CA 1
ATOM 4224 C C . SER A 1 533 ? 3.554 -4.304 36.132 1.00 53.72 533 SER A C 1
ATOM 4226 O O . SER A 1 533 ? 3.741 -4.330 37.349 1.00 53.72 533 SER A O 1
ATOM 4228 N N . SER A 1 534 ? 4.583 -4.386 35.281 1.00 51.69 534 SER A N 1
ATOM 4229 C CA . SER A 1 534 ? 5.973 -4.552 35.733 1.00 51.69 534 SER A CA 1
ATOM 4230 C C . SER A 1 534 ? 6.369 -3.513 36.794 1.00 51.69 534 SER A C 1
ATOM 4232 O O . SER A 1 534 ? 6.239 -2.313 36.545 1.00 51.69 534 SER A O 1
ATOM 4234 N N . ARG A 1 535 ? 6.882 -3.973 37.946 1.00 56.56 535 ARG A N 1
ATOM 4235 C CA . ARG A 1 535 ? 7.292 -3.130 39.085 1.00 56.56 535 ARG A CA 1
ATOM 4236 C C . ARG A 1 535 ? 8.239 -2.001 38.664 1.00 56.56 535 ARG A C 1
ATOM 4238 O O . ARG A 1 535 ? 9.412 -2.229 38.366 1.00 56.56 535 ARG A O 1
ATOM 4245 N N . LEU A 1 536 ? 7.744 -0.773 38.733 1.00 57.62 536 LEU A N 1
ATOM 4246 C CA . LEU A 1 536 ? 8.491 0.447 38.471 1.00 57.62 536 LEU A CA 1
ATOM 4247 C C . LEU A 1 536 ? 9.203 0.889 39.755 1.00 57.62 536 LEU A C 1
ATOM 4249 O O . LEU A 1 536 ? 8.548 1.354 40.689 1.00 57.62 536 LEU A O 1
ATOM 4253 N N . ARG A 1 537 ? 10.536 0.745 39.834 1.00 57.16 537 ARG A N 1
ATOM 4254 C CA . ARG A 1 537 ? 11.305 1.329 40.951 1.00 57.16 537 ARG A CA 1
ATOM 4255 C C . ARG A 1 537 ? 11.213 2.850 40.907 1.00 57.16 537 ARG A C 1
ATOM 4257 O O . ARG A 1 537 ? 11.366 3.466 39.854 1.00 57.16 537 ARG A O 1
ATOM 4264 N N . LEU A 1 538 ? 10.979 3.430 42.076 1.00 55.59 538 LEU A N 1
ATOM 4265 C CA . LEU A 1 538 ? 10.929 4.871 42.294 1.00 55.59 538 LEU A CA 1
ATOM 4266 C C . LEU A 1 538 ? 12.275 5.420 42.800 1.00 55.59 538 LEU A C 1
ATOM 4268 O O . LEU A 1 538 ? 12.476 6.632 42.797 1.00 55.59 538 LEU A O 1
ATOM 4272 N N . ASP A 1 539 ? 13.183 4.538 43.226 1.00 52.97 539 ASP A N 1
ATOM 4273 C CA . ASP A 1 539 ? 14.472 4.841 43.845 1.00 52.97 539 ASP A CA 1
ATOM 4274 C C . ASP A 1 539 ? 15.677 4.496 42.946 1.00 52.97 539 ASP A C 1
ATOM 4276 O O . ASP A 1 539 ? 15.670 3.527 42.181 1.00 52.97 539 ASP A O 1
ATOM 4280 N N . GLY A 1 540 ? 16.743 5.289 43.067 1.00 49.81 540 GLY A N 1
ATOM 4281 C CA . GLY A 1 540 ? 18.010 5.109 42.370 1.00 49.81 540 GLY A CA 1
ATOM 4282 C C . GLY A 1 540 ? 19.019 4.327 43.214 1.00 49.81 540 GLY A C 1
ATOM 4283 O O . GLY A 1 540 ? 18.814 3.156 43.553 1.00 49.81 540 GLY A O 1
ATOM 4284 N N . PHE A 1 541 ? 20.152 4.968 43.507 1.00 35.94 541 PHE A N 1
ATOM 4285 C CA . PHE A 1 541 ? 21.194 4.446 44.395 1.00 35.94 541 PHE A CA 1
ATOM 4286 C C . PHE A 1 541 ? 21.717 5.583 45.285 1.00 35.94 541 PHE A C 1
ATOM 4288 O O . PHE A 1 541 ? 22.799 6.128 45.070 1.00 35.94 541 PHE A O 1
ATOM 4295 N N . GLY A 1 542 ? 20.914 5.989 46.268 1.00 44.31 542 GLY A N 1
ATOM 4296 C CA . GLY A 1 542 ? 21.258 7.089 47.163 1.00 44.31 542 GLY A CA 1
ATOM 4297 C C . GLY A 1 542 ? 20.156 7.408 48.169 1.00 44.31 542 GLY A C 1
ATOM 4298 O O . GLY A 1 542 ? 19.323 6.567 48.492 1.00 44.31 542 GLY A O 1
ATOM 4299 N N . LYS A 1 543 ? 20.172 8.644 48.678 1.00 41.78 543 LYS A N 1
ATOM 4300 C CA . LYS A 1 543 ? 19.135 9.179 49.570 1.00 41.78 543 LYS A CA 1
ATOM 4301 C C . LYS A 1 543 ? 18.046 9.867 48.746 1.00 41.78 543 LYS A C 1
ATOM 4303 O O . LYS A 1 543 ? 17.996 11.099 48.666 1.00 41.78 543 LYS A O 1
ATOM 4308 N N . ASP A 1 544 ? 17.231 9.056 48.088 1.00 49.31 544 ASP A N 1
ATOM 4309 C CA . ASP A 1 544 ? 16.163 9.529 47.213 1.00 49.31 544 ASP A CA 1
ATOM 4310 C C . ASP A 1 544 ? 14.959 10.058 48.013 1.00 49.31 544 ASP A C 1
ATOM 4312 O O . ASP A 1 544 ? 14.753 9.714 49.176 1.00 49.31 544 ASP A O 1
ATOM 4316 N N . PHE A 1 545 ? 14.181 10.948 47.388 1.00 51.03 545 PHE A N 1
ATOM 4317 C CA . PHE A 1 545 ? 13.056 11.672 47.999 1.00 51.03 545 PHE A CA 1
ATOM 4318 C C . PHE A 1 545 ? 13.422 12.482 49.257 1.00 51.03 545 PHE A C 1
ATOM 4320 O O . PHE A 1 545 ? 13.176 12.082 50.392 1.00 51.03 545 PHE A O 1
ATOM 4327 N N . ARG A 1 546 ? 13.962 13.689 49.049 1.00 50.03 546 ARG A N 1
ATOM 4328 C CA . ARG A 1 546 ? 14.072 14.715 50.104 1.00 50.03 546 ARG A CA 1
ATOM 4329 C C . ARG A 1 546 ? 12.698 15.343 50.424 1.00 50.03 546 ARG A C 1
ATOM 4331 O O . ARG A 1 546 ? 11.703 15.072 49.752 1.00 50.03 546 ARG A O 1
ATOM 4338 N N . GLN A 1 547 ? 12.658 16.195 51.446 1.00 43.34 547 GLN A N 1
ATOM 4339 C CA . GLN A 1 547 ? 11.519 17.062 51.772 1.00 43.34 547 GLN A CA 1
ATOM 4340 C C . GLN A 1 547 ? 11.039 17.835 50.529 1.00 43.34 547 GLN A C 1
ATOM 4342 O O . GLN A 1 547 ? 11.866 18.354 49.777 1.00 43.34 547 GLN A O 1
ATOM 4347 N N . ASP A 1 548 ? 9.720 17.862 50.308 1.00 47.62 548 ASP A N 1
ATOM 4348 C CA . ASP A 1 548 ? 9.048 18.476 49.145 1.00 47.62 548 ASP A CA 1
ATOM 4349 C C . ASP A 1 548 ? 9.554 18.011 47.754 1.00 47.62 548 ASP A C 1
ATOM 4351 O O . ASP A 1 548 ? 9.333 18.673 46.737 1.00 47.62 548 ASP A O 1
ATOM 4355 N N . ALA A 1 549 ? 10.200 16.841 47.672 1.00 49.72 549 ALA A N 1
ATOM 4356 C CA . ALA A 1 549 ? 10.630 16.260 46.405 1.00 49.72 549 ALA A CA 1
ATOM 4357 C C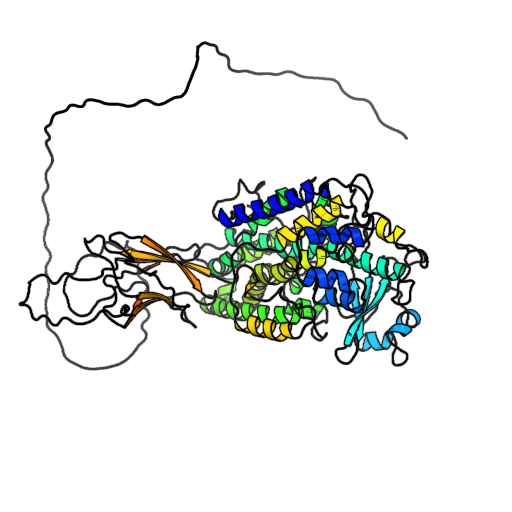 . ALA A 1 549 ? 9.439 15.760 45.570 1.00 49.72 549 ALA A C 1
ATOM 4359 O O . ALA A 1 549 ? 8.571 15.026 46.047 1.00 49.72 549 ALA A O 1
ATOM 4360 N N . MET A 1 550 ? 9.455 16.121 44.286 1.00 49.53 550 MET A N 1
ATOM 4361 C CA . MET A 1 550 ? 8.493 15.700 43.271 1.00 49.53 550 MET A CA 1
ATOM 4362 C C . MET A 1 550 ? 9.210 14.910 42.176 1.00 49.53 550 MET A C 1
ATOM 4364 O O . MET A 1 550 ? 9.908 15.496 41.350 1.00 49.53 550 MET A O 1
ATOM 4368 N N . SER A 1 551 ? 8.997 13.594 42.140 1.00 52.47 551 SER A N 1
ATOM 4369 C CA . SER A 1 551 ? 9.463 12.737 41.041 1.00 52.47 551 SER A CA 1
ATOM 4370 C C . SER A 1 551 ? 8.287 12.339 40.156 1.00 52.47 551 SER A C 1
ATOM 4372 O O . SER A 1 551 ? 7.214 11.996 40.657 1.00 52.47 551 SER A O 1
ATOM 4374 N N . ALA A 1 552 ? 8.498 12.364 38.841 1.00 44.06 552 ALA A N 1
ATOM 4375 C CA . ALA A 1 552 ? 7.585 11.818 37.845 1.00 44.06 552 ALA A CA 1
ATOM 4376 C C . ALA A 1 552 ? 8.271 10.634 37.156 1.00 44.06 552 ALA A C 1
ATOM 4378 O O . ALA A 1 552 ? 9.392 10.778 36.673 1.00 44.06 552 ALA A O 1
ATOM 4379 N N . VAL A 1 553 ? 7.607 9.481 37.119 1.00 49.66 553 VAL A N 1
ATOM 4380 C CA . VAL A 1 553 ? 8.134 8.243 36.536 1.00 49.66 553 VAL A CA 1
ATOM 4381 C C . VAL A 1 553 ? 7.084 7.662 35.586 1.00 49.66 553 VAL A C 1
ATOM 4383 O O . VAL A 1 553 ? 5.884 7.702 35.867 1.00 49.66 553 VAL A O 1
ATOM 4386 N N . LEU A 1 554 ? 7.526 7.185 34.424 1.00 41.84 554 LEU A N 1
ATOM 4387 C CA . LEU A 1 554 ? 6.653 6.638 33.384 1.00 41.84 554 LEU A CA 1
ATOM 4388 C C . LEU A 1 554 ? 6.273 5.192 33.711 1.00 41.84 554 LEU A C 1
ATOM 4390 O O . LEU A 1 554 ? 7.148 4.381 34.004 1.00 41.84 554 LEU A O 1
ATOM 4394 N N . ALA A 1 555 ? 4.980 4.887 33.628 1.00 42.09 555 ALA A N 1
ATOM 4395 C CA . ALA A 1 555 ? 4.432 3.544 33.753 1.00 42.09 555 ALA A CA 1
ATOM 4396 C C . ALA A 1 555 ? 3.705 3.181 32.450 1.00 42.09 555 ALA A C 1
ATOM 4398 O O . ALA A 1 555 ? 2.939 3.980 31.910 1.00 42.09 555 ALA A O 1
ATOM 4399 N N . GLU A 1 556 ? 3.950 1.981 31.937 1.00 48.06 556 GLU A N 1
ATOM 4400 C CA . GLU A 1 556 ? 3.395 1.501 30.670 1.00 48.06 556 GLU A CA 1
ATOM 4401 C C . GLU A 1 556 ? 2.620 0.209 30.947 1.00 48.06 556 GLU A C 1
ATOM 4403 O O . GLU A 1 556 ? 3.136 -0.692 31.611 1.00 48.06 556 GLU A O 1
ATOM 4408 N N . THR A 1 557 ? 1.375 0.125 30.473 1.00 42.28 557 THR A N 1
ATOM 4409 C CA . THR A 1 557 ? 0.506 -1.050 30.652 1.00 42.28 557 THR A CA 1
ATOM 4410 C C . THR A 1 557 ? -0.152 -1.430 29.324 1.00 42.28 557 THR A C 1
ATOM 4412 O O . THR A 1 557 ? -0.291 -0.563 28.452 1.00 42.28 557 THR A O 1
ATOM 4415 N N . PRO A 1 558 ? -0.565 -2.699 29.141 1.00 40.00 558 PRO A N 1
ATOM 4416 C CA . PRO A 1 558 ? -1.389 -3.090 28.002 1.00 40.00 558 PRO A CA 1
ATOM 4417 C C . PRO A 1 558 ? -2.653 -2.226 27.905 1.00 40.00 558 PRO A C 1
ATOM 4419 O O . PRO A 1 558 ? -3.201 -1.795 28.921 1.00 40.00 558 PRO A O 1
ATOM 4422 N N . SER A 1 559 ? -3.146 -1.996 26.689 1.00 46.03 559 SER A N 1
ATOM 4423 C CA . SER A 1 559 ? -4.409 -1.279 26.444 1.00 46.03 559 SER A CA 1
ATOM 4424 C C . SER A 1 559 ? -5.626 -1.965 27.084 1.00 46.03 559 SER A C 1
ATOM 4426 O O . SER A 1 559 ? -6.588 -1.288 27.436 1.00 46.03 559 SER A O 1
ATOM 4428 N N . HIS A 1 560 ? -5.541 -3.278 27.313 1.00 39.16 560 HIS A N 1
ATOM 4429 C CA . HIS A 1 560 ? -6.552 -4.110 27.976 1.00 39.16 560 HIS A CA 1
ATOM 4430 C C . HIS A 1 560 ? -6.744 -3.805 29.477 1.00 39.16 560 HIS A C 1
ATOM 4432 O O . HIS A 1 560 ? -7.743 -4.212 30.065 1.00 39.16 560 HIS A O 1
ATOM 4438 N N . SER A 1 561 ? -5.811 -3.099 30.132 1.00 39.75 561 SER A N 1
ATOM 4439 C CA . SER A 1 561 ? -5.899 -2.810 31.569 1.00 39.75 561 SER A CA 1
ATOM 4440 C C . SER A 1 561 ? -6.378 -1.380 31.843 1.00 39.75 561 SER A C 1
ATOM 4442 O O . SER A 1 561 ? -5.595 -0.432 31.752 1.00 39.75 561 SER A O 1
ATOM 4444 N N . ASN A 1 562 ? -7.626 -1.218 32.290 1.00 41.97 562 ASN A N 1
ATOM 4445 C CA . ASN A 1 562 ? -8.014 -0.040 33.070 1.00 41.97 562 ASN A CA 1
ATOM 4446 C C . ASN A 1 562 ? -7.471 -0.206 34.505 1.00 41.97 562 ASN A C 1
ATOM 4448 O O . ASN A 1 562 ? -7.894 -1.133 35.198 1.00 41.97 562 ASN A O 1
ATOM 4452 N N . PRO A 1 563 ? -6.536 0.643 34.980 1.00 49.06 563 PRO A N 1
ATOM 4453 C CA . PRO A 1 563 ? -5.985 0.502 36.323 1.00 49.06 563 PRO A CA 1
ATOM 4454 C C . PRO A 1 563 ? -6.993 0.988 37.371 1.00 49.06 563 PRO A C 1
ATOM 4456 O O . PRO A 1 563 ? -7.175 2.190 37.573 1.00 49.06 563 PRO A O 1
ATOM 4459 N N . HIS A 1 564 ? -7.635 0.046 38.061 1.00 50.91 564 HIS A N 1
ATOM 4460 C CA . HIS A 1 564 ? -8.571 0.324 39.159 1.00 50.91 564 HIS A CA 1
ATOM 4461 C C . HIS A 1 564 ? -7.869 0.421 40.526 1.00 50.91 564 HIS A C 1
ATOM 4463 O O . HIS A 1 564 ? -8.476 0.843 41.518 1.00 50.91 564 HIS A O 1
ATOM 4469 N N . GLY A 1 565 ? -6.585 0.055 40.583 1.00 48.09 565 GLY A N 1
ATOM 4470 C CA . GLY A 1 565 ? -5.736 0.198 41.757 1.00 48.09 565 GLY A CA 1
ATOM 4471 C C . GLY A 1 565 ? -4.291 0.576 41.425 1.00 48.09 565 GLY A C 1
ATOM 4472 O O . GLY A 1 565 ? -3.799 0.398 40.310 1.00 48.09 565 GLY A O 1
ATOM 4473 N N . LEU A 1 566 ? -3.606 1.095 42.441 1.00 50.22 566 LEU A N 1
ATOM 4474 C CA . LEU A 1 566 ? -2.161 1.301 42.472 1.00 50.22 566 LEU A CA 1
ATOM 4475 C C . LEU A 1 566 ? -1.580 0.463 43.607 1.00 50.22 566 LEU A C 1
ATOM 4477 O O . LEU A 1 566 ? -1.973 0.638 44.762 1.00 50.22 566 LEU A O 1
ATOM 4481 N N . ARG A 1 567 ? -0.638 -0.424 43.298 1.00 50.59 567 ARG A N 1
ATOM 4482 C CA . ARG A 1 567 ? 0.030 -1.280 44.278 1.00 50.59 567 ARG A CA 1
ATOM 4483 C C . ARG A 1 567 ? 1.435 -0.740 44.554 1.00 50.59 567 ARG A C 1
ATOM 4485 O O . ARG A 1 567 ? 2.170 -0.383 43.637 1.00 50.59 5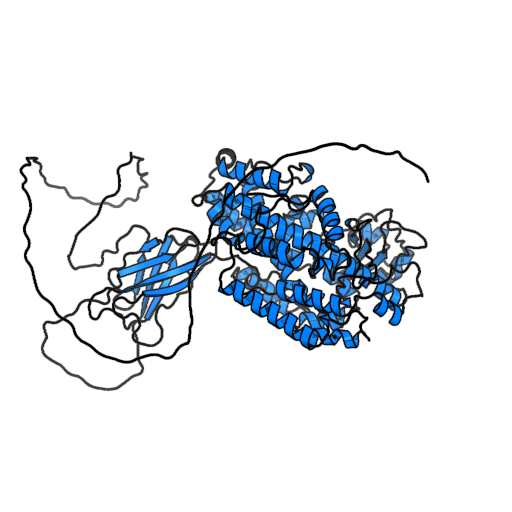67 ARG A O 1
ATOM 4492 N N . GLY A 1 568 ? 1.778 -0.601 45.831 1.00 51.25 568 GLY A N 1
ATOM 4493 C CA . GLY A 1 568 ? 3.093 -0.165 46.296 1.00 51.25 568 GLY A CA 1
ATOM 4494 C C . GLY A 1 568 ? 3.742 -1.246 47.150 1.00 51.25 568 GLY A C 1
ATOM 4495 O O . GLY A 1 568 ? 3.105 -1.745 48.077 1.00 51.25 568 GLY A O 1
ATOM 4496 N N . ASP A 1 569 ? 4.996 -1.574 46.845 1.00 50.00 569 ASP A N 1
ATOM 4497 C CA . ASP A 1 569 ? 5.821 -2.560 47.551 1.00 50.00 569 ASP A CA 1
ATOM 4498 C C . ASP A 1 569 ? 7.078 -1.886 48.138 1.00 50.00 569 ASP A C 1
ATOM 4500 O O . ASP A 1 569 ? 7.694 -1.035 47.482 1.00 50.00 569 ASP A O 1
ATOM 4504 N N . SER A 1 570 ? 7.484 -2.295 49.345 1.00 48.34 570 SER A N 1
ATOM 4505 C CA . SER A 1 570 ? 8.703 -1.835 50.036 1.00 48.34 570 SER A CA 1
ATOM 4506 C C . SER A 1 570 ? 9.642 -2.995 50.383 1.00 48.34 570 SER A C 1
ATOM 4508 O O . SER A 1 570 ? 9.191 -4.067 50.788 1.00 48.34 570 SER A O 1
ATOM 4510 N N . ALA A 1 571 ? 10.957 -2.779 50.261 1.00 46.28 571 ALA A N 1
ATOM 4511 C CA . ALA A 1 571 ? 11.971 -3.772 50.625 1.00 46.28 571 ALA A CA 1
ATOM 4512 C C . ALA A 1 571 ? 13.192 -3.151 51.343 1.00 46.28 571 ALA A C 1
ATOM 4514 O O . ALA A 1 571 ? 13.742 -2.153 50.859 1.00 46.28 571 ALA A O 1
ATOM 4515 N N . PRO A 1 572 ? 13.669 -3.753 52.455 1.00 48.34 572 PRO A N 1
ATOM 4516 C CA . PRO A 1 572 ? 14.712 -3.172 53.296 1.00 48.34 572 PRO A CA 1
ATOM 4517 C C . PRO A 1 572 ? 16.099 -3.156 52.640 1.00 48.34 572 PRO A C 1
ATOM 4519 O O . PRO A 1 572 ? 16.590 -4.161 52.114 1.00 48.34 572 PRO A O 1
ATOM 4522 N N . GLY A 1 573 ? 16.776 -2.010 52.726 1.00 41.66 573 GLY A N 1
ATOM 4523 C CA . GLY A 1 573 ? 18.096 -1.787 52.131 1.00 41.66 573 GLY A CA 1
ATOM 4524 C C . GLY A 1 573 ? 19.245 -2.530 52.830 1.00 41.66 573 GLY A C 1
ATOM 4525 O O . GLY A 1 573 ? 19.909 -1.975 53.704 1.00 41.66 573 GLY A O 1
ATOM 4526 N N . ARG A 1 574 ? 19.566 -3.760 52.400 1.00 37.84 574 ARG A N 1
ATOM 4527 C CA . ARG A 1 574 ? 20.818 -4.441 52.798 1.00 37.84 574 ARG A CA 1
ATOM 4528 C C . ARG A 1 574 ? 22.032 -3.823 52.091 1.00 37.84 574 ARG A C 1
ATOM 4530 O O . ARG A 1 574 ? 22.354 -4.192 50.963 1.00 37.84 574 ARG A O 1
ATOM 4537 N N . GLY A 1 575 ? 22.711 -2.893 52.762 1.00 35.88 575 GLY A N 1
ATOM 4538 C CA . GLY A 1 575 ? 24.020 -2.385 52.336 1.00 35.88 575 GLY A CA 1
ATOM 4539 C C . GLY A 1 575 ? 25.149 -3.425 52.482 1.00 35.88 575 GLY A C 1
ATOM 4540 O O . GLY A 1 575 ? 24.995 -4.394 53.232 1.00 35.88 575 GLY A O 1
ATOM 4541 N N . PRO A 1 576 ? 26.291 -3.244 51.788 1.00 29.64 576 PRO A N 1
ATOM 4542 C CA . PRO A 1 576 ? 27.481 -4.068 51.994 1.00 29.64 576 PRO A CA 1
ATOM 4543 C C . PRO A 1 576 ? 28.038 -3.870 53.414 1.00 29.64 576 PRO A C 1
ATOM 4545 O O . PRO A 1 576 ? 27.945 -2.785 53.987 1.00 29.64 576 PRO A O 1
ATOM 4548 N N . GLY A 1 577 ? 28.581 -4.938 53.999 1.00 30.53 577 GLY A N 1
ATOM 4549 C CA . GLY A 1 577 ? 28.842 -5.002 55.438 1.00 30.53 577 GLY A CA 1
ATOM 4550 C C . GLY A 1 577 ? 30.003 -4.136 55.940 1.00 30.53 577 GLY A C 1
ATOM 4551 O O . GLY A 1 577 ? 31.076 -4.100 55.343 1.00 30.53 577 GLY A O 1
ATOM 4552 N N . ALA A 1 578 ? 29.806 -3.546 57.120 1.00 26.03 578 ALA A N 1
ATOM 4553 C CA . ALA A 1 578 ? 30.858 -3.076 58.019 1.00 26.03 578 ALA A CA 1
ATOM 4554 C C . ALA A 1 578 ? 30.641 -3.723 59.401 1.00 26.03 578 ALA A C 1
ATOM 4556 O O . ALA A 1 578 ? 29.502 -3.983 59.796 1.00 26.03 578 ALA A O 1
ATOM 4557 N N . ALA A 1 579 ? 31.721 -4.044 60.115 1.00 26.64 579 ALA A N 1
ATOM 4558 C CA . ALA A 1 579 ? 31.662 -4.927 61.280 1.00 26.64 579 ALA A CA 1
ATOM 4559 C C . ALA A 1 579 ? 31.551 -4.190 62.629 1.00 26.64 579 ALA A C 1
ATOM 4561 O O . ALA A 1 579 ? 32.189 -3.168 62.846 1.00 26.64 579 ALA A O 1
ATOM 4562 N N . GLY A 1 580 ? 30.822 -4.809 63.563 1.00 24.84 580 GLY A N 1
ATOM 4563 C CA . GLY A 1 580 ? 31.163 -4.838 64.991 1.00 24.84 580 GLY A CA 1
ATOM 4564 C C . GLY A 1 580 ? 31.141 -3.536 65.802 1.00 24.84 580 GLY A C 1
ATOM 4565 O O . GLY A 1 580 ? 32.189 -2.966 66.081 1.00 24.84 580 GLY A O 1
ATOM 4566 N N . ALA A 1 581 ? 29.985 -3.206 66.385 1.00 21.92 581 ALA A N 1
ATOM 4567 C CA . ALA A 1 581 ? 29.920 -2.572 67.708 1.00 21.92 581 ALA A CA 1
ATOM 4568 C C . ALA A 1 581 ? 28.602 -2.939 68.412 1.00 21.92 581 ALA A C 1
ATOM 4570 O O . ALA A 1 581 ? 27.532 -2.873 67.808 1.00 21.92 581 ALA A O 1
ATOM 4571 N N . ARG A 1 582 ? 28.660 -3.316 69.696 1.00 26.88 582 ARG A N 1
ATOM 4572 C CA . ARG A 1 582 ? 27.476 -3.558 70.538 1.00 26.88 582 ARG A CA 1
ATOM 4573 C C . ARG A 1 582 ? 27.424 -2.469 71.605 1.00 26.88 582 ARG A C 1
ATOM 4575 O O . ARG A 1 582 ? 28.265 -2.460 72.496 1.00 26.88 582 ARG A O 1
ATOM 4582 N N . ALA A 1 583 ? 26.447 -1.572 71.521 1.00 22.66 583 ALA A N 1
ATOM 4583 C CA . ALA A 1 583 ? 26.239 -0.508 72.499 1.00 22.66 583 ALA A CA 1
ATOM 4584 C C . ALA A 1 583 ? 24.813 -0.583 73.059 1.00 22.66 583 ALA A C 1
ATOM 4586 O O . ALA A 1 583 ? 23.842 -0.440 72.320 1.00 22.66 583 ALA A O 1
ATOM 4587 N N . GLN A 1 584 ? 24.691 -0.813 74.367 1.00 33.09 584 GLN A N 1
ATOM 4588 C CA . GLN A 1 584 ? 23.462 -0.530 75.108 1.00 33.09 584 GLN A CA 1
ATOM 4589 C C . GLN A 1 584 ? 23.562 0.895 75.660 1.00 33.09 584 GLN A C 1
ATOM 4591 O O . GLN A 1 584 ? 24.576 1.261 76.249 1.00 33.09 584 GLN A O 1
ATOM 4596 N N . GLY A 1 585 ? 22.512 1.691 75.464 1.00 24.36 585 GLY A N 1
ATOM 4597 C CA . GLY A 1 585 ? 22.402 3.066 75.948 1.00 24.36 585 GLY A CA 1
ATOM 4598 C C . GLY A 1 585 ? 20.960 3.365 76.358 1.00 24.36 585 GLY A C 1
ATOM 4599 O O . GLY A 1 585 ? 20.025 2.797 75.794 1.00 24.36 585 GLY A O 1
ATOM 4600 N N . ALA A 1 586 ? 20.794 4.205 77.378 1.00 24.27 586 ALA A N 1
ATOM 4601 C CA . ALA A 1 586 ? 19.503 4.512 77.998 1.00 24.27 586 ALA A CA 1
ATOM 4602 C C . ALA A 1 586 ? 18.559 5.306 77.056 1.00 24.27 586 ALA A C 1
ATOM 4604 O O . ALA A 1 586 ? 19.029 5.938 76.107 1.00 24.27 586 ALA A O 1
ATOM 4605 N N . PRO A 1 587 ? 17.227 5.277 77.276 1.00 37.75 587 PRO A N 1
ATOM 4606 C CA . PRO A 1 587 ? 16.262 5.749 76.285 1.00 37.75 587 PRO A CA 1
ATOM 4607 C C . PRO A 1 587 ? 16.207 7.279 76.184 1.00 37.75 587 PRO A C 1
ATOM 4609 O O . PRO A 1 587 ? 15.847 7.961 77.142 1.00 37.75 587 PRO A O 1
ATOM 4612 N N . SER A 1 588 ? 16.470 7.819 74.992 1.00 28.25 588 SER A N 1
ATOM 4613 C CA . SER A 1 588 ? 16.174 9.215 74.662 1.00 28.25 588 SER A CA 1
ATOM 4614 C C . SER A 1 588 ? 14.742 9.359 74.130 1.00 28.25 588 SER A C 1
ATOM 4616 O O . SER A 1 588 ? 14.295 8.641 73.233 1.00 28.25 588 SER A O 1
ATOM 4618 N N . THR A 1 589 ? 13.992 10.309 74.687 1.00 34.50 589 THR A N 1
ATOM 4619 C CA . THR A 1 589 ? 12.582 10.565 74.357 1.00 34.50 589 THR A CA 1
ATOM 4620 C C . THR A 1 589 ? 12.438 11.380 73.067 1.00 34.50 589 THR A C 1
ATOM 4622 O O . THR A 1 589 ? 11.992 12.523 73.091 1.00 34.50 589 THR A O 1
ATOM 4625 N N . ALA A 1 590 ? 12.842 10.795 71.935 1.00 30.94 590 ALA A N 1
ATOM 4626 C CA . ALA A 1 590 ? 12.787 11.428 70.614 1.00 30.94 590 ALA A CA 1
ATOM 4627 C C . ALA A 1 590 ? 12.552 10.413 69.472 1.00 30.94 590 ALA A C 1
ATOM 4629 O O . ALA A 1 590 ? 13.283 10.387 68.482 1.00 30.94 590 ALA A O 1
ATOM 4630 N N . ARG A 1 591 ? 11.515 9.566 69.580 1.00 34.78 591 ARG A N 1
ATOM 4631 C CA . ARG A 1 591 ? 11.013 8.811 68.415 1.00 34.78 591 ARG A CA 1
ATOM 4632 C C . ARG A 1 591 ? 10.376 9.791 67.426 1.00 34.78 591 ARG A C 1
ATOM 4634 O O . ARG A 1 591 ? 9.240 10.202 67.632 1.00 34.78 591 ARG A O 1
ATOM 4641 N N . ALA A 1 592 ? 11.101 10.145 66.369 1.00 34.16 592 ALA A N 1
ATOM 4642 C CA . ALA A 1 592 ? 10.557 10.856 65.216 1.00 34.16 592 ALA A CA 1
ATOM 4643 C C . ALA A 1 592 ? 9.740 9.886 64.331 1.00 34.16 592 ALA A C 1
ATOM 4645 O O . ALA A 1 592 ? 10.295 8.868 63.913 1.00 34.16 592 ALA A O 1
ATOM 4646 N N . PRO A 1 593 ? 8.456 10.168 64.037 1.00 40.16 593 PRO A N 1
ATOM 4647 C CA . PRO A 1 593 ? 7.633 9.351 63.147 1.00 40.16 593 PRO A CA 1
ATOM 4648 C C . PRO A 1 593 ? 7.210 10.113 61.868 1.00 40.16 593 PRO A C 1
ATOM 4650 O O . PRO A 1 593 ? 7.016 11.329 61.905 1.00 40.16 593 PRO A O 1
ATOM 4653 N N . PRO A 1 594 ? 6.866 9.407 60.781 1.00 47.78 594 PRO A N 1
ATOM 4654 C CA . PRO A 1 594 ? 7.634 8.336 60.139 1.00 47.78 594 PRO A CA 1
ATOM 4655 C C . PRO A 1 594 ? 8.156 8.810 58.760 1.00 47.78 594 PRO A C 1
ATOM 4657 O O . PRO A 1 594 ? 8.201 10.007 58.466 1.00 47.78 594 PRO A O 1
ATOM 4660 N N . ALA A 1 595 ? 8.531 7.884 57.874 1.00 53.47 595 ALA A N 1
ATOM 4661 C CA . ALA A 1 595 ? 8.709 8.188 56.455 1.00 53.47 595 ALA A CA 1
ATOM 4662 C C . ALA A 1 595 ? 7.340 8.506 55.810 1.00 53.47 595 ALA A C 1
ATOM 4664 O O . ALA A 1 595 ? 6.480 7.633 55.679 1.00 53.47 595 ALA A O 1
ATOM 4665 N N . LEU A 1 596 ? 7.123 9.763 55.406 1.00 55.75 596 LEU A N 1
ATOM 4666 C CA . LEU A 1 596 ? 5.818 10.256 54.945 1.00 55.75 596 LEU A CA 1
ATOM 4667 C C . LEU A 1 596 ? 5.767 10.505 53.429 1.00 55.75 596 LEU A C 1
ATOM 4669 O O . LEU A 1 596 ? 6.248 11.524 52.924 1.00 55.75 596 LEU A O 1
ATOM 4673 N N . CYS A 1 597 ? 5.089 9.597 52.729 1.00 59.69 597 CYS A N 1
ATOM 4674 C CA . CYS A 1 597 ? 4.383 9.886 51.480 1.00 59.69 597 CYS A CA 1
ATOM 4675 C C . CYS A 1 597 ? 3.247 10.897 51.765 1.00 59.69 597 CYS A C 1
ATOM 4677 O O . CYS A 1 597 ? 2.713 10.915 52.877 1.00 59.69 597 CYS A O 1
ATOM 4679 N N . ARG A 1 598 ? 2.898 11.761 50.801 1.00 63.47 598 ARG A N 1
ATOM 4680 C CA . ARG A 1 598 ? 1.804 12.754 50.925 1.00 63.47 598 ARG A CA 1
ATOM 4681 C C . ARG A 1 598 ? 0.677 12.522 49.916 1.00 63.47 598 ARG A C 1
ATOM 4683 O O . ARG A 1 598 ? -0.490 12.788 50.209 1.00 63.47 598 ARG A O 1
ATOM 4690 N N . TRP A 1 599 ? 1.041 12.101 48.707 1.00 64.38 599 TRP A N 1
ATOM 4691 C CA . TRP A 1 599 ? 0.139 11.557 47.693 1.00 64.38 599 TRP A CA 1
ATOM 4692 C C . TRP A 1 599 ? 0.935 10.872 46.579 1.00 64.38 599 TRP A C 1
ATOM 4694 O O . TRP A 1 599 ? 2.036 11.298 46.219 1.00 64.38 599 TRP A O 1
ATOM 4704 N N . LEU A 1 600 ? 0.315 9.850 45.997 1.00 63.88 600 LEU A N 1
ATOM 4705 C CA . LEU A 1 600 ? 0.614 9.336 44.666 1.00 63.88 600 LEU A CA 1
ATOM 4706 C C . LEU A 1 600 ? -0.416 9.927 43.694 1.00 63.88 600 LEU A C 1
ATOM 4708 O O . LEU A 1 600 ? -1.575 10.132 44.056 1.00 63.88 600 LEU A O 1
ATOM 4712 N N . GLN A 1 601 ? -0.010 10.240 42.470 1.00 64.69 601 GLN A N 1
ATOM 4713 C CA . GLN A 1 601 ? -0.899 10.775 41.440 1.00 64.69 601 GLN A CA 1
ATOM 4714 C C . GLN A 1 601 ? -0.637 10.070 40.113 1.00 64.69 601 GLN A C 1
ATOM 4716 O O . GLN A 1 601 ? 0.468 10.144 39.580 1.00 64.69 601 GLN A O 1
ATOM 4721 N N . LEU A 1 602 ? -1.664 9.414 39.581 1.00 60.69 602 LEU A N 1
ATOM 4722 C CA . LEU A 1 602 ? -1.647 8.768 38.280 1.00 60.69 602 LEU A CA 1
ATOM 4723 C C . LEU A 1 602 ? -2.211 9.731 37.234 1.00 60.69 602 LEU A C 1
ATOM 4725 O O . LEU A 1 602 ? -3.397 10.058 37.247 1.00 60.69 602 LEU A O 1
ATOM 4729 N N . MET A 1 603 ? -1.362 10.183 36.315 1.00 59.09 603 MET A N 1
ATOM 4730 C CA . MET A 1 603 ? -1.815 10.841 35.094 1.00 59.09 603 MET A CA 1
ATOM 4731 C C . MET A 1 603 ? -2.325 9.761 34.133 1.00 59.09 603 MET A C 1
ATOM 4733 O O . MET A 1 603 ? -1.530 8.955 33.642 1.00 59.09 603 MET A O 1
ATOM 4737 N N . LEU A 1 604 ? -3.634 9.752 33.874 1.00 49.78 604 LEU A N 1
ATOM 4738 C CA . LEU A 1 604 ? -4.246 8.955 32.808 1.00 49.78 604 LEU A CA 1
ATOM 4739 C C . LEU A 1 604 ? -3.940 9.587 31.431 1.00 49.78 604 LEU A C 1
ATOM 4741 O O . LEU A 1 604 ? -3.797 10.812 31.357 1.00 49.78 604 LEU A O 1
ATOM 4745 N N . PRO A 1 605 ? -3.897 8.814 30.327 1.00 41.69 605 PRO A N 1
ATOM 4746 C CA . PRO A 1 605 ? -3.812 9.367 28.975 1.00 41.69 605 PRO A CA 1
ATOM 4747 C C . PRO A 1 605 ? -4.982 10.325 28.688 1.00 41.69 605 PRO A C 1
ATOM 4749 O O . PRO A 1 605 ? -6.134 9.911 28.594 1.00 41.69 605 PRO A O 1
ATOM 4752 N N . GLY A 1 606 ? -4.701 11.628 28.608 1.00 45.56 606 GLY A N 1
ATOM 4753 C CA . GLY A 1 606 ? -5.690 12.687 28.347 1.00 45.56 606 GLY A CA 1
ATOM 4754 C C . GLY A 1 606 ? -6.730 12.951 29.451 1.00 45.56 606 GLY A C 1
ATOM 4755 O O . GLY A 1 606 ? -7.433 13.955 29.369 1.00 45.56 606 GLY A O 1
ATOM 4756 N N . GLY A 1 607 ? -6.835 12.088 30.465 1.00 49.72 607 GLY A N 1
ATOM 4757 C CA . GLY A 1 607 ? -7.848 12.166 31.520 1.00 49.72 607 GLY A CA 1
ATOM 4758 C C . GLY A 1 607 ? -7.461 13.024 32.729 1.00 49.72 607 GLY A C 1
ATOM 4759 O O . GLY A 1 607 ? -6.320 13.466 32.887 1.00 49.72 607 GLY A O 1
ATOM 4760 N N . ALA A 1 608 ? -8.425 13.223 33.631 1.00 43.84 608 ALA A N 1
ATOM 4761 C CA . ALA A 1 608 ? -8.173 13.838 34.932 1.00 43.84 608 ALA A CA 1
ATOM 4762 C C . ALA A 1 608 ? -7.218 12.965 35.781 1.00 43.84 608 ALA A C 1
ATOM 4764 O O . ALA A 1 608 ? -7.286 11.736 35.712 1.00 43.84 608 ALA A O 1
ATOM 4765 N N . PRO A 1 609 ? -6.322 13.564 36.586 1.00 55.28 609 PRO A N 1
ATOM 4766 C CA . PRO A 1 609 ? -5.336 12.802 37.339 1.00 55.28 609 PRO A CA 1
ATOM 4767 C C . PRO A 1 609 ? -5.936 12.168 38.599 1.00 55.28 609 PRO A C 1
ATOM 4769 O O . PRO A 1 609 ? -6.327 12.878 39.530 1.00 55.28 609 PRO A O 1
ATOM 4772 N N . LEU A 1 610 ? -5.926 10.836 38.672 1.00 56.03 610 LEU A N 1
ATOM 4773 C CA . LEU A 1 610 ? -6.341 10.099 39.865 1.00 56.03 610 LEU A CA 1
ATOM 4774 C C . LEU A 1 610 ? -5.316 10.327 40.986 1.00 56.03 610 LEU A C 1
ATOM 4776 O O . LEU A 1 610 ? -4.116 10.125 40.786 1.00 56.03 610 LEU A O 1
ATOM 4780 N N . ARG A 1 611 ? -5.764 10.767 42.168 1.00 58.75 611 ARG A N 1
ATOM 4781 C CA . ARG A 1 611 ? -4.887 11.069 43.311 1.00 58.75 611 ARG A CA 1
ATOM 4782 C C . ARG A 1 611 ? -5.185 10.149 44.488 1.00 58.75 611 ARG A C 1
ATOM 4784 O O . ARG A 1 611 ? -6.294 10.126 45.008 1.00 58.75 611 ARG A O 1
ATOM 4791 N N . PHE A 1 612 ? -4.152 9.456 44.946 1.00 62.00 612 PHE A N 1
ATOM 4792 C CA . PHE A 1 612 ? -4.211 8.450 45.993 1.00 62.00 612 PHE A CA 1
ATOM 4793 C C . PHE A 1 612 ? -3.481 8.980 47.226 1.00 62.00 612 PHE A C 1
ATOM 4795 O O . PHE A 1 612 ? -2.288 9.299 47.184 1.00 62.00 612 PHE A O 1
ATOM 4802 N N . HIS A 1 613 ? -4.208 9.111 48.332 1.00 58.59 613 HIS A N 1
ATOM 4803 C CA . HIS A 1 613 ? -3.679 9.670 49.570 1.00 58.59 613 HIS A CA 1
ATOM 4804 C C . HIS A 1 613 ? -2.940 8.608 50.396 1.00 58.59 613 HIS A C 1
ATOM 4806 O O . HIS A 1 613 ? -3.500 7.977 51.292 1.00 58.59 613 HIS A O 1
ATOM 4812 N N . CYS A 1 614 ? -1.654 8.442 50.090 1.00 61.19 614 CYS A N 1
ATOM 4813 C CA . CYS A 1 614 ? -0.681 7.824 50.984 1.00 61.19 614 CYS A CA 1
ATOM 4814 C C . CYS A 1 614 ? -0.333 8.807 52.122 1.00 61.19 614 CYS A C 1
ATOM 4816 O O . CYS A 1 614 ? -0.004 9.963 51.859 1.00 61.19 614 CYS A O 1
ATOM 4818 N N . TYR A 1 615 ? -0.392 8.350 53.376 1.00 50.50 615 TYR A N 1
ATOM 4819 C CA . TYR A 1 615 ? -0.017 9.138 54.567 1.00 50.50 615 TYR A CA 1
ATOM 4820 C C . TYR A 1 615 ? 1.121 8.505 55.384 1.00 50.50 615 TYR A C 1
ATOM 4822 O O . TYR A 1 615 ? 1.480 9.015 56.438 1.00 50.50 615 TYR A O 1
ATOM 4830 N N . GLN A 1 616 ? 1.687 7.396 54.912 1.00 55.72 616 GLN A N 1
ATOM 4831 C CA . GLN A 1 616 ? 2.841 6.701 55.481 1.00 55.72 616 GLN A CA 1
ATOM 4832 C C . GLN A 1 616 ? 3.448 5.861 54.347 1.00 55.72 616 GLN A C 1
ATOM 4834 O O . GLN A 1 616 ? 2.709 5.408 53.470 1.00 55.72 616 GLN A O 1
ATOM 4839 N N . TRP A 1 617 ? 4.767 5.678 54.323 1.00 56.28 617 TRP A N 1
ATOM 4840 C CA . TRP A 1 617 ? 5.364 4.580 53.556 1.00 56.28 617 TRP A CA 1
ATOM 4841 C C . TRP A 1 617 ? 5.208 3.266 54.335 1.00 56.28 617 TRP A C 1
ATOM 4843 O O . TRP A 1 617 ? 5.070 3.280 55.556 1.00 56.28 617 TRP A O 1
ATOM 4853 N N . LEU A 1 618 ? 5.207 2.129 53.640 1.00 50.50 618 LEU A N 1
ATOM 4854 C CA . LEU A 1 618 ? 5.157 0.815 54.283 1.00 50.50 618 LEU A CA 1
ATOM 4855 C C . LEU A 1 618 ? 6.397 0.604 55.166 1.00 50.50 618 LEU A C 1
ATOM 4857 O O . LEU A 1 618 ? 7.524 0.770 54.706 1.00 50.50 618 LEU A O 1
ATOM 4861 N N . GLU A 1 619 ? 6.186 0.243 56.432 1.00 43.50 619 GLU A N 1
ATOM 4862 C CA . GLU A 1 619 ? 7.271 -0.053 57.371 1.00 43.50 619 GLU A CA 1
ATOM 4863 C C . GLU A 1 619 ? 7.650 -1.538 57.286 1.00 43.50 619 GLU A C 1
ATOM 4865 O O . GLU A 1 619 ? 6.875 -2.413 57.673 1.00 43.50 619 GLU A O 1
ATOM 4870 N N . GLY A 1 620 ? 8.860 -1.815 56.792 1.00 45.62 620 GLY A N 1
ATOM 4871 C CA . GLY A 1 620 ? 9.374 -3.171 56.592 1.00 45.62 620 GLY A CA 1
ATOM 4872 C C . GLY A 1 620 ? 9.059 -3.749 55.209 1.00 45.62 620 GLY A C 1
ATOM 4873 O O . GLY A 1 620 ? 8.912 -3.022 54.227 1.00 45.62 620 GLY A O 1
ATOM 4874 N N . GLU A 1 621 ? 9.006 -5.077 55.127 1.00 45.59 621 GLU A N 1
ATOM 4875 C CA . GLU A 1 621 ? 8.667 -5.813 53.906 1.00 45.59 621 GLU A CA 1
ATOM 4876 C C . GLU A 1 621 ? 7.150 -6.028 53.835 1.00 45.59 621 GLU A C 1
ATOM 4878 O O . GLU A 1 621 ? 6.552 -6.612 54.741 1.00 45.59 621 GLU A O 1
ATOM 4883 N N . GLY A 1 622 ? 6.512 -5.530 52.775 1.00 47.44 622 GLY A N 1
ATOM 4884 C CA . GLY A 1 622 ? 5.061 -5.594 52.631 1.00 47.44 622 GLY A CA 1
ATOM 4885 C C . GLY A 1 622 ? 4.543 -4.906 51.372 1.00 47.44 622 GLY A C 1
ATOM 4886 O O . GLY A 1 622 ? 5.311 -4.368 50.574 1.00 47.44 622 GLY A O 1
ATOM 4887 N N . SER A 1 623 ? 3.217 -4.926 51.212 1.00 50.28 623 SER A N 1
ATOM 4888 C CA . SER A 1 623 ? 2.526 -4.342 50.061 1.00 50.28 623 SER A CA 1
ATOM 4889 C C . SER A 1 623 ? 1.210 -3.674 50.433 1.00 50.28 623 SER A C 1
ATOM 4891 O O . SER A 1 623 ? 0.474 -4.200 51.269 1.00 50.28 623 SER A O 1
ATOM 4893 N N . GLN A 1 624 ? 0.858 -2.591 49.744 1.00 55.38 624 GLN A N 1
ATOM 4894 C CA . GLN A 1 624 ? -0.431 -1.915 49.881 1.00 55.38 624 GLN A CA 1
ATOM 4895 C C . GLN A 1 624 ? -1.061 -1.661 48.510 1.00 55.38 624 GLN A C 1
ATOM 4897 O O . GLN A 1 624 ? -0.423 -1.096 47.628 1.00 55.38 624 GLN A O 1
ATOM 4902 N N . VAL A 1 625 ? -2.336 -2.031 48.364 1.00 54.47 625 VAL A N 1
ATOM 4903 C CA . VAL A 1 625 ? -3.176 -1.664 47.214 1.00 54.47 625 VAL A CA 1
ATOM 4904 C C . VAL A 1 625 ? -4.008 -0.438 47.584 1.00 54.47 625 VAL A C 1
ATOM 4906 O O . VAL A 1 625 ? -4.722 -0.439 48.587 1.00 54.47 625 VAL A O 1
ATOM 4909 N N . LEU A 1 626 ? -3.916 0.608 46.768 1.00 56.44 626 LEU A N 1
ATOM 4910 C CA . LEU A 1 626 ? -4.673 1.850 46.876 1.00 56.44 626 LEU A CA 1
ATOM 4911 C C . LEU A 1 626 ? -5.740 1.865 45.777 1.00 56.44 626 LEU A C 1
ATOM 4913 O O . LEU A 1 626 ? -5.408 1.876 44.594 1.00 56.44 626 LEU A O 1
ATOM 4917 N N . ARG A 1 627 ? -7.017 1.867 46.167 1.00 52.75 627 ARG A N 1
ATOM 4918 C CA . ARG A 1 627 ? -8.166 1.972 45.252 1.00 52.75 627 ARG A CA 1
ATOM 4919 C C . ARG A 1 627 ? -8.724 3.391 45.261 1.00 52.75 627 ARG A C 1
ATOM 4921 O O . ARG A 1 627 ? -8.582 4.109 46.254 1.00 52.75 627 ARG A O 1
ATOM 4928 N N . GLU A 1 628 ? -9.353 3.794 44.162 1.00 43.69 628 GLU A N 1
ATOM 4929 C CA . GLU A 1 628 ? -9.962 5.121 44.050 1.00 43.69 628 GLU A CA 1
ATOM 4930 C C . GLU A 1 628 ? -10.990 5.366 45.176 1.00 43.69 628 GLU A C 1
ATOM 4932 O O . GLU A 1 628 ? -11.730 4.470 45.584 1.00 43.69 628 GLU A O 1
ATOM 4937 N N . GLY A 1 629 ? -10.993 6.581 45.731 1.00 44.22 629 GLY A N 1
ATOM 4938 C CA . GLY A 1 629 ? -11.924 6.997 46.786 1.00 44.22 629 GLY A CA 1
ATOM 4939 C C . GLY A 1 629 ? -11.644 6.478 48.207 1.00 44.22 629 GLY A C 1
ATOM 4940 O O . GLY A 1 629 ? -12.306 6.940 49.134 1.00 44.22 629 GLY A O 1
ATOM 4941 N N . GLN A 1 630 ? -10.677 5.576 48.435 1.00 40.03 630 GLN A N 1
ATOM 4942 C CA . GLN A 1 630 ? -10.383 5.062 49.784 1.00 40.03 630 GLN A CA 1
ATOM 4943 C C . GLN A 1 630 ? -9.138 5.684 50.435 1.00 40.03 630 GLN A C 1
ATOM 4945 O O . GLN A 1 630 ? -8.036 5.664 49.890 1.00 40.03 630 GLN A O 1
ATOM 4950 N N . VAL A 1 631 ? -9.304 6.176 51.669 1.00 34.91 631 VAL A N 1
ATOM 4951 C CA . VAL A 1 631 ? -8.196 6.602 52.539 1.00 34.91 631 VAL A CA 1
ATOM 4952 C C . VAL A 1 631 ? -7.671 5.402 53.326 1.00 34.91 631 VAL A C 1
ATOM 4954 O O . VAL A 1 631 ? -8.409 4.781 54.093 1.00 34.91 631 VAL A O 1
ATOM 4957 N N . SER A 1 632 ? -6.374 5.115 53.195 1.00 36.69 632 SER A N 1
ATOM 4958 C CA . SER A 1 632 ? -5.681 4.089 53.983 1.00 36.69 632 SER A CA 1
ATOM 4959 C C . SER A 1 632 ? -5.704 4.421 55.484 1.00 36.69 632 SER A C 1
ATOM 4961 O O . SER A 1 632 ? -4.892 5.215 55.965 1.00 36.69 632 SER A O 1
ATOM 4963 N N . ARG A 1 633 ? -6.576 3.761 56.256 1.00 34.34 633 ARG A N 1
ATOM 4964 C CA . ARG A 1 633 ? -6.474 3.726 57.724 1.00 34.34 633 ARG A CA 1
ATOM 4965 C C . ARG A 1 633 ? -5.420 2.705 58.158 1.00 34.34 633 ARG A C 1
ATOM 4967 O O . ARG A 1 633 ? -5.713 1.517 58.271 1.00 34.34 633 ARG A O 1
ATOM 4974 N N . GLY A 1 634 ? -4.210 3.189 58.441 1.00 29.62 634 GLY A N 1
ATOM 4975 C CA . GLY A 1 634 ? -3.191 2.419 59.159 1.00 29.62 634 GLY A CA 1
ATOM 4976 C C . GLY A 1 634 ? -3.679 1.985 60.550 1.00 29.62 634 GLY A C 1
ATOM 4977 O O . GLY A 1 634 ? -4.558 2.615 61.146 1.00 29.62 634 GLY A O 1
ATOM 4978 N N . ARG A 1 635 ? -3.134 0.882 61.076 1.00 30.75 635 ARG A N 1
ATOM 4979 C CA . ARG A 1 635 ? -3.522 0.345 62.390 1.00 30.75 635 ARG A CA 1
ATOM 4980 C C . ARG A 1 635 ? -2.790 1.092 63.515 1.00 30.75 635 ARG A C 1
ATOM 4982 O O . ARG A 1 635 ? -1.570 1.047 63.570 1.00 30.75 635 ARG A O 1
ATOM 4989 N N . ALA A 1 636 ? -3.570 1.647 64.448 1.00 28.98 636 ALA A N 1
ATOM 4990 C CA . ALA A 1 636 ? -3.165 2.323 65.693 1.00 28.98 636 ALA A CA 1
ATOM 4991 C C . ALA A 1 636 ? -2.452 3.692 65.554 1.00 28.98 636 ALA A C 1
ATOM 4993 O O . ALA A 1 636 ? -1.389 3.813 64.961 1.00 28.98 636 ALA A O 1
ATOM 4994 N N . GLY A 1 637 ? -3.029 4.716 66.198 1.00 27.03 637 GLY A N 1
ATOM 4995 C CA . GLY A 1 637 ? -2.532 6.102 66.226 1.00 27.03 637 GLY A CA 1
ATOM 4996 C C . GLY A 1 637 ? -3.622 7.091 65.802 1.00 27.03 637 GLY A C 1
ATOM 4997 O O . GLY A 1 637 ? -4.131 7.006 64.689 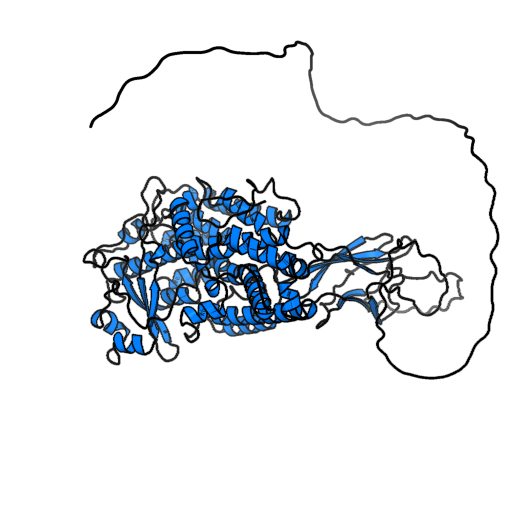1.00 27.03 637 GLY A O 1
ATOM 4998 N N . ALA A 1 638 ? -4.039 7.996 66.692 1.00 31.48 638 ALA A N 1
ATOM 4999 C CA . ALA A 1 638 ? -5.226 8.830 66.478 1.00 31.48 638 ALA A CA 1
ATOM 5000 C C . ALA A 1 638 ? -4.890 10.287 66.118 1.00 31.48 638 ALA A C 1
ATOM 5002 O O . ALA A 1 638 ? -4.326 10.994 66.944 1.00 31.48 638 ALA A O 1
ATOM 5003 N N . PHE A 1 639 ? -5.344 10.746 64.944 1.00 23.19 639 PHE A N 1
ATOM 5004 C CA . PHE A 1 639 ? -5.658 12.154 64.645 1.00 23.19 639 PHE A CA 1
ATOM 5005 C C . PHE A 1 639 ? -6.702 12.236 63.503 1.00 23.19 639 PHE A C 1
ATOM 5007 O O . PHE A 1 639 ? -6.453 11.689 62.429 1.00 23.19 639 PHE A O 1
ATOM 5014 N N . PRO A 1 640 ? -7.873 12.875 63.707 1.00 30.16 640 PRO A N 1
ATOM 5015 C CA . PRO A 1 640 ? -8.877 13.124 62.662 1.00 30.16 640 PRO A CA 1
ATOM 5016 C C . PRO A 1 640 ? -8.877 14.589 62.161 1.00 30.16 640 PRO A C 1
ATOM 5018 O O . PRO A 1 640 ? -8.126 15.411 62.677 1.00 30.16 640 PRO A O 1
ATOM 5021 N N . LEU A 1 641 ? -9.827 14.907 61.256 1.00 26.11 641 LEU A N 1
ATOM 5022 C CA . LEU A 1 641 ? -10.159 16.214 60.628 1.00 26.11 641 LEU A CA 1
ATOM 5023 C C . LEU A 1 641 ? -9.429 16.495 59.288 1.00 26.11 641 LEU A C 1
ATOM 5025 O O . LEU A 1 641 ? -8.236 16.252 59.175 1.00 26.11 641 LEU A O 1
ATOM 5029 N N . ARG A 1 642 ? -10.085 17.023 58.236 1.00 24.16 642 ARG A N 1
ATOM 5030 C CA . ARG A 1 642 ? -11.513 17.386 58.051 1.00 24.16 642 ARG A CA 1
ATOM 5031 C C . ARG A 1 642 ? -11.916 17.289 56.569 1.00 24.16 642 ARG A C 1
ATOM 5033 O O . ARG A 1 642 ? -11.085 17.520 55.699 1.00 24.16 642 ARG A O 1
ATOM 5040 N N . GLU A 1 643 ? -13.188 17.005 56.297 1.00 25.73 643 GLU A N 1
ATOM 5041 C CA . GLU A 1 643 ? -13.781 17.067 54.950 1.00 25.73 643 GLU A CA 1
ATOM 5042 C C . GLU A 1 643 ? -14.086 18.513 54.516 1.00 25.73 643 GLU A C 1
ATOM 5044 O O . GLU A 1 643 ? -14.220 19.406 55.358 1.00 25.73 643 GLU A O 1
ATOM 5049 N N . ALA A 1 644 ? -14.251 18.727 53.204 1.00 25.98 644 ALA A N 1
ATOM 5050 C CA . ALA A 1 644 ? -14.740 19.979 52.627 1.00 25.98 644 ALA A CA 1
ATOM 5051 C C . ALA A 1 644 ? -15.617 19.733 51.377 1.00 25.98 644 ALA A C 1
ATOM 5053 O O . ALA A 1 644 ? -15.111 19.592 50.271 1.00 25.98 644 ALA A O 1
ATOM 5054 N N . ASN A 1 645 ? -16.934 19.727 51.601 1.00 26.89 645 ASN A N 1
ATOM 5055 C CA . ASN A 1 645 ? -18.036 20.028 50.674 1.00 26.89 645 ASN A CA 1
ATOM 5056 C C . ASN A 1 645 ? -18.046 19.397 49.263 1.00 26.89 645 ASN A C 1
ATOM 5058 O O . ASN A 1 645 ? -17.475 19.933 48.314 1.00 26.89 645 ASN A O 1
ATOM 5062 N N . ALA A 1 646 ? -18.902 18.386 49.088 1.00 27.19 646 ALA A N 1
ATOM 5063 C CA . ALA A 1 646 ? -19.596 18.169 47.817 1.00 27.19 646 ALA A CA 1
ATOM 5064 C C . ALA A 1 646 ? -20.718 19.215 47.620 1.00 27.19 646 ALA A C 1
ATOM 5066 O O . ALA A 1 646 ? -21.297 19.704 48.593 1.00 27.19 646 ALA A O 1
ATOM 5067 N N . GLY A 1 647 ? -21.039 19.544 46.364 1.00 25.69 647 GLY A N 1
ATOM 5068 C CA . GLY A 1 647 ? -22.220 20.341 46.003 1.00 25.69 647 GLY A CA 1
ATOM 5069 C C . GLY A 1 647 ? -23.492 19.486 45.924 1.00 25.69 647 GLY A C 1
ATOM 5070 O O . GLY A 1 647 ? -23.424 18.293 45.643 1.00 25.69 647 GLY A O 1
ATOM 5071 N N . SER A 1 648 ? -24.659 20.085 46.170 1.00 27.72 648 SER A N 1
ATOM 5072 C CA . SER A 1 648 ? -25.947 19.377 46.234 1.00 27.72 648 SER A CA 1
ATOM 5073 C C . SER A 1 648 ? -26.562 19.081 44.859 1.00 27.72 648 SER A C 1
ATOM 5075 O O . SER A 1 648 ? -26.816 20.006 44.088 1.00 27.72 648 SER A O 1
ATOM 5077 N N . GLY A 1 649 ? -26.909 17.815 44.614 1.00 23.69 649 GLY A N 1
ATOM 5078 C CA . GLY A 1 649 ? -27.744 17.335 43.504 1.00 23.69 649 GLY A CA 1
ATOM 5079 C C . GLY A 1 649 ? -28.528 16.079 43.935 1.00 23.69 649 GLY A C 1
ATOM 5080 O O . GLY A 1 649 ? -28.100 15.422 44.885 1.00 23.69 649 GLY A O 1
ATOM 5081 N N . PRO A 1 650 ? -29.692 15.775 43.329 1.00 28.20 650 PRO A N 1
ATOM 5082 C CA . PRO A 1 650 ? -30.658 14.823 43.887 1.00 28.20 650 PRO A CA 1
ATOM 5083 C C . PRO A 1 650 ? -30.280 13.340 43.734 1.00 28.20 650 PRO A C 1
ATOM 5085 O O . PRO A 1 650 ? -29.453 12.951 42.912 1.00 28.20 650 PRO A O 1
ATOM 5088 N N . GLU A 1 651 ? -30.930 12.515 44.554 1.00 30.33 651 GLU A N 1
ATOM 5089 C CA . GLU A 1 651 ? -30.608 11.109 44.806 1.00 30.33 651 GLU A CA 1
ATOM 5090 C C . GLU A 1 651 ? -30.799 10.174 43.595 1.00 30.33 651 GLU A C 1
ATOM 5092 O O . GLU A 1 651 ? -31.790 10.244 42.866 1.00 30.33 651 GLU A O 1
ATOM 5097 N N . ARG A 1 652 ? -29.907 9.181 43.474 1.00 24.19 652 ARG A N 1
ATOM 5098 C CA . ARG A 1 652 ? -30.205 7.872 42.867 1.00 24.19 652 ARG A CA 1
ATOM 5099 C C . ARG A 1 652 ? -29.699 6.768 43.798 1.00 24.19 652 ARG A C 1
ATOM 5101 O O . ARG A 1 652 ? -28.653 6.913 44.425 1.00 24.19 652 ARG A O 1
ATOM 5108 N N . ALA A 1 653 ? -30.484 5.702 43.941 1.00 22.62 653 ALA A N 1
ATOM 5109 C CA . ALA A 1 653 ? -30.329 4.742 45.032 1.00 22.62 653 ALA A CA 1
ATOM 5110 C C . ALA A 1 653 ? -29.128 3.782 44.855 1.00 22.62 653 ALA A C 1
ATOM 5112 O O . ALA A 1 653 ? -28.873 3.326 43.738 1.00 22.62 653 ALA A O 1
ATOM 5113 N N . PRO A 1 654 ? -28.432 3.399 45.945 1.00 26.17 654 PRO A N 1
ATOM 5114 C CA . PRO A 1 654 ? -27.393 2.377 45.900 1.00 26.17 654 PRO A CA 1
ATOM 5115 C C . PRO A 1 654 ? -28.003 0.969 45.808 1.00 26.17 654 PRO A C 1
ATOM 5117 O O . PRO A 1 654 ? -28.756 0.537 46.685 1.00 26.17 654 PRO A O 1
ATOM 5120 N N . VAL A 1 655 ? -27.635 0.223 44.764 1.00 22.39 655 VAL A N 1
ATOM 5121 C CA . VAL A 1 655 ? -27.995 -1.196 44.615 1.00 22.39 655 VAL A CA 1
ATOM 5122 C C . VAL A 1 655 ? -27.274 -2.023 45.684 1.00 22.39 655 VAL A C 1
ATOM 5124 O O . VAL A 1 655 ? -26.053 -1.957 45.814 1.00 22.39 655 VAL A O 1
ATOM 5127 N N . ARG A 1 656 ? -28.023 -2.829 46.445 1.00 19.69 656 ARG A N 1
ATOM 5128 C CA . ARG A 1 656 ? -27.450 -3.821 47.367 1.00 19.69 656 ARG A CA 1
ATOM 5129 C C . ARG A 1 656 ? -27.110 -5.109 46.622 1.00 19.69 656 ARG A C 1
ATOM 5131 O O . ARG A 1 656 ? -27.961 -5.637 45.916 1.00 19.69 656 ARG A O 1
ATOM 5138 N N . TRP A 1 657 ? -25.949 -5.678 46.928 1.00 21.88 657 TRP A N 1
ATOM 5139 C CA . TRP A 1 657 ? -25.700 -7.117 46.819 1.00 21.88 657 TRP A CA 1
ATOM 5140 C C . TRP A 1 657 ? -25.278 -7.662 48.186 1.00 21.88 657 TRP A C 1
ATOM 5142 O O . TRP A 1 657 ? -24.658 -6.955 48.982 1.00 21.88 657 TRP A O 1
ATOM 5152 N N . CYS A 1 658 ? -25.689 -8.890 48.499 1.00 20.80 658 CYS A N 1
ATOM 5153 C CA . CYS A 1 658 ? -25.575 -9.455 49.843 1.00 20.80 658 CYS A CA 1
ATOM 5154 C C . CYS A 1 658 ? -24.363 -10.380 50.000 1.00 20.80 658 CYS A C 1
ATOM 5156 O O . CYS A 1 658 ? -24.156 -11.283 49.197 1.00 20.80 658 CYS A O 1
ATOM 5158 N N . GLY A 1 659 ? -23.661 -10.236 51.125 1.00 21.39 659 GLY A N 1
ATOM 5159 C CA . GLY A 1 659 ? -22.809 -11.267 51.714 1.00 21.39 659 GLY A CA 1
ATOM 5160 C C . GLY A 1 659 ? -23.185 -11.429 53.186 1.00 21.39 659 GLY A C 1
ATOM 5161 O O . GLY A 1 659 ? -23.214 -10.445 53.921 1.00 21.39 659 GLY A O 1
ATOM 5162 N N . HIS A 1 660 ? -23.540 -12.643 53.610 1.00 21.64 660 HIS A N 1
ATOM 5163 C CA . HIS A 1 660 ? -23.799 -12.949 55.023 1.00 21.64 660 HIS A CA 1
ATOM 5164 C C . HIS A 1 660 ? -22.488 -13.024 55.813 1.00 21.64 660 HIS A C 1
ATOM 5166 O O . HIS A 1 660 ? -21.493 -13.457 55.254 1.00 21.64 660 HIS A O 1
ATOM 5172 N N . TRP A 1 661 ? -22.527 -12.701 57.110 1.00 23.64 661 TRP A N 1
ATOM 5173 C CA . TRP A 1 661 ? -22.034 -13.520 58.238 1.00 23.64 661 TRP A CA 1
ATOM 5174 C C . TRP A 1 661 ? -22.588 -12.886 59.540 1.00 23.64 661 TRP A C 1
ATOM 5176 O O . TRP A 1 661 ? -22.741 -11.669 59.621 1.00 23.64 661 TRP A O 1
ATOM 5186 N N . ALA A 1 662 ? -22.965 -13.697 60.533 1.00 21.17 662 ALA A N 1
ATOM 5187 C CA . ALA A 1 662 ? -23.535 -13.243 61.818 1.00 21.17 662 ALA A CA 1
ATOM 5188 C C . ALA A 1 662 ? -22.405 -12.817 62.810 1.00 21.17 662 ALA A C 1
ATOM 5190 O O . ALA A 1 662 ? -21.240 -13.092 62.540 1.00 21.17 662 ALA A O 1
ATOM 5191 N N . THR A 1 663 ? -22.607 -12.174 63.978 1.00 22.91 663 THR A N 1
ATOM 5192 C CA . THR A 1 663 ? -23.582 -12.505 65.043 1.00 22.91 663 THR A CA 1
ATOM 5193 C C . THR A 1 663 ? -23.680 -11.421 66.157 1.00 22.91 663 THR A C 1
ATOM 5195 O O . THR A 1 663 ? -22.651 -10.999 66.667 1.00 22.91 663 THR A O 1
ATOM 5198 N N . LEU A 1 664 ? -24.914 -11.093 66.594 1.00 21.38 664 LEU A N 1
ATOM 5199 C CA . LEU A 1 664 ? -25.379 -10.549 67.908 1.00 21.38 664 LEU A CA 1
ATOM 5200 C C . LEU A 1 664 ? -24.935 -9.178 68.519 1.00 21.38 664 LEU A C 1
ATOM 5202 O O . LEU A 1 664 ? -23.837 -8.674 68.327 1.00 21.38 664 LEU A O 1
ATOM 5206 N N . CYS A 1 665 ? -25.842 -8.679 69.389 1.00 22.00 665 CYS A N 1
ATOM 5207 C CA . CYS A 1 665 ? -25.675 -7.756 70.542 1.00 22.00 665 CYS A CA 1
ATOM 5208 C C . CYS A 1 665 ? -25.676 -6.204 70.392 1.00 22.00 665 CYS A C 1
ATOM 5210 O O . CYS A 1 665 ? -24.688 -5.546 70.688 1.00 22.00 665 CYS A O 1
ATOM 5212 N N . THR A 1 666 ? -26.866 -5.651 70.090 1.00 23.38 666 THR A N 1
ATOM 5213 C CA . THR A 1 666 ? -27.683 -4.682 70.904 1.00 23.38 666 THR A CA 1
ATOM 5214 C C . THR A 1 666 ? -27.142 -3.328 71.475 1.00 23.38 666 THR A C 1
ATOM 5216 O O . THR A 1 666 ? -25.945 -3.168 71.666 1.00 23.38 666 THR A O 1
ATOM 5219 N N . PRO A 1 667 ? -28.023 -2.322 71.766 1.00 31.48 667 PRO A N 1
ATOM 5220 C CA . PRO A 1 667 ? -27.655 -0.886 71.727 1.00 31.48 667 PRO A CA 1
ATOM 5221 C C . PRO A 1 667 ? -28.058 0.003 72.944 1.00 31.48 667 PRO A C 1
ATOM 5223 O O . PRO A 1 667 ? -28.819 -0.420 73.809 1.00 31.48 667 PRO A O 1
ATOM 5226 N N . THR A 1 668 ? -27.676 1.294 72.904 1.00 23.81 668 THR A N 1
ATOM 5227 C CA . THR A 1 668 ? -28.276 2.455 73.631 1.00 23.81 668 THR A CA 1
ATOM 5228 C C . THR A 1 668 ? -27.891 3.770 72.897 1.00 23.81 668 THR A C 1
ATOM 5230 O O . THR A 1 668 ? -26.738 3.930 72.521 1.00 23.81 668 THR A O 1
ATOM 5233 N N . SER A 1 669 ? -28.819 4.607 72.388 1.00 23.27 669 SER A N 1
ATOM 5234 C CA . SER A 1 669 ? -29.498 5.785 73.011 1.00 23.27 669 SER A CA 1
ATOM 5235 C C . SER A 1 669 ? -28.571 6.972 73.399 1.00 23.27 669 SER A C 1
ATOM 5237 O O . SER A 1 669 ? -27.538 6.717 73.997 1.00 23.27 669 SER A O 1
ATOM 5239 N N . CYS A 1 670 ? -28.881 8.275 73.213 1.00 22.31 670 CYS A N 1
ATOM 5240 C CA . CYS A 1 670 ? -30.145 8.941 72.830 1.00 22.31 670 CYS A CA 1
ATOM 5241 C C . CYS A 1 670 ? -29.985 10.441 72.397 1.00 22.31 670 CYS A C 1
ATOM 5243 O O . CYS A 1 670 ? -29.181 11.149 72.983 1.00 22.31 670 CYS A O 1
ATOM 5245 N N . ARG A 1 671 ? -30.851 10.907 71.469 1.00 22.25 671 ARG A N 1
ATOM 5246 C CA . ARG A 1 671 ? -31.561 12.228 71.350 1.00 22.25 671 ARG A CA 1
ATOM 5247 C C . ARG A 1 671 ? -30.868 13.623 71.473 1.00 22.25 671 ARG A C 1
ATOM 5249 O O . ARG A 1 671 ? -30.340 13.938 72.523 1.00 22.25 671 ARG A O 1
ATOM 5256 N N . PHE A 1 672 ? -31.168 14.491 70.475 1.00 21.94 672 PHE A N 1
ATOM 5257 C CA . PHE A 1 672 ? -31.591 15.934 70.506 1.00 21.94 672 PHE A CA 1
ATOM 5258 C C . PHE A 1 672 ? -30.790 16.987 71.334 1.00 21.94 672 PHE A C 1
ATOM 5260 O O . PHE A 1 672 ? -30.363 16.717 72.443 1.00 21.94 672 PHE A O 1
ATOM 5267 N N . LEU A 1 673 ? -30.598 18.251 70.902 1.00 22.59 673 LEU A N 1
ATOM 5268 C CA . LEU A 1 673 ? -31.603 19.273 70.506 1.00 22.59 673 LEU A CA 1
ATOM 5269 C C . LEU A 1 673 ? -30.968 20.446 69.684 1.00 22.59 673 LEU A C 1
ATOM 5271 O O . LEU A 1 673 ? -29.749 20.549 69.598 1.00 22.59 673 LEU A O 1
ATOM 5275 N N . ASN A 1 674 ? -31.786 21.348 69.115 1.00 22.77 674 ASN A N 1
ATOM 5276 C CA . ASN A 1 674 ? -31.379 22.540 68.330 1.00 22.77 674 ASN A CA 1
ATOM 5277 C C . ASN A 1 674 ? -31.306 23.836 69.174 1.00 22.77 674 ASN A C 1
ATOM 5279 O O . ASN A 1 674 ? -32.070 23.964 70.129 1.00 22.77 674 ASN A O 1
ATOM 5283 N N . GLY A 1 675 ? -30.551 24.861 68.730 1.00 21.39 675 GLY A N 1
ATOM 5284 C CA . GLY A 1 675 ? -30.811 26.254 69.155 1.00 21.39 675 GLY A CA 1
ATOM 5285 C C . GLY A 1 675 ? -29.770 27.351 68.837 1.00 21.39 675 GLY A C 1
ATOM 5286 O O . GLY A 1 675 ? -28.682 27.339 69.390 1.00 21.39 675 GLY A O 1
ATOM 5287 N N . LEU A 1 676 ? -30.207 28.362 68.065 1.00 22.92 676 LEU A N 1
ATOM 5288 C CA . LEU A 1 676 ? -29.882 29.808 68.166 1.00 22.92 676 LEU A CA 1
ATOM 5289 C C . LEU A 1 676 ? -28.459 30.367 67.858 1.00 22.92 676 LEU A C 1
ATOM 5291 O O . LEU A 1 676 ? -27.516 30.256 68.632 1.00 22.92 676 LEU A O 1
ATOM 5295 N N . ASN A 1 677 ? -28.406 31.151 66.770 1.00 22.23 677 ASN A N 1
ATOM 5296 C CA . ASN A 1 677 ? -27.574 32.363 66.558 1.00 22.23 677 ASN A CA 1
ATOM 5297 C C . ASN A 1 677 ? -28.158 33.555 67.385 1.00 22.23 677 ASN A C 1
ATOM 5299 O O . ASN A 1 677 ? -29.307 33.395 67.815 1.00 22.23 677 ASN A O 1
ATOM 5303 N N . PRO A 1 678 ? -27.517 34.752 67.578 1.00 33.88 678 PRO A N 1
ATOM 5304 C CA . PRO A 1 678 ? -26.852 35.570 66.531 1.00 33.88 678 PRO A CA 1
ATOM 5305 C C . PRO A 1 678 ? -25.708 36.539 67.005 1.00 33.88 678 PRO A C 1
ATOM 5307 O O . PRO A 1 678 ? -25.098 36.332 68.048 1.00 33.88 678 PRO A O 1
ATOM 5310 N N . VAL A 1 679 ? -25.501 37.654 66.267 1.00 20.83 679 VAL A N 1
ATOM 5311 C CA . VAL A 1 679 ? -24.664 38.868 66.534 1.00 20.83 679 VAL A CA 1
ATOM 5312 C C . VAL A 1 679 ? -23.259 38.892 65.861 1.00 20.83 679 VAL A C 1
ATOM 5314 O O . VAL A 1 679 ? -22.820 37.908 65.275 1.00 20.83 679 VAL A O 1
ATOM 5317 N N . LEU A 1 680 ? -22.674 40.099 65.735 1.00 20.75 680 LEU A N 1
ATOM 5318 C CA . LEU A 1 680 ? -21.858 40.618 64.608 1.00 20.75 680 LEU A CA 1
ATOM 5319 C C . LEU A 1 680 ? -21.229 41.983 65.026 1.00 20.75 680 LEU A C 1
ATOM 5321 O O . LEU A 1 680 ? -21.944 42.678 65.739 1.00 20.75 680 LEU A O 1
ATOM 5325 N N . ILE A 1 681 ? -19.995 42.393 64.608 1.00 20.19 681 ILE A N 1
ATOM 5326 C CA . ILE A 1 681 ? -19.509 43.816 64.404 1.00 20.19 681 ILE A CA 1
ATOM 5327 C C . ILE A 1 681 ? -17.981 43.990 64.064 1.00 20.19 681 ILE A C 1
ATOM 5329 O O . ILE A 1 681 ? -17.101 43.576 64.805 1.00 20.19 681 ILE A O 1
ATOM 5333 N N . ARG A 1 682 ? -17.723 44.654 62.916 1.00 19.14 682 ARG A N 1
ATOM 5334 C CA . ARG A 1 682 ? -16.672 45.622 62.434 1.00 19.14 682 ARG A CA 1
ATOM 5335 C C . ARG A 1 682 ? -15.224 45.788 63.018 1.00 19.14 682 ARG A C 1
ATOM 5337 O O . ARG A 1 682 ? -15.052 46.327 64.098 1.00 19.14 682 ARG A O 1
ATOM 5344 N N . HIS A 1 683 ? -14.230 45.586 62.124 1.00 20.55 683 HIS A N 1
ATOM 5345 C CA . HIS A 1 683 ? -13.192 46.523 61.560 1.00 20.55 683 HIS A CA 1
ATOM 5346 C C . HIS A 1 683 ? -12.133 47.349 62.378 1.00 20.55 683 HIS A C 1
ATOM 5348 O O . HIS A 1 683 ? -12.481 48.135 63.249 1.00 20.55 683 HIS A O 1
ATOM 5354 N N . CYS A 1 684 ? -10.891 47.358 61.826 1.00 21.08 684 CYS A N 1
ATOM 5355 C CA . CYS A 1 684 ? -9.801 48.386 61.867 1.00 21.08 684 CYS A CA 1
ATOM 5356 C C . CYS A 1 684 ? -9.014 48.628 63.195 1.00 21.08 684 CYS A C 1
ATOM 5358 O O . CYS A 1 684 ? -9.483 48.247 64.255 1.00 21.08 684 CYS A O 1
ATOM 5360 N N . HIS A 1 685 ? -7.784 49.199 63.234 1.00 21.89 685 HIS A N 1
ATOM 5361 C CA . HIS A 1 685 ? -7.029 50.058 62.279 1.00 21.89 685 HIS A CA 1
ATOM 5362 C C . HIS A 1 685 ? -5.478 49.811 62.239 1.00 21.89 685 HIS A C 1
ATOM 5364 O O . HIS A 1 685 ? -4.961 48.905 62.882 1.00 21.89 685 HIS A O 1
ATOM 5370 N N . HIS A 1 686 ? -4.747 50.627 61.458 1.00 22.41 686 HIS A N 1
ATOM 5371 C CA . HIS A 1 686 ? -3.327 50.517 61.016 1.00 22.41 686 HIS A CA 1
ATOM 5372 C C . HIS A 1 686 ? -2.380 51.599 61.615 1.00 22.41 686 HIS A C 1
ATOM 5374 O O . HIS A 1 686 ? -2.876 52.690 61.867 1.00 22.41 686 HIS A O 1
ATOM 5380 N N . LEU A 1 687 ? -1.048 51.359 61.695 1.00 20.92 687 LEU A N 1
ATOM 5381 C CA . LEU A 1 687 ? 0.125 52.301 61.631 1.00 20.92 687 LEU A CA 1
ATOM 5382 C C . LEU A 1 687 ? 1.410 51.422 61.432 1.00 20.92 687 LEU A C 1
ATOM 5384 O O . LEU A 1 687 ? 1.482 50.383 62.073 1.00 20.92 687 LEU A O 1
ATOM 5388 N N . SER A 1 688 ? 2.323 51.551 60.443 1.00 21.58 688 SER A N 1
ATOM 5389 C CA . SER A 1 688 ? 3.323 52.591 60.046 1.00 21.58 688 SER A CA 1
ATOM 5390 C C . SER A 1 688 ? 4.525 52.734 61.020 1.00 21.58 688 SER A C 1
ATOM 5392 O O . SER A 1 688 ? 4.279 52.730 62.219 1.00 21.58 688 SER A O 1
ATOM 5394 N N . LYS A 1 689 ? 5.811 52.913 60.630 1.00 22.38 689 LYS A N 1
ATOM 5395 C CA . LYS A 1 689 ? 6.494 53.137 59.317 1.00 22.38 689 LYS A CA 1
ATOM 5396 C C . LYS A 1 689 ? 8.045 53.038 59.488 1.00 22.38 689 LYS A C 1
ATOM 5398 O O . LYS A 1 689 ? 8.486 53.329 60.594 1.00 22.38 689 LYS A O 1
ATOM 5403 N N . ASN A 1 690 ? 8.848 52.722 58.444 1.00 22.78 690 ASN A N 1
ATOM 5404 C CA . ASN A 1 690 ? 10.148 53.373 58.063 1.00 22.78 690 ASN A CA 1
ATOM 5405 C C . ASN A 1 690 ? 11.040 52.583 57.054 1.00 22.78 690 ASN A C 1
ATOM 5407 O O . ASN A 1 690 ? 10.846 51.393 56.836 1.00 22.78 690 ASN A O 1
ATOM 5411 N N . PHE A 1 691 ? 11.989 53.305 56.433 1.00 21.34 691 PHE A N 1
ATOM 5412 C CA . PHE A 1 691 ? 13.004 52.958 55.394 1.00 21.34 691 PHE A CA 1
ATOM 5413 C C . PHE A 1 691 ? 14.416 53.420 55.912 1.00 21.34 691 PHE A C 1
ATOM 5415 O O . PHE A 1 691 ? 14.406 53.987 57.011 1.00 21.34 691 PHE A O 1
ATOM 5422 N N . PRO A 1 692 ? 15.608 53.252 55.253 1.00 29.59 692 PRO A N 1
ATOM 5423 C CA . PRO A 1 692 ? 15.896 53.315 53.803 1.00 29.59 692 PRO A CA 1
ATOM 5424 C C . PRO A 1 692 ? 16.936 52.293 53.244 1.00 29.59 692 PRO A C 1
ATOM 5426 O O . PRO A 1 692 ? 17.129 51.221 53.808 1.00 29.59 692 PRO A O 1
ATOM 5429 N N . VAL A 1 693 ? 17.543 52.614 52.086 1.00 25.34 693 VAL A N 1
ATOM 5430 C CA . VAL A 1 693 ? 18.365 51.770 51.183 1.00 25.34 693 VAL A CA 1
ATOM 5431 C C . VAL A 1 693 ? 19.652 52.509 50.765 1.00 25.34 693 VAL A C 1
ATOM 5433 O O . VAL A 1 693 ? 19.570 53.719 50.571 1.00 25.34 693 VAL A O 1
ATOM 5436 N N . THR A 1 694 ? 20.759 51.788 50.510 1.00 24.06 694 THR A N 1
ATOM 5437 C CA . THR A 1 694 ? 21.858 52.197 49.592 1.00 24.06 694 THR A CA 1
ATOM 5438 C C . THR A 1 694 ? 22.701 50.996 49.097 1.00 24.06 694 THR A C 1
ATOM 5440 O O . THR A 1 694 ? 23.129 50.182 49.907 1.00 24.06 694 THR A O 1
ATOM 5443 N N . ASP A 1 695 ? 22.890 50.898 47.770 1.00 25.08 695 ASP A N 1
ATOM 5444 C CA . ASP A 1 695 ? 24.156 50.821 46.985 1.00 25.08 695 ASP A CA 1
ATOM 5445 C C . ASP A 1 695 ? 25.380 49.991 47.460 1.00 25.08 695 ASP A C 1
ATOM 5447 O O . ASP A 1 695 ? 25.699 49.956 48.641 1.00 25.08 695 ASP A O 1
ATOM 5451 N N . ALA A 1 696 ? 26.236 49.397 46.604 1.00 24.16 696 ALA A N 1
ATOM 5452 C CA . ALA A 1 696 ? 26.289 49.120 45.142 1.00 24.16 696 ALA A CA 1
ATOM 5453 C C . ALA A 1 696 ? 27.502 48.150 44.890 1.00 24.16 696 ALA A C 1
ATOM 5455 O O . ALA A 1 696 ? 28.130 47.731 45.859 1.00 24.16 696 ALA A O 1
ATOM 5456 N N . MET A 1 697 ? 27.962 47.705 43.704 1.00 23.66 697 MET A N 1
ATOM 5457 C CA . MET A 1 697 ? 27.689 47.992 42.274 1.00 23.66 697 MET A CA 1
ATOM 5458 C C . MET A 1 697 ? 27.349 46.664 41.522 1.00 23.66 697 MET A C 1
ATOM 5460 O O . MET A 1 697 ? 26.564 45.907 42.079 1.00 23.66 697 MET A O 1
ATOM 5464 N N . VAL A 1 698 ? 27.769 46.247 40.308 1.00 24.88 698 VAL A N 1
ATOM 5465 C CA . VAL A 1 698 ? 28.802 46.601 39.287 1.00 24.88 698 VAL A CA 1
ATOM 5466 C C . VAL A 1 698 ? 28.154 46.573 37.874 1.00 24.88 698 VAL A C 1
ATOM 5468 O O . VAL A 1 698 ? 27.045 46.070 37.714 1.00 24.88 698 VAL A O 1
ATOM 5471 N N . ALA A 1 699 ? 28.802 47.149 36.851 1.00 25.77 699 ALA A N 1
ATOM 5472 C CA . ALA A 1 699 ? 28.203 47.481 35.547 1.00 25.77 699 ALA A CA 1
ATOM 5473 C C . ALA A 1 699 ? 28.430 46.458 34.388 1.00 25.77 699 ALA A C 1
ATOM 5475 O O . ALA A 1 699 ? 29.357 45.650 34.458 1.00 25.77 699 ALA A O 1
ATOM 5476 N N . PRO A 1 700 ? 27.614 46.510 33.304 1.00 36.72 700 PRO A N 1
ATOM 5477 C CA . PRO A 1 700 ? 27.705 45.653 32.107 1.00 36.72 700 PRO A CA 1
ATOM 5478 C C . PRO A 1 700 ? 28.389 46.341 30.898 1.00 36.72 700 PRO A C 1
ATOM 5480 O O . PRO A 1 700 ? 28.779 47.504 30.981 1.00 36.72 700 PRO A O 1
ATOM 5483 N N . VAL A 1 701 ? 28.458 45.662 29.738 1.00 24.05 701 VAL A N 1
ATOM 5484 C CA . VAL A 1 701 ? 28.933 46.241 28.458 1.00 24.05 701 VAL A CA 1
ATOM 5485 C C . VAL A 1 701 ? 27.967 45.963 27.292 1.00 24.05 701 VAL A C 1
ATOM 5487 O O . VAL A 1 701 ? 27.813 44.820 26.874 1.00 24.05 701 VAL A O 1
ATOM 5490 N N . LEU A 1 702 ? 27.368 47.028 26.741 1.00 32.16 702 LEU A N 1
ATOM 5491 C CA . LEU A 1 702 ? 26.704 47.113 25.425 1.00 32.16 702 LEU A CA 1
ATOM 5492 C C . LEU A 1 702 ? 26.654 48.589 24.967 1.00 32.16 702 LEU A C 1
ATOM 5494 O O . LEU A 1 702 ? 26.542 49.482 25.805 1.00 32.16 702 LEU A O 1
ATOM 5498 N N . GLY A 1 703 ? 26.641 48.843 23.651 1.00 24.92 703 GLY A N 1
ATOM 5499 C CA . GLY A 1 703 ? 26.355 50.160 23.040 1.00 24.92 703 GLY A CA 1
ATOM 5500 C C . GLY A 1 703 ? 27.336 50.562 21.925 1.00 24.92 703 GLY A C 1
ATOM 5501 O O . GLY A 1 703 ? 28.294 49.820 21.700 1.00 24.92 703 GLY A O 1
ATOM 5502 N N . PRO A 1 704 ? 27.146 51.723 21.251 1.00 33.47 704 PRO A N 1
ATOM 5503 C CA . PRO A 1 704 ? 26.042 52.716 21.318 1.00 33.47 704 PRO A CA 1
ATOM 5504 C C . PRO A 1 704 ? 24.966 52.470 20.210 1.00 33.47 704 PRO A C 1
ATOM 5506 O O . PRO A 1 704 ? 25.165 51.586 19.387 1.00 33.47 704 PRO A O 1
ATOM 5509 N N . ARG A 1 705 ? 23.730 53.025 20.173 1.00 26.41 705 ARG A N 1
ATOM 5510 C CA . ARG A 1 705 ? 23.193 54.427 20.227 1.00 26.41 705 ARG A CA 1
ATOM 5511 C C . ARG A 1 705 ? 23.653 55.296 19.031 1.00 26.41 705 ARG A C 1
ATOM 5513 O O . ARG A 1 705 ? 24.762 55.091 18.569 1.00 26.41 705 ARG A O 1
ATOM 5520 N N . THR A 1 706 ? 22.881 56.214 18.426 1.00 23.56 706 THR A N 1
ATOM 5521 C CA . THR A 1 706 ? 21.811 57.179 18.841 1.00 23.56 706 THR A CA 1
ATOM 5522 C C . THR A 1 706 ? 20.749 57.347 17.718 1.00 23.56 706 THR A C 1
ATOM 5524 O O . THR A 1 706 ? 21.132 57.288 16.559 1.00 23.56 706 THR A O 1
ATOM 5527 N N . SER A 1 707 ? 19.416 57.409 17.897 1.00 22.33 707 SER A N 1
ATOM 5528 C CA . SER A 1 707 ? 18.497 58.370 18.571 1.00 22.33 707 SER A CA 1
ATOM 5529 C C . SER A 1 707 ? 18.274 59.745 17.895 1.00 22.33 707 SER A C 1
ATOM 5531 O O . SER A 1 707 ? 19.181 60.571 17.952 1.00 22.33 707 SER A O 1
ATOM 5533 N N . LEU A 1 708 ? 17.044 60.029 17.412 1.00 22.48 708 LEU A N 1
ATOM 5534 C CA . LEU A 1 708 ? 16.324 61.325 17.529 1.00 22.48 708 LEU A CA 1
ATOM 5535 C C . LEU A 1 708 ? 14.851 61.238 17.038 1.00 22.48 708 LEU A C 1
ATOM 5537 O O . LEU A 1 708 ? 14.415 60.174 16.605 1.00 22.48 708 LEU A O 1
ATOM 5541 N N . GLN A 1 709 ? 14.077 62.323 17.196 1.00 21.19 709 GLN A N 1
ATOM 5542 C CA . GLN A 1 709 ? 12.617 62.425 16.976 1.00 21.19 709 GLN A CA 1
ATOM 5543 C C . GLN A 1 709 ? 12.264 63.229 15.708 1.00 21.19 709 GLN A C 1
ATOM 5545 O O . GLN A 1 709 ? 13.018 64.140 15.378 1.00 21.19 709 GLN A O 1
ATOM 5550 N N . ALA A 1 710 ? 11.085 62.976 15.111 1.00 21.92 710 ALA A N 1
ATOM 5551 C CA . ALA A 1 710 ? 9.986 63.951 14.886 1.00 21.92 710 ALA A CA 1
ATOM 5552 C C . ALA A 1 710 ? 9.050 63.542 13.720 1.00 21.92 710 ALA A C 1
ATOM 5554 O O . ALA A 1 710 ? 9.558 63.225 12.654 1.00 21.92 710 ALA A O 1
ATOM 5555 N N . GLU A 1 711 ? 7.726 63.648 13.945 1.00 22.23 711 GLU A N 1
ATOM 5556 C CA . GLU A 1 711 ? 6.675 64.086 12.982 1.00 22.23 711 GLU A CA 1
ATOM 5557 C C . GLU A 1 711 ? 6.475 63.297 11.647 1.00 22.23 711 GLU A C 1
ATOM 5559 O O . GLU A 1 711 ? 7.326 62.527 11.223 1.00 22.23 711 GLU A O 1
ATOM 5564 N N . LEU A 1 712 ? 5.336 63.341 10.934 1.00 21.66 712 LEU A N 1
ATOM 5565 C CA . LEU A 1 712 ? 4.026 63.993 11.135 1.00 21.66 712 LEU A CA 1
ATOM 5566 C C . LEU A 1 712 ? 2.890 63.104 10.541 1.00 21.66 712 LEU A C 1
ATOM 5568 O O . LEU A 1 712 ? 3.127 61.981 10.097 1.00 21.66 712 LEU A O 1
ATOM 5572 N N . GLU A 1 713 ? 1.651 63.593 10.578 1.00 21.89 713 GLU A N 1
ATOM 5573 C CA . GLU A 1 713 ? 0.392 62.913 10.218 1.00 21.89 713 GLU A CA 1
ATOM 5574 C C . GLU A 1 713 ? 0.241 62.537 8.726 1.00 21.89 713 GLU A C 1
ATOM 5576 O O . GLU A 1 713 ? 0.736 63.245 7.852 1.00 21.89 713 GLU A O 1
ATOM 5581 N N . LEU A 1 714 ? -0.586 61.520 8.422 1.00 24.12 714 LEU A N 1
ATOM 5582 C CA . LEU A 1 714 ? -1.919 61.752 7.819 1.00 24.12 714 LEU A CA 1
ATOM 5583 C C . LEU A 1 714 ? -2.786 60.481 7.720 1.00 24.12 714 LEU A C 1
ATOM 5585 O O . LEU A 1 714 ? -2.302 59.355 7.833 1.00 24.12 714 LEU A O 1
ATOM 5589 N N . SER A 1 715 ? -4.096 60.677 7.546 1.00 21.86 715 SER A N 1
ATOM 5590 C CA . SER A 1 715 ? -5.124 59.634 7.570 1.00 21.86 715 SER A CA 1
ATOM 5591 C C . SER A 1 715 ? -6.194 59.853 6.490 1.00 21.86 715 SER A C 1
ATOM 5593 O O . SER A 1 715 ? -6.578 60.990 6.231 1.00 21.86 715 SER A O 1
ATOM 5595 N N . GLN A 1 716 ? -6.730 58.750 5.937 1.00 23.72 716 GLN A N 1
ATOM 5596 C CA . GLN A 1 716 ? -7.944 58.717 5.088 1.00 23.72 716 GLN A CA 1
ATOM 5597 C C . GLN A 1 716 ? -7.802 59.542 3.764 1.00 23.72 716 GLN A C 1
ATOM 5599 O O . GLN A 1 716 ? -6.751 60.118 3.514 1.00 23.72 716 GLN A O 1
ATOM 5604 N N . THR A 1 717 ? -8.711 59.571 2.774 1.00 23.72 717 THR A N 1
ATOM 5605 C CA . THR A 1 717 ? -10.021 58.915 2.551 1.00 23.72 717 THR A CA 1
ATOM 5606 C C . THR A 1 717 ? -10.278 58.737 1.035 1.00 23.72 717 THR A C 1
ATOM 5608 O O . THR A 1 717 ? -9.646 59.413 0.233 1.00 23.72 717 THR A O 1
ATOM 5611 N N . SER A 1 718 ? -11.294 57.928 0.685 1.00 24.81 718 SER A N 1
ATOM 5612 C CA . SER A 1 718 ? -12.191 58.039 -0.499 1.00 24.81 718 SER A CA 1
ATOM 5613 C C . SER A 1 718 ? -11.657 57.907 -1.946 1.00 24.81 718 SER A C 1
ATOM 5615 O O . SER A 1 718 ? -10.716 58.573 -2.354 1.00 24.81 718 SER A O 1
ATOM 5617 N N . GLY A 1 719 ? -12.378 57.114 -2.757 1.00 23.81 719 GLY A N 1
ATOM 5618 C CA . GLY A 1 719 ? -12.509 57.302 -4.218 1.00 23.81 719 GLY A CA 1
ATOM 5619 C C . GLY A 1 719 ? -13.755 58.156 -4.542 1.00 23.81 719 GLY A C 1
ATOM 5620 O O . GLY A 1 719 ? -14.125 58.961 -3.684 1.00 23.81 719 GLY A O 1
ATOM 5621 N N . PRO A 1 720 ? -14.479 57.957 -5.667 1.00 44.41 720 PRO A N 1
ATOM 5622 C CA . PRO A 1 720 ? -14.289 56.999 -6.770 1.00 44.41 720 PRO A CA 1
ATOM 5623 C C . PRO A 1 720 ? -13.999 57.699 -8.121 1.00 44.41 720 PRO A C 1
ATOM 5625 O O . PRO A 1 720 ? -13.881 58.917 -8.156 1.00 44.41 720 PRO A O 1
ATOM 5628 N N . ASP A 1 721 ? -13.905 56.940 -9.224 1.00 28.09 721 ASP A N 1
ATOM 5629 C CA . ASP A 1 721 ? -14.747 57.160 -10.423 1.00 28.09 721 ASP A CA 1
ATOM 5630 C C . ASP A 1 721 ? -14.526 56.090 -11.519 1.00 28.09 721 ASP A C 1
ATOM 5632 O O . ASP A 1 721 ? -13.636 55.244 -11.447 1.00 28.09 721 ASP A O 1
ATOM 5636 N N . SER A 1 722 ? -15.413 56.077 -12.514 1.00 27.14 722 SER A N 1
ATOM 5637 C CA . SER A 1 722 ? -15.433 55.238 -13.735 1.00 27.14 722 SER A CA 1
ATOM 5638 C C . SER A 1 722 ? -15.918 56.144 -14.904 1.00 27.14 722 SER A C 1
ATOM 5640 O O . SER A 1 722 ? -16.052 57.342 -14.647 1.00 27.14 722 SER A O 1
ATOM 5642 N N . PRO A 1 723 ? -16.267 55.697 -16.141 1.00 42.47 723 PRO A N 1
ATOM 5643 C CA . PRO A 1 723 ? -16.269 54.352 -16.748 1.00 42.47 723 PRO A CA 1
ATOM 5644 C C . PRO A 1 723 ? -15.769 54.334 -18.236 1.00 42.47 723 PRO A C 1
ATOM 5646 O O . PRO A 1 723 ? -15.121 55.266 -18.694 1.00 42.47 723 PRO A O 1
ATOM 5649 N N . ILE A 1 724 ? -16.175 53.301 -19.003 1.00 27.02 724 ILE A N 1
ATOM 5650 C CA . ILE A 1 724 ? -16.295 53.225 -20.487 1.00 27.02 724 ILE A CA 1
ATOM 5651 C C . ILE A 1 724 ? -14.998 53.040 -21.316 1.00 27.02 724 ILE A C 1
ATOM 5653 O O . ILE A 1 724 ? -14.307 54.001 -21.633 1.00 27.02 724 ILE A O 1
ATOM 5657 N N . PHE A 1 725 ? -14.775 51.821 -21.836 1.00 27.58 725 PHE A N 1
ATOM 5658 C CA . PHE A 1 725 ? -15.061 51.497 -23.253 1.00 27.58 725 PHE A CA 1
ATOM 5659 C C . PHE A 1 725 ? -15.168 49.975 -23.494 1.00 27.58 725 PHE A C 1
ATOM 5661 O O . PHE A 1 725 ? -14.792 49.181 -22.635 1.00 27.58 725 PHE A O 1
ATOM 5668 N N . GLU A 1 726 ? -15.767 49.590 -24.626 1.00 30.62 726 GLU A N 1
ATOM 5669 C CA . GLU A 1 726 ? -16.308 48.245 -24.919 1.00 30.62 726 GLU A CA 1
ATOM 5670 C C . GLU A 1 726 ? -15.607 47.571 -26.152 1.00 30.62 726 GLU A C 1
ATOM 5672 O O . GLU A 1 726 ? -14.499 48.007 -26.475 1.00 30.62 726 GLU A O 1
ATOM 5677 N N . PRO A 1 727 ? -16.076 46.468 -26.799 1.00 42.94 727 PRO A N 1
ATOM 5678 C CA . PRO A 1 727 ? -15.179 45.380 -27.216 1.00 42.94 727 PRO A CA 1
ATOM 5679 C C . PRO A 1 727 ? -15.022 45.208 -28.745 1.00 42.94 727 PRO A C 1
ATOM 5681 O O . PRO A 1 727 ? -15.606 45.940 -29.541 1.00 42.94 727 PRO A O 1
ATOM 5684 N N . SER A 1 728 ? -14.269 44.182 -29.177 1.00 30.78 728 SER A N 1
ATOM 5685 C CA . SER A 1 728 ? -14.295 43.713 -30.575 1.00 30.78 728 SER A CA 1
ATOM 5686 C C . SER A 1 728 ? -14.086 42.197 -30.763 1.00 30.78 728 SER A C 1
ATOM 5688 O O . SER A 1 728 ? -13.395 41.525 -30.006 1.00 30.78 728 SER A O 1
ATOM 5690 N N . ASN A 1 729 ? -14.770 41.716 -31.799 1.00 31.17 729 ASN A N 1
ATOM 5691 C CA . ASN A 1 729 ? -15.110 40.359 -32.239 1.00 31.17 729 ASN A CA 1
ATOM 5692 C C . ASN A 1 729 ? -14.013 39.272 -32.414 1.00 31.17 729 ASN A C 1
ATOM 5694 O O . ASN A 1 729 ? -12.861 39.526 -32.743 1.00 31.17 729 ASN A O 1
ATOM 5698 N N . SER A 1 730 ? -14.517 38.036 -32.322 1.00 33.56 730 SER A N 1
ATOM 5699 C CA . SER A 1 730 ? -14.147 36.728 -32.924 1.00 33.56 730 SER A CA 1
ATOM 5700 C C . SER A 1 730 ? -13.942 36.691 -34.466 1.00 33.56 730 SER A C 1
ATOM 5702 O O . SER A 1 730 ? -14.303 37.690 -35.092 1.00 33.56 730 SER A O 1
ATOM 5704 N N . PRO A 1 731 ? -13.673 35.529 -35.136 1.00 58.28 731 PRO A N 1
ATOM 5705 C CA . PRO A 1 731 ? -12.996 34.248 -34.784 1.00 58.28 731 PRO A CA 1
ATOM 5706 C C . PRO A 1 731 ? -11.977 33.789 -35.895 1.00 58.28 731 PRO A C 1
ATOM 5708 O O . PRO A 1 731 ? -11.499 34.626 -36.650 1.00 58.28 731 PRO A O 1
ATOM 5711 N N . GLU A 1 732 ? -11.723 32.466 -36.025 1.00 37.62 732 GLU A N 1
ATOM 5712 C CA . GLU A 1 732 ? -10.976 31.734 -37.094 1.00 37.62 732 GLU A CA 1
ATOM 5713 C C . GLU A 1 732 ? -9.431 31.893 -37.062 1.00 37.62 732 GLU A C 1
ATOM 5715 O O . GLU A 1 732 ? -8.920 32.991 -36.877 1.00 37.62 732 GLU A O 1
ATOM 5720 N N . ASN A 1 733 ? -8.586 30.858 -37.220 1.00 38.06 733 ASN A N 1
ATOM 5721 C CA . ASN A 1 733 ? -8.745 29.447 -37.642 1.00 38.06 733 ASN A CA 1
ATOM 5722 C C . ASN A 1 733 ? -8.157 28.462 -36.611 1.00 38.06 733 ASN A C 1
ATOM 5724 O O . ASN A 1 733 ? -7.195 28.857 -35.915 1.00 38.06 733 ASN A O 1
#

InterPro domains:
  IPR000907 Lipoxygenase [PTHR11771] (10-499)
  IPR001024 PLAT/LH2 domain [PF01477] (504-622)
  IPR001024 PLAT/LH2 domain [SM00308] (502-629)
  IPR001885 Lipoxygenase, mammalian [PR00467] (58-79)
  IPR001885 Lipoxygenase, mammalian [PR00467] (159-178)
  IPR001885 Lipoxygenase, mammalian [PR00467] (284-306)
  IPR001885 Lipoxygenase, mammalian [PR00467] (444-461)
  IPR013819 Lipoxygenase, C-terminal [PF00305] (62-467)
  IPR013819 Lipoxygenase, C-terminal [PR00087] (201-218)
  IPR013819 Lipoxygenase, C-terminal [PR00087] (219-236)
  IPR013819 Lipoxygenase, C-terminal [PR00087] (239-259)
  IPR013819 Lipoxygenase, C-terminal [PS51393] (1-473)
  IPR020833 Lipoxygenase, iron binding site [PS00711] (219-233)
  IPR020834 Lipoxygenase, conserved site [PS00081] (246-256)
  IPR036226 Lipoxigenase, C-terminal domain superfamily [SSF48484] (1-499)
  IPR036226 Lipoxigenase, C-terminal domain superfamily [SSF48484] (671-731)
  IPR036392 PLAT/LH2 domain superfamily [SSF49723] (501-623)

Organism: Cervus elaphus hippelaphus (NCBI:txid46360)